Protein AF-A0A7X7RNI7-F1 (afdb_monomer_lite)

Structure (mmCIF, N/CA/C/O backbone):
data_AF-A0A7X7RNI7-F1
#
_entry.id   AF-A0A7X7RNI7-F1
#
loop_
_atom_site.group_PDB
_atom_site.id
_atom_site.type_symbol
_atom_site.label_atom_id
_atom_site.label_alt_id
_atom_site.label_comp_id
_atom_site.label_asym_id
_atom_site.label_entity_id
_atom_site.label_seq_id
_atom_site.pdbx_PDB_ins_code
_atom_site.Cartn_x
_atom_site.Cartn_y
_atom_site.Cartn_z
_atom_site.occupancy
_atom_site.B_iso_or_equiv
_atom_site.auth_seq_id
_atom_site.auth_comp_id
_atom_site.auth_asym_id
_atom_site.auth_atom_id
_atom_site.pdbx_PDB_model_num
ATOM 1 N N . MET A 1 1 ? 16.162 6.204 -26.963 1.00 42.47 1 MET A N 1
ATOM 2 C CA . MET A 1 1 ? 16.338 6.711 -25.581 1.00 42.47 1 MET A CA 1
ATOM 3 C C . MET A 1 1 ? 16.368 5.596 -24.536 1.00 42.47 1 MET A C 1
ATOM 5 O O . MET A 1 1 ? 17.351 5.543 -23.815 1.00 42.47 1 MET A O 1
ATOM 9 N N . LEU A 1 2 ? 15.393 4.673 -24.478 1.00 35.50 2 LEU A N 1
ATOM 10 C CA . LEU A 1 2 ? 15.390 3.581 -23.480 1.00 35.50 2 LEU A CA 1
ATOM 11 C C . LEU A 1 2 ? 16.625 2.658 -23.559 1.00 35.50 2 LEU A C 1
ATOM 13 O O . LEU A 1 2 ? 17.237 2.367 -22.541 1.00 35.50 2 LEU A O 1
ATOM 17 N N . ALA A 1 3 ? 17.038 2.264 -24.769 1.00 34.41 3 ALA A N 1
ATOM 18 C CA . ALA A 1 3 ? 18.227 1.427 -24.978 1.00 34.41 3 ALA A CA 1
ATOM 19 C C . ALA A 1 3 ? 19.538 2.120 -24.552 1.00 34.41 3 ALA A C 1
ATOM 21 O O . ALA A 1 3 ? 20.422 1.476 -24.001 1.00 34.41 3 ALA A O 1
ATOM 22 N N . ALA A 1 4 ? 19.638 3.443 -24.730 1.00 37.50 4 ALA A N 1
ATOM 23 C CA . ALA A 1 4 ? 20.782 4.226 -24.263 1.00 37.50 4 ALA A CA 1
ATOM 24 C C . ALA A 1 4 ? 20.789 4.362 -22.729 1.00 37.50 4 ALA A C 1
ATOM 26 O O . ALA A 1 4 ? 21.843 4.260 -22.117 1.00 37.50 4 ALA A O 1
ATOM 27 N N . ALA A 1 5 ? 19.620 4.518 -22.096 1.00 44.16 5 ALA A N 1
ATOM 28 C CA . ALA A 1 5 ? 19.495 4.516 -20.636 1.00 44.16 5 ALA A CA 1
ATOM 29 C C . ALA A 1 5 ? 19.795 3.134 -20.018 1.00 44.16 5 ALA A C 1
ATOM 31 O O . ALA A 1 5 ? 20.403 3.062 -18.956 1.00 44.16 5 ALA A O 1
ATOM 32 N N . LEU A 1 6 ? 19.426 2.039 -20.694 1.00 45.06 6 LEU A N 1
ATOM 33 C CA . LEU A 1 6 ? 19.747 0.666 -20.283 1.00 45.06 6 LEU A CA 1
ATOM 34 C C . LEU A 1 6 ? 21.242 0.343 -20.425 1.00 45.06 6 LEU A C 1
ATOM 36 O O . LEU A 1 6 ? 21.793 -0.305 -19.539 1.00 45.06 6 LEU A O 1
ATOM 40 N N . ALA A 1 7 ? 21.893 0.826 -21.488 1.00 47.47 7 ALA A N 1
ATOM 41 C CA . ALA A 1 7 ? 23.340 0.704 -21.675 1.00 47.47 7 ALA A CA 1
ATOM 42 C C . ALA A 1 7 ? 24.130 1.549 -20.656 1.00 47.47 7 ALA A C 1
ATOM 44 O O . ALA A 1 7 ? 25.138 1.093 -20.136 1.00 47.47 7 ALA A O 1
ATOM 45 N N . LEU A 1 8 ? 23.638 2.745 -20.303 1.00 46.91 8 LEU A N 1
ATOM 46 C CA . LEU A 1 8 ? 24.231 3.595 -19.259 1.00 46.91 8 LEU A CA 1
ATOM 47 C C . LEU A 1 8 ? 23.979 3.071 -17.837 1.00 46.91 8 LEU A C 1
ATOM 49 O O . LEU A 1 8 ? 24.692 3.446 -16.915 1.00 46.91 8 LEU A O 1
ATOM 53 N N . ALA A 1 9 ? 22.971 2.222 -17.628 1.00 54.91 9 ALA A N 1
ATOM 54 C CA . ALA A 1 9 ? 22.714 1.576 -16.341 1.00 54.91 9 ALA A CA 1
ATOM 55 C C . ALA A 1 9 ? 23.556 0.302 -16.122 1.00 54.91 9 ALA A C 1
ATOM 57 O O . ALA A 1 9 ? 23.405 -0.367 -15.095 1.00 54.91 9 ALA A O 1
ATOM 58 N N . GLN A 1 10 ? 24.416 -0.047 -17.083 1.00 58.97 10 GLN A N 1
ATOM 59 C CA . GLN A 1 10 ? 25.451 -1.063 -16.929 1.00 58.97 10 GLN A CA 1
ATOM 60 C C . GLN A 1 10 ? 26.746 -0.406 -16.427 1.00 58.97 10 GLN A C 1
ATOM 62 O O . GLN A 1 10 ? 26.944 0.788 -16.608 1.00 58.97 10 GLN A O 1
ATOM 67 N N . GLU A 1 11 ? 27.529 -1.201 -15.699 1.00 63.25 11 GLU A N 1
ATOM 68 C CA . GLU A 1 11 ? 28.817 -0.937 -15.036 1.00 63.25 11 GLU A CA 1
ATOM 69 C C . GLU A 1 11 ? 29.469 0.447 -15.242 1.00 63.25 11 GLU A C 1
ATOM 71 O O . GLU A 1 11 ? 29.694 0.898 -16.358 1.00 63.25 11 GLU A O 1
ATOM 76 N N . GLN A 1 12 ? 29.879 1.079 -14.132 1.00 69.06 12 GLN A N 1
ATOM 77 C CA . GLN A 1 12 ? 30.649 2.335 -14.117 1.00 69.06 12 GLN A CA 1
ATOM 78 C C . GLN A 1 12 ? 29.904 3.568 -14.660 1.00 69.06 12 GLN A C 1
ATOM 80 O O . GLN A 1 12 ? 30.521 4.492 -15.191 1.00 69.06 12 GLN A O 1
ATOM 85 N N . ASN A 1 13 ? 28.577 3.643 -14.473 1.00 84.62 13 ASN A N 1
ATOM 86 C CA . ASN A 1 13 ? 27.846 4.896 -14.696 1.00 84.62 13 ASN A CA 1
ATOM 87 C C . ASN A 1 13 ? 28.499 6.027 -13.870 1.00 84.62 13 ASN A C 1
ATOM 89 O O . ASN A 1 13 ? 28.553 5.900 -12.640 1.00 84.62 13 ASN A O 1
ATOM 93 N N . PRO A 1 14 ? 28.943 7.134 -14.500 1.00 89.06 14 PRO A N 1
ATOM 94 C CA . PRO A 1 14 ? 29.676 8.203 -13.820 1.00 89.06 14 PRO A CA 1
ATOM 95 C C . PRO A 1 14 ? 28.818 8.989 -12.818 1.00 89.06 14 PRO A C 1
ATOM 97 O O . PRO A 1 14 ? 29.340 9.795 -12.051 1.00 89.06 14 PRO A O 1
ATOM 100 N N . ALA A 1 15 ? 27.497 8.787 -12.814 1.00 93.50 15 ALA A N 1
ATOM 101 C CA . ALA A 1 15 ? 26.609 9.380 -11.823 1.00 93.50 15 ALA A CA 1
ATOM 102 C C . ALA A 1 15 ? 26.717 8.711 -10.438 1.00 93.50 15 ALA A C 1
ATOM 104 O O . ALA A 1 15 ? 26.305 9.330 -9.453 1.00 93.50 15 ALA A O 1
ATOM 105 N N . MET A 1 16 ? 27.268 7.492 -10.368 1.00 95.88 16 MET A N 1
ATOM 106 C CA . MET A 1 16 ? 27.419 6.685 -9.152 1.00 95.88 16 MET A CA 1
ATOM 107 C C . MET A 1 16 ? 28.893 6.611 -8.732 1.00 95.88 16 MET A C 1
ATOM 109 O O . MET A 1 16 ? 29.779 6.581 -9.584 1.00 95.88 16 MET A O 1
ATOM 113 N N . SER A 1 17 ? 29.167 6.550 -7.428 1.00 96.81 17 SER A N 1
ATOM 114 C CA . SER A 1 17 ? 30.537 6.484 -6.910 1.00 96.81 17 SER A CA 1
ATOM 115 C C . SER A 1 17 ? 31.155 5.085 -7.025 1.00 96.81 17 SER A C 1
ATOM 117 O O . SER A 1 17 ? 30.458 4.068 -7.090 1.00 96.81 17 SER A O 1
ATOM 119 N N . ASP A 1 18 ? 32.484 5.008 -6.924 1.00 95.88 18 ASP A N 1
ATOM 120 C CA . ASP A 1 18 ? 33.195 3.730 -6.784 1.00 95.88 18 ASP A CA 1
ATOM 121 C C . ASP A 1 18 ? 32.728 2.939 -5.556 1.00 95.88 18 ASP A C 1
ATOM 123 O O . ASP A 1 18 ? 32.705 1.710 -5.573 1.00 95.88 18 ASP A O 1
ATOM 127 N N . ALA A 1 19 ? 32.342 3.624 -4.475 1.00 97.38 19 ALA A N 1
ATOM 128 C CA . ALA A 1 19 ? 31.824 2.967 -3.281 1.00 97.38 19 ALA A CA 1
ATOM 129 C C . ALA A 1 19 ? 30.478 2.280 -3.557 1.00 97.38 19 ALA A C 1
ATOM 131 O O . ALA A 1 19 ? 30.28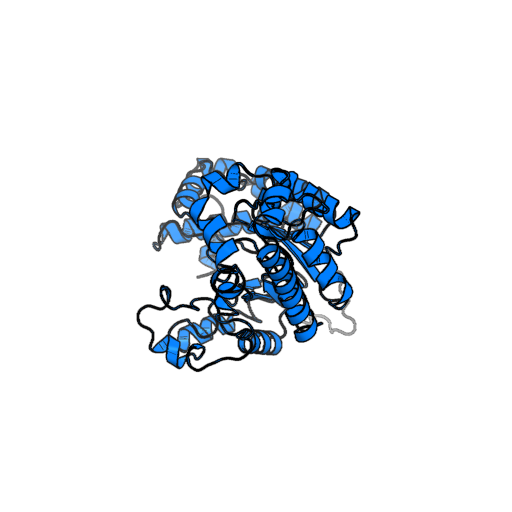2 1.150 -3.111 1.00 97.38 19 ALA A O 1
ATOM 132 N N . TYR A 1 20 ? 29.594 2.893 -4.353 1.00 97.38 20 TYR A N 1
ATOM 133 C CA . TYR A 1 20 ? 28.378 2.223 -4.819 1.00 97.38 20 TYR A CA 1
ATOM 134 C C . TYR A 1 20 ? 28.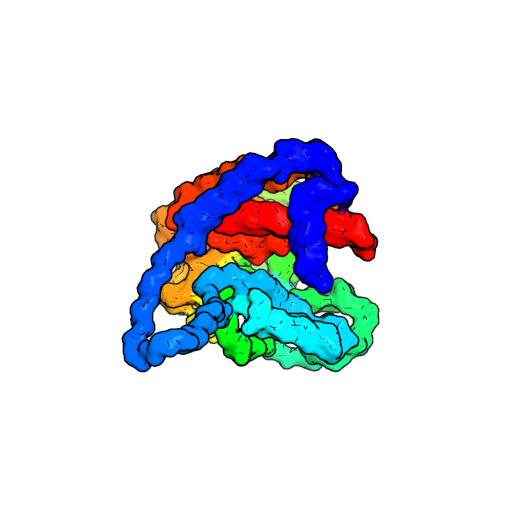714 0.985 -5.654 1.00 97.38 20 TYR A C 1
ATOM 136 O O . TYR A 1 20 ? 28.184 -0.098 -5.402 1.00 97.38 20 TYR A O 1
ATOM 144 N N . TRP A 1 21 ? 29.642 1.112 -6.604 1.00 95.12 21 TRP A N 1
ATOM 145 C CA . TRP A 1 21 ? 30.023 -0.005 -7.469 1.00 95.12 21 TRP A CA 1
ATOM 146 C C . TRP A 1 21 ? 30.763 -1.130 -6.744 1.00 95.12 21 TRP A C 1
ATOM 148 O O . TRP A 1 21 ? 30.680 -2.269 -7.188 1.00 95.12 21 TRP A O 1
ATOM 158 N N . LYS A 1 22 ? 31.400 -0.875 -5.595 1.00 95.38 22 LYS A N 1
ATOM 159 C CA . LYS A 1 22 ? 31.911 -1.943 -4.716 1.00 95.38 22 LYS A CA 1
ATOM 160 C C . LYS A 1 22 ? 30.784 -2.794 -4.122 1.00 95.38 22 LYS A C 1
ATOM 162 O O . LYS A 1 22 ? 30.943 -4.010 -4.028 1.00 95.38 22 LYS A O 1
ATOM 167 N N . LEU A 1 23 ? 29.655 -2.176 -3.762 1.00 96.38 23 LEU A N 1
ATOM 168 C CA . LEU A 1 23 ? 28.470 -2.860 -3.217 1.00 96.38 23 LEU A CA 1
ATOM 169 C C . LEU A 1 23 ? 27.638 -3.560 -4.306 1.00 96.38 23 LEU A C 1
ATOM 171 O O . LEU A 1 23 ? 27.059 -4.615 -4.057 1.00 96.38 23 LEU A O 1
ATOM 175 N N . TRP A 1 24 ? 27.586 -2.981 -5.508 1.00 94.94 24 TRP A N 1
ATOM 176 C CA . TRP A 1 24 ? 26.786 -3.442 -6.653 1.00 94.94 24 TRP A CA 1
ATOM 177 C C . TRP A 1 24 ? 27.654 -3.970 -7.805 1.00 94.94 24 TRP A C 1
ATOM 179 O O . TRP A 1 24 ? 27.340 -3.764 -8.978 1.00 94.94 24 TRP A O 1
ATOM 189 N N . ASN A 1 25 ? 28.758 -4.625 -7.448 1.00 93.62 25 ASN A N 1
ATOM 190 C CA . ASN A 1 25 ? 29.829 -5.045 -8.350 1.00 93.62 25 ASN A CA 1
ATOM 191 C C . ASN A 1 25 ? 29.395 -6.135 -9.367 1.00 93.62 25 ASN A C 1
ATOM 193 O O . ASN A 1 25 ? 28.317 -6.722 -9.233 1.00 93.62 25 ASN A O 1
ATOM 197 N N . PRO A 1 26 ? 30.229 -6.456 -10.376 1.00 92.81 26 PRO A N 1
ATOM 198 C CA . PRO A 1 26 ? 29.880 -7.440 -11.407 1.00 92.81 26 PRO A CA 1
ATOM 199 C C . PRO A 1 26 ? 29.557 -8.846 -10.877 1.00 92.81 26 PRO A C 1
ATOM 201 O O . PRO A 1 26 ? 28.765 -9.563 -11.482 1.00 92.81 26 PRO A O 1
ATOM 204 N N . GLU A 1 27 ? 30.147 -9.264 -9.755 1.00 94.81 27 GLU A N 1
ATOM 205 C CA . GLU A 1 27 ? 29.846 -10.561 -9.136 1.00 94.81 27 GLU A CA 1
ATOM 206 C C . GLU A 1 27 ? 28.428 -10.591 -8.564 1.00 94.81 27 GLU A C 1
ATOM 208 O O . GLU A 1 27 ? 27.665 -11.509 -8.861 1.00 94.81 27 GLU A O 1
ATOM 213 N N . VAL A 1 28 ? 28.034 -9.535 -7.851 1.00 95.31 28 VAL A N 1
ATOM 214 C CA . VAL A 1 28 ? 26.658 -9.334 -7.379 1.00 95.31 28 VAL A CA 1
ATOM 215 C C . VAL A 1 28 ? 25.667 -9.327 -8.545 1.00 95.31 28 VAL A C 1
ATOM 217 O O . VAL A 1 28 ? 24.606 -9.941 -8.456 1.00 95.31 28 VAL A O 1
ATOM 220 N N . GLN A 1 29 ? 25.993 -8.646 -9.648 1.00 94.56 29 GLN A N 1
ATOM 221 C CA . GLN A 1 29 ? 25.116 -8.601 -10.823 1.00 94.56 29 GLN A CA 1
ATOM 222 C C . GLN A 1 29 ? 24.916 -9.995 -11.434 1.00 94.56 29 GLN A C 1
ATOM 224 O O . GLN A 1 29 ? 23.780 -10.343 -11.756 1.00 94.56 29 GLN A O 1
ATOM 229 N N . ARG A 1 30 ? 25.985 -10.802 -11.523 1.00 95.69 30 ARG A N 1
ATOM 230 C CA . ARG A 1 30 ? 25.914 -12.202 -11.975 1.00 95.69 30 ARG A CA 1
ATOM 231 C C . ARG A 1 30 ? 25.101 -13.080 -11.031 1.00 95.69 30 ARG A C 1
ATOM 233 O O . ARG A 1 30 ? 24.366 -13.939 -11.500 1.00 95.69 30 ARG A O 1
ATOM 240 N N . GLU A 1 31 ? 25.204 -12.868 -9.722 1.00 97.19 31 GLU A N 1
ATOM 241 C CA . GLU A 1 31 ? 24.392 -13.598 -8.744 1.00 97.19 31 GLU A CA 1
ATOM 242 C C . GLU A 1 31 ? 22.900 -13.260 -8.879 1.00 97.19 31 GLU A C 1
ATOM 244 O O . GLU A 1 31 ? 22.061 -14.160 -8.860 1.00 97.19 31 GLU A O 1
ATOM 249 N N . ILE A 1 32 ? 22.565 -11.981 -9.086 1.00 97.38 32 ILE A N 1
ATOM 250 C CA . ILE A 1 32 ? 21.194 -11.543 -9.387 1.00 97.38 32 ILE A CA 1
ATOM 251 C C . ILE A 1 32 ? 20.689 -12.215 -10.672 1.00 97.38 32 ILE A C 1
ATOM 253 O O . ILE A 1 32 ? 19.586 -12.757 -10.673 1.00 97.38 32 ILE A O 1
ATOM 257 N N . ASP A 1 33 ? 21.487 -12.230 -11.746 1.00 96.31 33 ASP A N 1
ATOM 258 C CA . ASP A 1 33 ? 21.125 -12.914 -12.998 1.00 96.31 33 ASP A CA 1
ATOM 259 C C . ASP A 1 33 ? 20.905 -14.413 -12.791 1.00 96.31 33 ASP A C 1
ATOM 261 O O . ASP A 1 33 ? 19.867 -14.939 -13.188 1.00 96.31 33 ASP A O 1
ATOM 265 N N . ARG A 1 34 ? 21.825 -15.088 -12.093 1.00 97.19 34 ARG A N 1
ATOM 266 C CA . ARG A 1 34 ? 21.726 -16.518 -11.784 1.00 97.19 34 ARG A CA 1
ATOM 267 C C . ARG A 1 34 ? 20.444 -16.840 -11.019 1.00 97.19 34 ARG A C 1
ATOM 269 O O . ARG A 1 34 ? 19.779 -17.823 -11.328 1.00 97.19 34 ARG A O 1
ATOM 276 N N . ARG A 1 35 ? 20.082 -16.021 -10.029 1.00 97.44 35 ARG A N 1
ATOM 277 C CA . ARG A 1 35 ? 18.837 -16.173 -9.261 1.00 97.44 35 ARG A CA 1
ATOM 278 C C . ARG A 1 35 ? 17.595 -15.933 -10.119 1.00 97.44 35 ARG A C 1
ATOM 280 O O . ARG A 1 35 ? 16.665 -16.729 -10.052 1.00 97.44 35 ARG A O 1
ATOM 287 N N . ILE A 1 36 ? 17.592 -14.909 -10.976 1.00 95.56 36 ILE A N 1
ATOM 288 C CA . ILE A 1 36 ? 16.498 -14.681 -11.937 1.00 95.56 36 ILE A CA 1
ATOM 289 C C . ILE A 1 36 ? 16.349 -15.887 -12.871 1.00 95.56 36 ILE A C 1
ATOM 291 O O . ILE A 1 36 ? 15.234 -16.368 -13.067 1.00 95.56 36 ILE A O 1
ATOM 295 N N . ASP A 1 37 ? 17.448 -16.395 -13.423 1.00 94.69 37 ASP A N 1
ATOM 296 C CA . ASP A 1 37 ? 17.432 -17.561 -14.309 1.00 94.69 37 ASP A CA 1
ATOM 297 C C . ASP A 1 37 ? 16.869 -18.796 -13.596 1.00 94.69 37 ASP A C 1
ATOM 299 O O . ASP A 1 37 ? 16.038 -19.502 -14.157 1.00 94.69 37 ASP A O 1
ATOM 303 N N . GLN A 1 38 ? 17.253 -19.014 -12.337 1.00 95.75 38 GLN A N 1
ATOM 304 C CA . GLN A 1 38 ? 16.798 -20.156 -11.540 1.00 95.75 38 GLN A CA 1
ATOM 305 C C . GLN A 1 38 ? 15.343 -20.049 -11.069 1.00 95.75 38 GLN A C 1
ATOM 307 O O . GLN A 1 38 ? 14.640 -21.055 -11.031 1.00 95.75 38 GLN A O 1
ATOM 312 N N . ASN A 1 39 ? 14.892 -18.854 -10.681 1.00 93.31 39 ASN A N 1
ATOM 313 C CA . ASN A 1 39 ? 13.605 -18.669 -10.001 1.00 93.31 39 ASN A CA 1
ATOM 314 C C . ASN A 1 39 ? 12.493 -18.140 -10.917 1.00 93.31 39 ASN A C 1
ATOM 316 O O . ASN A 1 39 ? 11.313 -18.238 -10.568 1.00 93.31 39 ASN A O 1
ATOM 320 N N . ARG A 1 40 ? 12.843 -17.507 -12.046 1.00 91.19 40 ARG A N 1
ATOM 321 C CA . ARG A 1 40 ? 11.905 -16.745 -12.896 1.00 91.19 40 ARG A CA 1
ATOM 322 C C . ARG A 1 40 ? 11.917 -17.154 -14.363 1.00 91.19 40 ARG A C 1
ATOM 324 O O . ARG A 1 40 ? 11.091 -16.642 -15.121 1.00 91.19 40 ARG A O 1
ATOM 331 N N . LYS A 1 41 ? 12.817 -18.048 -14.772 1.00 90.38 41 LYS A N 1
ATOM 332 C CA . LYS A 1 41 ? 12.874 -18.595 -16.130 1.00 90.38 41 LYS A CA 1
ATOM 333 C C . LYS A 1 41 ? 12.731 -20.114 -16.101 1.00 90.38 41 LYS A C 1
ATOM 335 O O . LYS A 1 41 ? 12.936 -20.756 -15.077 1.00 90.38 41 LYS A O 1
ATOM 340 N N . ALA A 1 42 ? 12.339 -20.668 -17.239 1.00 90.25 42 ALA A N 1
ATOM 341 C CA . ALA A 1 42 ? 12.298 -22.099 -17.492 1.00 90.25 42 ALA A CA 1
ATOM 342 C C . ALA A 1 42 ? 12.540 -22.333 -18.985 1.00 90.25 42 ALA A C 1
ATOM 344 O O . ALA A 1 42 ? 12.154 -21.500 -19.811 1.00 90.25 42 ALA A O 1
ATOM 345 N N . ASP A 1 43 ? 13.151 -23.465 -19.322 1.00 90.19 43 ASP A N 1
ATOM 346 C CA . ASP A 1 43 ? 13.330 -23.868 -20.712 1.00 90.19 43 ASP A CA 1
ATOM 347 C C . ASP A 1 43 ? 12.010 -24.388 -21.294 1.00 90.19 43 ASP A C 1
ATOM 349 O O . ASP A 1 43 ? 11.271 -25.135 -20.648 1.00 90.19 43 ASP A O 1
ATOM 353 N N . ALA A 1 44 ? 11.721 -24.010 -22.539 1.00 88.19 44 ALA A N 1
ATOM 354 C CA . ALA A 1 44 ? 10.570 -24.494 -23.288 1.00 88.19 44 ALA A CA 1
ATOM 355 C C . ALA A 1 44 ? 11.030 -25.063 -24.634 1.00 88.19 44 ALA A C 1
ATOM 357 O O . ALA A 1 44 ? 11.703 -24.384 -25.408 1.00 88.19 44 ALA A O 1
ATOM 358 N N . ALA A 1 45 ? 10.637 -26.303 -24.929 1.00 90.81 45 ALA A N 1
ATOM 359 C CA . ALA A 1 45 ? 10.863 -26.935 -26.225 1.00 90.81 45 ALA A CA 1
ATOM 360 C C . ALA A 1 45 ? 9.562 -26.918 -27.041 1.00 90.81 45 ALA A C 1
ATOM 362 O O . ALA A 1 45 ? 8.547 -27.469 -26.616 1.00 90.81 45 ALA A O 1
ATOM 363 N N . LEU A 1 46 ? 9.592 -26.288 -28.218 1.00 87.94 46 LEU A N 1
ATOM 364 C CA . LEU A 1 46 ? 8.452 -26.184 -29.132 1.00 87.94 46 LEU A CA 1
ATOM 365 C C . LEU A 1 46 ? 8.752 -26.979 -30.405 1.00 87.94 46 LEU A C 1
ATOM 367 O O . LEU A 1 46 ? 9.733 -26.708 -31.091 1.00 87.94 46 LEU A O 1
ATOM 371 N N . THR A 1 47 ? 7.901 -27.953 -30.734 1.00 89.69 47 THR A N 1
ATOM 372 C CA . THR A 1 47 ? 7.995 -28.704 -31.996 1.00 89.69 47 THR A CA 1
ATOM 373 C C . THR A 1 47 ? 6.941 -28.190 -32.967 1.00 89.69 47 THR A C 1
ATOM 375 O O . THR A 1 47 ? 5.745 -28.331 -32.718 1.00 89.69 47 THR A O 1
ATOM 378 N N . LEU A 1 48 ? 7.381 -27.601 -34.078 1.00 88.19 48 LEU A N 1
ATOM 379 C CA . LEU A 1 48 ? 6.507 -27.108 -35.142 1.00 88.19 48 LEU A CA 1
ATOM 380 C C . LEU A 1 48 ? 6.477 -28.142 -36.274 1.00 88.19 48 LEU A C 1
ATOM 382 O O . LEU A 1 48 ? 7.501 -28.412 -36.898 1.00 88.19 48 LEU A O 1
ATOM 386 N N . THR A 1 49 ? 5.320 -28.756 -36.521 1.00 92.00 49 THR A N 1
ATOM 387 C CA . THR A 1 49 ? 5.155 -29.790 -37.556 1.00 92.00 49 THR A CA 1
ATOM 388 C C . THR A 1 49 ? 4.579 -29.198 -38.842 1.00 92.00 49 THR A C 1
ATOM 390 O O . THR A 1 49 ? 3.844 -28.215 -38.808 1.00 92.00 49 THR A O 1
ATOM 393 N N . GLY A 1 50 ? 4.931 -29.782 -39.992 1.00 91.19 50 GLY A N 1
ATOM 394 C CA . GLY A 1 50 ? 4.384 -29.373 -41.293 1.00 91.19 50 GLY A CA 1
ATOM 395 C C . GLY A 1 50 ? 4.950 -28.071 -41.874 1.00 91.19 50 GLY A C 1
ATOM 396 O O . GLY A 1 50 ? 4.419 -27.584 -42.869 1.00 91.19 50 GLY A O 1
ATOM 397 N N . LEU A 1 51 ? 6.016 -27.509 -41.295 1.00 90.75 51 LEU A N 1
ATOM 398 C CA . LEU A 1 51 ? 6.713 -26.360 -41.879 1.00 90.75 51 LEU A CA 1
ATOM 399 C C . LEU A 1 51 ? 7.671 -26.809 -42.998 1.00 90.75 51 LEU A C 1
ATOM 401 O O . LEU A 1 51 ? 8.386 -27.800 -42.820 1.00 90.75 51 LEU A O 1
ATOM 405 N N . PRO A 1 52 ? 7.723 -26.097 -44.140 1.00 92.69 52 PRO A N 1
ATOM 406 C CA . PRO A 1 52 ? 8.692 -26.387 -45.188 1.00 92.69 52 PRO A CA 1
ATOM 407 C C . PRO A 1 52 ? 10.120 -26.086 -44.714 1.00 92.69 52 PRO A C 1
ATOM 409 O O . PRO A 1 52 ? 10.350 -25.216 -43.871 1.00 92.69 52 PRO A O 1
ATOM 412 N N . ALA A 1 53 ? 11.099 -26.788 -45.287 1.00 90.69 53 ALA A N 1
ATOM 413 C CA . ALA A 1 53 ? 12.507 -26.498 -45.036 1.00 90.69 53 ALA A CA 1
ATOM 414 C C . ALA A 1 53 ? 12.825 -25.036 -45.402 1.00 90.69 53 ALA A C 1
ATOM 416 O O . ALA A 1 53 ? 12.452 -24.568 -46.477 1.00 90.69 53 ALA A O 1
ATOM 417 N N . GLY A 1 54 ? 13.509 -24.322 -44.504 1.00 91.88 54 GLY A N 1
ATOM 418 C CA . GLY A 1 54 ? 13.848 -22.905 -44.683 1.00 91.88 54 GLY A CA 1
ATOM 419 C C . GLY A 1 54 ? 12.755 -21.911 -44.271 1.00 91.88 54 GLY A C 1
ATOM 420 O O . GLY A 1 54 ? 12.936 -20.717 -44.489 1.00 91.88 54 GLY A O 1
ATOM 421 N N . ALA A 1 55 ? 11.645 -22.365 -43.675 1.00 93.44 55 ALA A N 1
ATOM 422 C CA . ALA A 1 55 ? 10.636 -21.463 -43.122 1.00 93.44 55 ALA A CA 1
ATOM 423 C C . ALA A 1 55 ? 11.223 -20.544 -42.035 1.00 93.44 55 ALA A C 1
ATOM 425 O O . ALA A 1 55 ? 11.911 -21.001 -41.121 1.00 93.44 55 ALA A O 1
ATOM 426 N N . GLU A 1 56 ? 10.904 -19.252 -42.109 1.00 93.62 56 GLU A N 1
ATOM 427 C CA . GLU A 1 56 ? 11.236 -18.283 -41.067 1.00 93.62 56 GLU A CA 1
ATOM 428 C C . GLU A 1 56 ? 10.237 -18.398 -39.907 1.00 93.62 56 GLU A C 1
ATOM 430 O O . GLU A 1 56 ? 9.021 -18.391 -40.108 1.00 93.62 56 GLU A O 1
ATOM 435 N N . VAL A 1 57 ? 10.751 -18.506 -38.681 1.00 89.81 57 VAL A N 1
ATOM 436 C CA . VAL A 1 57 ? 9.945 -18.604 -37.460 1.00 89.81 57 VAL A CA 1
ATOM 437 C C . VAL A 1 57 ? 10.247 -17.405 -36.571 1.00 89.81 57 VAL A C 1
ATOM 439 O O . VAL A 1 57 ? 11.391 -17.195 -36.173 1.00 89.81 57 VAL A O 1
ATOM 442 N N . LYS A 1 58 ? 9.205 -16.651 -36.205 1.00 92.00 58 LYS A N 1
ATOM 443 C CA . LYS A 1 58 ? 9.277 -15.578 -35.207 1.00 92.00 58 LYS A CA 1
ATOM 444 C C . LYS A 1 58 ? 8.566 -16.016 -33.927 1.00 92.00 58 LYS A C 1
ATOM 446 O O . LYS A 1 58 ? 7.401 -16.402 -33.968 1.00 92.00 58 LYS A O 1
ATOM 451 N N . VAL A 1 59 ? 9.254 -15.910 -32.792 1.00 88.00 59 VAL A N 1
ATOM 452 C CA . VAL A 1 59 ? 8.686 -16.126 -31.454 1.00 88.00 59 VAL A CA 1
ATOM 453 C C . VAL A 1 59 ? 8.639 -14.787 -30.726 1.00 88.00 59 VAL A C 1
ATOM 455 O O . VAL A 1 59 ? 9.641 -14.078 -30.669 1.00 88.00 59 VAL A O 1
ATOM 458 N N . GLU A 1 60 ? 7.478 -14.430 -30.181 1.00 89.94 60 GLU A N 1
ATOM 459 C CA . GLU A 1 60 ? 7.268 -13.170 -29.466 1.00 89.94 60 GLU A CA 1
ATOM 460 C C . GLU A 1 60 ? 6.486 -13.412 -28.171 1.00 89.94 60 GLU A C 1
ATOM 462 O O . GLU A 1 60 ? 5.466 -14.103 -28.164 1.00 89.94 60 GLU A O 1
ATOM 467 N N . GLN A 1 61 ? 6.964 -12.840 -27.063 1.00 85.06 61 GLN A N 1
ATOM 468 C CA . GLN A 1 61 ? 6.240 -12.859 -25.798 1.00 85.06 61 GLN A CA 1
ATOM 469 C C . GLN A 1 61 ? 5.138 -11.795 -25.825 1.00 85.06 61 GLN A C 1
ATOM 471 O O . GLN A 1 61 ? 5.418 -10.604 -25.744 1.00 85.06 61 GLN A O 1
ATOM 476 N N . ILE A 1 62 ? 3.882 -12.233 -25.889 1.00 86.25 62 ILE A N 1
ATOM 477 C CA . ILE A 1 62 ? 2.716 -11.335 -25.956 1.00 86.25 62 ILE A CA 1
ATOM 478 C C . ILE A 1 62 ? 2.132 -10.972 -24.580 1.00 86.25 62 ILE A C 1
ATOM 480 O O . ILE A 1 62 ? 1.335 -10.046 -24.475 1.00 86.25 62 ILE A O 1
ATOM 484 N N . SER A 1 63 ? 2.477 -11.719 -23.524 1.00 85.56 63 SER A N 1
ATOM 485 C CA . SER A 1 63 ? 1.983 -11.488 -22.160 1.00 85.56 63 SER A CA 1
ATOM 486 C C . SER A 1 63 ? 2.858 -12.178 -21.101 1.00 85.56 63 SER A C 1
ATOM 488 O O . SER A 1 63 ? 3.776 -12.939 -21.419 1.00 85.56 63 SER A O 1
ATOM 490 N N . HIS A 1 64 ? 2.571 -11.920 -19.825 1.00 87.06 64 HIS A N 1
ATOM 491 C CA . HIS A 1 64 ? 3.169 -12.600 -18.679 1.00 87.06 64 HIS A CA 1
ATOM 492 C C . HIS A 1 64 ? 2.206 -12.639 -17.488 1.00 87.06 64 HIS A C 1
ATOM 494 O O . HIS A 1 64 ? 1.431 -11.713 -17.261 1.00 87.06 64 HIS A O 1
ATOM 500 N N . ALA A 1 65 ? 2.311 -13.691 -16.671 1.00 87.75 65 ALA A N 1
ATOM 501 C CA . ALA A 1 65 ? 1.528 -13.824 -15.441 1.00 87.75 65 ALA A CA 1
ATOM 502 C C . ALA A 1 65 ? 2.041 -12.935 -14.291 1.00 87.75 65 ALA A C 1
ATOM 504 O O . ALA A 1 65 ? 1.327 -12.724 -13.312 1.00 87.75 65 ALA A O 1
ATOM 505 N N . PHE A 1 66 ? 3.273 -12.416 -14.386 1.00 90.50 66 PHE A N 1
ATOM 506 C CA . PHE A 1 66 ? 3.828 -11.529 -13.364 1.00 90.50 66 PHE A CA 1
ATOM 507 C C . PHE A 1 66 ? 3.013 -10.235 -13.287 1.00 90.50 66 PHE A C 1
ATOM 509 O O . PHE A 1 66 ? 2.774 -9.590 -14.304 1.00 90.50 66 PHE A O 1
ATOM 516 N N . ILE A 1 67 ? 2.571 -9.856 -12.094 1.00 95.00 67 ILE A N 1
ATOM 517 C CA . ILE A 1 67 ? 1.766 -8.652 -11.911 1.00 95.00 67 ILE A CA 1
ATOM 518 C C . ILE A 1 67 ? 2.717 -7.463 -11.787 1.00 95.00 67 ILE A C 1
ATOM 520 O O . ILE A 1 67 ? 3.450 -7.350 -10.808 1.00 95.00 67 ILE A O 1
ATOM 524 N N . PHE A 1 68 ? 2.684 -6.572 -12.773 1.00 95.56 68 PHE A N 1
ATOM 525 C CA . PHE A 1 68 ? 3.456 -5.338 -12.797 1.00 95.56 68 PHE A CA 1
ATOM 526 C C . PHE A 1 68 ? 2.502 -4.162 -12.995 1.00 95.56 68 PHE A C 1
ATOM 528 O O . PHE A 1 68 ? 1.805 -4.065 -14.006 1.00 95.56 68 PHE A O 1
ATOM 535 N N . GLY A 1 69 ? 2.420 -3.292 -11.993 1.00 96.31 69 GLY A N 1
ATOM 536 C CA . GLY A 1 69 ? 1.380 -2.277 -11.922 1.00 96.31 69 GLY A CA 1
ATOM 537 C C . GLY A 1 69 ? 1.828 -0.975 -11.283 1.00 96.31 69 GLY A C 1
ATOM 538 O O . GLY A 1 69 ? 2.928 -0.861 -10.748 1.00 96.31 69 GLY A O 1
ATOM 539 N N . ALA A 1 70 ? 0.927 -0.001 -11.330 1.00 97.81 70 ALA A N 1
ATOM 540 C CA . ALA A 1 70 ? 1.069 1.289 -10.673 1.00 97.81 70 ALA A CA 1
ATOM 541 C C . ALA A 1 70 ? -0.266 1.719 -10.055 1.00 97.81 70 ALA A C 1
ATOM 543 O O . ALA A 1 70 ? -1.323 1.152 -10.335 1.00 97.81 70 ALA A O 1
ATOM 544 N N . HIS A 1 71 ? -0.243 2.745 -9.208 1.00 97.56 71 HIS A N 1
ATOM 545 C CA . HIS A 1 71 ? -1.478 3.349 -8.725 1.00 97.56 71 HIS A CA 1
ATOM 546 C C . HIS A 1 71 ? -2.164 4.164 -9.831 1.00 97.56 71 HIS A C 1
ATOM 548 O O . HIS A 1 71 ? -1.505 4.953 -10.515 1.00 97.56 71 HIS A O 1
ATOM 554 N N . ILE A 1 72 ? -3.496 4.110 -9.921 1.00 98.31 72 ILE A N 1
ATOM 555 C CA . ILE A 1 72 ? -4.278 4.940 -10.858 1.00 98.31 72 ILE A CA 1
ATOM 556 C C . ILE A 1 72 ? -4.796 6.245 -10.220 1.00 98.31 72 ILE A C 1
ATOM 558 O O . ILE A 1 72 ? -5.805 6.830 -10.601 1.00 98.31 72 ILE A O 1
ATOM 562 N N . PHE A 1 73 ? -4.099 6.728 -9.192 1.00 97.69 73 PHE A N 1
ATOM 563 C CA . PHE A 1 73 ? -4.570 7.829 -8.353 1.00 97.69 73 PHE A CA 1
ATOM 564 C C . PHE A 1 73 ? -4.725 9.166 -9.085 1.00 97.69 73 PHE A C 1
ATOM 566 O O . PHE A 1 73 ? -5.459 10.012 -8.605 1.00 97.69 73 PHE A O 1
ATOM 573 N N . ASN A 1 74 ? -4.078 9.380 -10.230 1.00 96.69 74 ASN A N 1
ATOM 574 C CA . ASN A 1 74 ? -4.196 10.624 -10.996 1.00 96.69 74 ASN A CA 1
ATOM 575 C C . ASN A 1 74 ? -5.160 10.516 -12.188 1.00 96.69 74 ASN A C 1
ATOM 577 O O . ASN A 1 74 ? -5.102 11.354 -13.085 1.00 96.69 74 ASN A O 1
ATOM 581 N N . PHE A 1 75 ? -6.035 9.502 -12.213 1.00 97.56 75 PHE A N 1
ATOM 582 C CA . PHE A 1 75 ? -7.004 9.300 -13.292 1.00 97.56 75 PHE A CA 1
ATOM 583 C C . PHE A 1 75 ? -7.812 10.574 -13.579 1.00 97.56 75 PHE A C 1
ATOM 585 O O . PHE A 1 75 ? -8.529 11.056 -12.704 1.00 97.56 75 PHE A O 1
ATOM 592 N N . LYS A 1 76 ? -7.679 11.112 -14.799 1.00 96.12 76 LYS A N 1
ATOM 593 C CA . LYS A 1 76 ? -8.284 12.375 -15.265 1.00 96.12 76 LYS A CA 1
ATOM 594 C C . LYS A 1 76 ? -7.853 13.651 -14.529 1.00 96.12 76 LYS A C 1
ATOM 596 O O . LYS A 1 76 ? -8.443 14.700 -14.761 1.00 96.12 76 LYS A O 1
ATOM 601 N N . GLN A 1 77 ? -6.814 13.603 -13.693 1.00 96.94 77 GLN A N 1
ATOM 602 C CA . GLN A 1 77 ? -6.399 14.738 -12.856 1.00 96.94 77 GLN A CA 1
ATOM 603 C C . GLN A 1 77 ? -5.119 15.448 -13.341 1.00 96.94 77 GLN A C 1
ATOM 605 O O . GLN A 1 77 ? -4.555 16.259 -12.617 1.00 96.94 77 GLN A O 1
ATOM 610 N N . LEU A 1 78 ? -4.585 15.156 -14.534 1.00 95.69 78 LEU A N 1
ATOM 611 C CA . LEU A 1 78 ? -3.260 15.672 -14.943 1.00 95.69 78 LEU A CA 1
ATOM 612 C C . LEU A 1 78 ? -3.267 17.058 -15.616 1.00 95.69 78 LEU A C 1
ATOM 614 O O . LEU A 1 78 ? -2.213 17.541 -16.052 1.00 95.69 78 LEU A O 1
ATOM 618 N N . GLY A 1 79 ? -4.433 17.699 -15.678 1.00 94.31 79 GLY A N 1
ATOM 619 C CA . GLY A 1 79 ? -4.615 19.087 -16.103 1.00 94.31 79 GLY A CA 1
ATOM 620 C C . GLY A 1 79 ? -4.536 19.337 -17.612 1.00 94.31 79 GLY A C 1
ATOM 621 O O . GLY A 1 79 ? -4.673 20.477 -18.041 1.00 94.31 79 GLY A O 1
ATOM 622 N N . THR A 1 80 ? -4.275 18.306 -18.426 1.00 95.31 80 THR A N 1
ATOM 623 C CA . THR A 1 80 ? -4.475 18.370 -19.879 1.00 95.31 80 THR A CA 1
ATOM 624 C C . THR A 1 80 ? -4.922 17.021 -20.439 1.00 95.31 80 THR A C 1
ATOM 626 O O . THR A 1 80 ? -4.495 15.955 -19.975 1.00 95.31 80 THR A O 1
ATOM 629 N N . ALA A 1 81 ? -5.698 17.057 -21.526 1.00 95.94 81 ALA A N 1
ATOM 630 C CA . ALA A 1 81 ? -6.086 15.862 -22.279 1.00 95.94 81 ALA A CA 1
ATOM 631 C C . ALA A 1 81 ? -4.880 15.039 -22.778 1.00 95.94 81 ALA A C 1
ATOM 633 O O . ALA A 1 81 ? -4.938 13.812 -22.806 1.00 95.94 81 ALA A O 1
ATOM 634 N N . GLU A 1 82 ? -3.772 15.685 -23.157 1.00 97.38 82 GLU A N 1
ATOM 635 C CA . GLU A 1 82 ? -2.553 14.989 -23.592 1.00 97.38 82 GLU A CA 1
ATOM 636 C C . GLU A 1 82 ? -1.910 14.189 -22.450 1.00 97.38 82 GLU A C 1
ATOM 638 O O . GLU A 1 82 ? -1.558 13.024 -22.634 1.00 97.38 82 GLU A O 1
ATOM 643 N N . ARG A 1 83 ? -1.777 14.788 -21.259 1.00 96.94 83 ARG A N 1
ATOM 644 C CA . ARG A 1 83 ? -1.173 14.115 -20.100 1.00 96.94 83 ARG A CA 1
ATOM 645 C C . ARG A 1 83 ? -2.041 12.966 -19.605 1.00 96.94 83 ARG A C 1
ATOM 647 O O . ARG A 1 83 ? -1.506 11.895 -19.334 1.00 96.94 83 ARG A O 1
ATOM 654 N N . ASN A 1 84 ? -3.357 13.176 -19.527 1.00 97.38 84 ASN A N 1
ATOM 655 C CA . ASN A 1 84 ? -4.305 12.126 -19.156 1.00 97.38 84 ASN A CA 1
ATOM 656 C C . ASN A 1 84 ? -4.221 10.944 -20.131 1.00 97.38 84 ASN A C 1
ATOM 658 O O . ASN A 1 84 ? -4.066 9.811 -19.690 1.00 97.38 84 ASN A O 1
ATOM 662 N N . ARG A 1 85 ? -4.185 11.205 -21.444 1.00 97.44 85 ARG A N 1
ATOM 663 C CA . ARG A 1 85 ? -4.031 10.156 -22.462 1.00 97.44 85 ARG A CA 1
ATOM 664 C C . ARG A 1 85 ? -2.726 9.375 -22.310 1.00 97.44 85 ARG A C 1
ATOM 666 O O . ARG A 1 85 ? -2.769 8.155 -22.224 1.00 97.44 85 ARG A O 1
ATOM 673 N N . LYS A 1 86 ? -1.584 10.066 -22.196 1.00 97.38 86 LYS A N 1
ATOM 674 C CA . LYS A 1 86 ? -0.273 9.422 -21.984 1.00 97.38 86 LYS A CA 1
ATOM 675 C C . LYS A 1 86 ? -0.254 8.559 -20.723 1.00 97.38 86 LYS A C 1
ATOM 677 O O . LYS A 1 86 ? 0.356 7.499 -20.716 1.00 97.38 86 LYS A O 1
ATOM 682 N N . TYR A 1 87 ? -0.904 9.014 -19.655 1.00 97.50 87 TYR A N 1
ATOM 683 C CA . TYR A 1 87 ? -1.014 8.266 -18.406 1.00 97.50 87 TYR A CA 1
ATOM 684 C C . TYR A 1 87 ? -1.910 7.030 -18.541 1.00 97.50 87 TYR A C 1
ATOM 686 O O . TYR A 1 87 ? -1.539 5.951 -18.086 1.00 97.50 87 TYR A O 1
ATOM 694 N N . GLU A 1 88 ? -3.063 7.168 -19.193 1.00 97.88 88 GLU A N 1
ATOM 695 C CA . GLU A 1 88 ? -4.007 6.076 -19.447 1.00 97.88 88 GLU A CA 1
ATOM 696 C C . GLU A 1 88 ? -3.434 5.015 -20.403 1.00 97.88 88 GLU A C 1
ATOM 698 O O . GLU A 1 88 ? -3.675 3.823 -20.215 1.00 97.88 88 GLU A O 1
ATOM 703 N N . GLU A 1 89 ? -2.640 5.416 -21.399 1.00 97.25 89 GLU A N 1
ATOM 704 C CA . GLU A 1 89 ? -1.989 4.513 -22.360 1.00 97.25 89 GLU A CA 1
ATOM 705 C C . GLU A 1 89 ? -0.992 3.545 -21.706 1.00 97.25 89 GLU A C 1
ATOM 707 O O . GLU A 1 89 ? -0.764 2.467 -22.253 1.00 97.25 89 GLU A O 1
ATOM 712 N N . LEU A 1 90 ? -0.445 3.869 -20.526 1.00 97.00 90 LEU A N 1
ATOM 713 C CA . LEU A 1 90 ? 0.447 2.971 -19.777 1.00 97.00 90 LEU A CA 1
ATOM 714 C C . LEU A 1 90 ? -0.276 1.717 -19.262 1.00 97.00 90 LEU A C 1
ATOM 716 O O . LEU A 1 90 ? 0.355 0.678 -19.070 1.00 97.00 90 LEU A O 1
ATOM 720 N N . TYR A 1 91 ? -1.588 1.795 -19.033 1.00 97.75 91 TYR A N 1
ATOM 721 C CA . TYR A 1 91 ? -2.393 0.686 -18.524 1.00 97.75 91 TYR A CA 1
ATOM 722 C C . TYR A 1 91 ? -2.878 -0.204 -19.670 1.00 97.75 91 TYR A C 1
ATOM 724 O O . TYR A 1 91 ? -3.556 0.255 -20.590 1.00 97.75 91 TYR A O 1
ATOM 732 N N . GLY A 1 92 ? -2.525 -1.488 -19.600 1.00 93.69 92 GLY A N 1
ATOM 733 C CA . GLY A 1 92 ? -2.716 -2.474 -20.666 1.00 93.69 92 GLY A CA 1
ATOM 734 C C . GLY A 1 92 ? -1.532 -2.582 -21.635 1.00 93.69 92 GLY A C 1
ATOM 735 O O . GLY A 1 92 ? -1.515 -3.496 -22.451 1.00 93.69 92 GLY A O 1
ATOM 736 N N . THR A 1 93 ? -0.536 -1.691 -21.537 1.00 92.19 93 THR A N 1
ATOM 737 C CA . THR A 1 93 ? 0.715 -1.774 -22.313 1.00 92.19 93 THR A CA 1
ATOM 738 C C . THR A 1 93 ? 1.899 -2.090 -21.404 1.00 92.19 93 THR A C 1
ATOM 740 O O . THR A 1 93 ? 2.478 -3.166 -21.494 1.00 92.19 93 THR A O 1
ATOM 743 N N . LEU A 1 94 ? 2.227 -1.177 -20.488 1.00 93.44 94 LEU A N 1
ATOM 744 C CA . LEU A 1 94 ? 3.289 -1.342 -19.502 1.00 93.44 94 LEU A CA 1
ATOM 745 C C . LEU A 1 94 ? 2.760 -2.006 -18.230 1.00 93.44 94 LEU A C 1
ATOM 747 O O . LEU A 1 94 ? 3.385 -2.919 -17.703 1.00 93.44 94 LEU A O 1
ATOM 751 N N . PHE A 1 95 ? 1.614 -1.541 -17.730 1.00 96.88 95 PHE A N 1
ATOM 752 C CA . PHE A 1 95 ? 1.019 -2.026 -16.490 1.00 96.88 95 PHE A CA 1
ATOM 753 C C . PHE A 1 95 ? -0.134 -2.982 -16.771 1.00 96.88 95 PHE A C 1
ATOM 755 O O . PHE A 1 95 ? -1.126 -2.599 -17.391 1.00 96.88 95 PHE A O 1
ATOM 762 N N . ASN A 1 96 ? -0.046 -4.200 -16.236 1.00 97.25 96 ASN A N 1
ATOM 763 C CA . ASN A 1 96 ? -1.134 -5.182 -16.248 1.00 97.25 96 ASN A CA 1
ATOM 764 C C . ASN A 1 96 ? -1.929 -5.200 -14.928 1.00 97.25 96 ASN A C 1
ATOM 766 O O . ASN A 1 96 ? -2.751 -6.089 -14.702 1.00 97.25 96 ASN A O 1
ATOM 770 N N . SER A 1 97 ? -1.709 -4.210 -14.056 1.00 98.19 97 SER A N 1
ATOM 771 C CA . SER A 1 97 ? -2.458 -4.021 -12.817 1.00 98.19 97 SER A CA 1
ATOM 772 C C . SER A 1 97 ? -2.531 -2.553 -12.407 1.00 98.19 97 SER A C 1
ATOM 774 O O . SER A 1 97 ? -1.592 -1.790 -12.634 1.00 98.19 97 SER A O 1
ATOM 776 N N . ALA A 1 98 ? -3.620 -2.179 -11.736 1.00 98.62 98 ALA A N 1
ATOM 777 C CA . ALA A 1 98 ? -3.823 -0.844 -11.185 1.00 98.62 98 ALA A CA 1
ATOM 778 C C . ALA A 1 98 ? -4.250 -0.888 -9.712 1.00 98.62 98 ALA A C 1
ATOM 780 O O . ALA A 1 98 ? -5.166 -1.631 -9.349 1.00 98.62 98 ALA A O 1
ATOM 781 N N . THR A 1 99 ? -3.620 -0.054 -8.880 1.00 98.81 99 THR A N 1
ATOM 782 C CA . THR A 1 99 ? -4.058 0.191 -7.496 1.00 98.81 99 THR A CA 1
ATOM 783 C C . THR A 1 99 ? -5.054 1.351 -7.458 1.00 98.81 99 THR A C 1
ATOM 785 O O . THR A 1 99 ? -4.734 2.468 -7.873 1.00 98.81 99 THR A O 1
ATOM 788 N N . ILE A 1 100 ? -6.261 1.090 -6.958 1.00 98.75 100 ILE A N 1
ATOM 789 C CA . ILE A 1 100 ? -7.405 2.008 -6.903 1.00 98.75 100 ILE A CA 1
ATOM 790 C C . ILE A 1 100 ? -7.543 2.564 -5.482 1.00 98.75 100 ILE A C 1
ATOM 792 O O . ILE A 1 100 ? -7.478 1.824 -4.499 1.00 98.75 100 ILE A O 1
ATOM 796 N N . ALA A 1 101 ? -7.720 3.883 -5.379 1.00 98.00 101 ALA A N 1
ATOM 797 C CA . ALA A 1 101 ? -7.735 4.607 -4.113 1.00 98.00 101 ALA A CA 1
ATOM 798 C C . ALA A 1 101 ? -9.072 4.461 -3.368 1.00 98.00 101 ALA A C 1
ATOM 800 O O . ALA A 1 101 ? -10.086 5.016 -3.778 1.00 98.00 101 ALA A O 1
ATOM 801 N N . PHE A 1 102 ? -9.027 3.830 -2.198 1.00 98.56 102 PHE A N 1
ATOM 802 C CA . PHE A 1 102 ? -10.121 3.719 -1.229 1.00 98.56 102 PHE A CA 1
ATOM 803 C C . PHE A 1 102 ? -9.758 4.357 0.122 1.00 98.56 102 PHE A C 1
ATOM 805 O O . PHE A 1 102 ? -10.250 3.953 1.170 1.00 98.56 102 PHE A O 1
ATOM 812 N N . TYR A 1 103 ? -8.909 5.386 0.131 1.00 98.19 103 TYR A N 1
ATOM 813 C CA . TYR A 1 103 ? -8.576 6.124 1.354 1.00 98.19 103 TYR A CA 1
ATOM 814 C C . TYR A 1 103 ? -9.814 6.820 1.935 1.00 98.19 103 TYR A C 1
ATOM 816 O O . TYR A 1 103 ? -10.333 7.771 1.342 1.00 98.19 103 TYR A O 1
ATOM 824 N N . TRP A 1 104 ? -10.289 6.348 3.091 1.00 98.38 104 TRP A N 1
ATOM 825 C CA . TRP A 1 104 ? -11.663 6.583 3.550 1.00 98.38 104 TRP A CA 1
ATOM 826 C C . TRP A 1 104 ? -12.015 8.072 3.682 1.00 98.38 104 TRP A C 1
ATOM 828 O O . TRP A 1 104 ? -13.022 8.508 3.138 1.00 98.38 104 TRP A O 1
ATOM 838 N N . LYS A 1 105 ? -11.122 8.881 4.246 1.00 97.25 105 LYS A N 1
ATOM 839 C CA . LYS A 1 105 ? -11.275 10.326 4.458 1.00 97.25 105 LYS A CA 1
ATOM 840 C C . LYS A 1 105 ? -11.621 11.111 3.200 1.00 97.25 105 LYS A C 1
ATOM 842 O O . LYS A 1 105 ? -12.341 12.094 3.282 1.00 97.25 105 LYS A O 1
ATOM 847 N N . LYS A 1 106 ? -11.066 10.731 2.046 1.00 96.44 106 LYS A N 1
ATOM 848 C CA . LYS A 1 106 ? -11.310 11.415 0.759 1.00 96.44 106 LYS A CA 1
ATOM 849 C C . LYS A 1 106 ? -12.280 10.663 -0.140 1.00 96.44 106 LYS A C 1
ATOM 851 O O . LYS A 1 106 ? -12.772 11.215 -1.122 1.00 96.44 106 LYS A O 1
ATOM 856 N N . PHE A 1 107 ? -12.528 9.408 0.199 1.00 97.81 107 PHE A N 1
ATOM 857 C CA . PHE A 1 107 ? -13.511 8.562 -0.439 1.00 97.81 107 PHE A CA 1
ATOM 858 C C . PHE A 1 107 ? -14.926 8.855 0.079 1.00 97.81 107 PHE A C 1
ATOM 860 O O . PHE A 1 107 ? -15.852 8.876 -0.709 1.00 97.81 107 PHE A O 1
ATOM 867 N N . GLU A 1 108 ? -15.107 9.136 1.366 1.00 97.75 108 GLU A N 1
ATOM 868 C CA . GLU A 1 108 ? -16.399 9.450 1.987 1.00 97.75 108 GLU A CA 1
ATOM 869 C C . GLU A 1 108 ? -16.250 10.751 2.781 1.00 97.75 108 GLU A C 1
ATOM 871 O O . GLU A 1 108 ? -15.844 10.752 3.943 1.00 97.75 108 GLU A O 1
ATOM 876 N N . LEU A 1 109 ? -16.507 11.876 2.111 1.00 95.94 109 LEU A N 1
ATOM 877 C CA . LEU A 1 109 ? -16.341 13.215 2.693 1.00 95.94 109 LEU A CA 1
ATOM 878 C C . LEU A 1 109 ? -17.430 13.544 3.718 1.00 95.94 109 LEU A C 1
ATOM 880 O O . LEU A 1 109 ? -17.195 14.329 4.631 1.00 95.94 109 LEU A O 1
ATOM 884 N N . GLU A 1 110 ? -18.599 12.926 3.568 1.00 96.06 110 GLU A N 1
ATOM 885 C CA . GLU A 1 110 ? -19.750 13.056 4.456 1.00 96.06 110 GLU A CA 1
ATOM 886 C C . GLU A 1 110 ? -20.260 11.660 4.838 1.00 96.06 110 GLU A C 1
ATOM 888 O O . GLU A 1 110 ? -20.214 10.758 3.992 1.00 96.06 110 GLU A O 1
ATOM 893 N N . PRO A 1 111 ? -20.787 11.467 6.062 1.00 97.50 111 PRO A N 1
ATOM 894 C CA . PRO A 1 111 ? -21.297 10.172 6.498 1.00 97.50 111 PRO A CA 1
ATOM 895 C C . PRO A 1 111 ? -22.353 9.612 5.536 1.00 97.50 111 PRO A C 1
ATOM 897 O O . PRO A 1 111 ? -23.350 10.267 5.234 1.00 97.50 111 PRO A O 1
ATOM 900 N N . GLY A 1 112 ? -22.158 8.378 5.079 1.00 96.62 112 GLY A N 1
ATOM 901 C CA . GLY A 1 112 ? -23.076 7.679 4.182 1.00 96.62 112 GLY A CA 1
ATOM 902 C C . GLY A 1 112 ? -23.005 8.113 2.717 1.00 96.62 112 GLY A C 1
ATOM 903 O O . GLY A 1 112 ? -23.820 7.637 1.930 1.00 96.62 112 GLY A O 1
ATOM 904 N N . LYS A 1 113 ? -22.051 8.973 2.328 1.00 96.75 113 LYS A N 1
ATOM 905 C CA . LYS A 1 113 ? -21.887 9.457 0.943 1.00 96.75 113 LYS A CA 1
ATOM 906 C C . LYS A 1 113 ? -20.514 9.095 0.356 1.00 96.75 113 LYS A C 1
ATOM 908 O O . LYS A 1 113 ? -19.679 9.973 0.117 1.00 96.75 113 LYS A O 1
ATOM 913 N N . PRO A 1 114 ? -20.236 7.798 0.142 1.00 97.44 114 PRO A N 1
ATOM 914 C CA . PRO A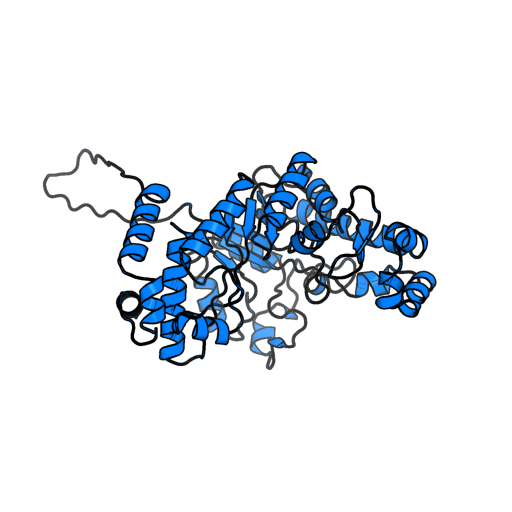 1 114 ? -19.025 7.366 -0.540 1.00 97.44 114 PRO A CA 1
ATOM 915 C C . PRO A 1 114 ? -19.018 7.811 -2.010 1.00 97.44 114 PRO A C 1
ATOM 917 O O . PRO A 1 114 ? -20.003 7.664 -2.732 1.00 97.44 114 PRO A O 1
ATOM 920 N N . ARG A 1 115 ? -17.868 8.298 -2.475 1.00 97.25 115 ARG A N 1
ATOM 921 C CA . ARG A 1 115 ? -17.599 8.772 -3.840 1.00 97.25 115 ARG A CA 1
ATOM 922 C C . ARG A 1 115 ? -17.323 7.596 -4.778 1.00 97.25 115 ARG A C 1
ATOM 924 O O . ARG A 1 115 ? -16.216 7.421 -5.292 1.00 97.25 115 ARG A O 1
ATOM 931 N N . PHE A 1 116 ? -18.330 6.741 -4.937 1.00 98.00 116 PHE A N 1
ATOM 932 C CA . PHE A 1 116 ? -18.309 5.675 -5.935 1.00 98.00 116 PHE A CA 1
ATOM 933 C C . PHE A 1 116 ? -18.398 6.263 -7.342 1.00 98.00 116 PHE A C 1
ATOM 935 O O . PHE A 1 116 ? -17.506 6.034 -8.154 1.00 98.00 116 PHE A O 1
ATOM 942 N N . GLU A 1 117 ? -19.434 7.059 -7.591 1.00 97.75 117 GLU A N 1
ATOM 943 C CA . GLU A 1 117 ? -19.669 7.713 -8.875 1.00 97.75 117 GLU A CA 1
ATOM 944 C C . GLU A 1 117 ? -18.912 9.041 -8.973 1.00 97.75 117 GLU A C 1
ATOM 946 O O . GLU A 1 117 ? -18.614 9.683 -7.962 1.00 97.75 117 GLU A O 1
ATOM 951 N N . ALA A 1 118 ? -18.597 9.453 -10.202 1.00 96.19 118 ALA A N 1
ATOM 952 C CA . ALA A 1 118 ? -18.008 10.763 -10.457 1.00 96.19 118 ALA A CA 1
ATOM 953 C C . ALA A 1 118 ? -19.035 11.888 -10.291 1.00 96.19 118 ALA A C 1
ATOM 955 O O . ALA A 1 118 ? -20.172 11.788 -10.748 1.00 96.19 118 ALA A O 1
ATOM 956 N N . GLU A 1 119 ? -18.574 13.002 -9.732 1.00 95.69 119 GLU A N 1
ATOM 957 C CA . GLU A 1 119 ? -19.260 14.295 -9.760 1.00 95.69 119 GLU A CA 1
ATOM 958 C C . GLU A 1 119 ? -18.537 15.256 -10.725 1.00 95.69 119 GLU A C 1
ATOM 960 O O . GLU A 1 119 ? -17.487 14.927 -11.279 1.00 95.69 119 GLU A O 1
ATOM 965 N N . GLU A 1 120 ? -19.048 16.478 -10.910 1.00 95.94 120 GLU A N 1
ATOM 966 C CA . GLU A 1 120 ? -18.409 17.498 -11.763 1.00 95.94 120 GLU A CA 1
ATOM 967 C C . GLU A 1 120 ? -16.931 17.732 -11.392 1.00 95.94 120 GLU A C 1
ATOM 969 O O . GLU A 1 120 ? -16.062 17.787 -12.266 1.00 95.94 120 GLU A O 1
ATOM 974 N N . ARG A 1 121 ? -16.622 17.747 -10.090 1.00 94.62 121 ARG A N 1
ATOM 975 C CA . ARG A 1 121 ? -15.255 17.879 -9.553 1.00 94.62 121 ARG A CA 1
ATOM 976 C C . ARG A 1 121 ? -14.322 16.699 -9.861 1.00 94.62 121 ARG A C 1
ATOM 978 O O . ARG A 1 121 ? -13.118 16.789 -9.638 1.00 94.62 121 ARG A O 1
ATOM 985 N N . ASP A 1 122 ? -14.850 15.570 -10.324 1.00 95.62 122 ASP A N 1
ATOM 986 C CA . ASP A 1 122 ? -14.062 14.409 -10.755 1.00 95.62 122 ASP A CA 1
ATOM 987 C C . ASP A 1 122 ? -13.763 14.423 -12.260 1.00 95.62 122 ASP A C 1
ATOM 989 O O . ASP A 1 122 ? -13.009 13.583 -12.756 1.00 95.62 122 ASP A O 1
ATOM 993 N N . THR A 1 123 ? -14.338 15.368 -13.008 1.00 95.25 123 THR A N 1
ATOM 994 C CA . THR A 1 123 ? -14.154 15.449 -14.458 1.00 95.25 123 THR A CA 1
ATOM 995 C C . THR A 1 123 ? -12.774 15.984 -14.833 1.00 95.25 123 THR A C 1
ATOM 997 O O . THR A 1 123 ? -12.171 16.781 -14.116 1.00 95.25 123 THR A O 1
ATOM 1000 N N . ALA A 1 124 ? -12.290 15.595 -16.017 1.00 95.12 124 ALA A N 1
ATOM 1001 C CA . ALA A 1 124 ? -11.067 16.167 -16.575 1.00 95.12 124 ALA A CA 1
ATOM 1002 C C . ALA A 1 124 ? -11.184 17.690 -16.754 1.00 95.12 124 ALA A C 1
ATOM 1004 O O . ALA A 1 124 ? -10.231 18.398 -16.473 1.00 95.12 124 ALA A O 1
ATOM 1005 N N . ALA A 1 125 ? -12.363 18.204 -17.128 1.00 96.00 125 ALA A N 1
ATOM 1006 C CA . ALA A 1 125 ? -12.589 19.639 -17.305 1.00 96.00 125 ALA A CA 1
ATOM 1007 C C . ALA A 1 125 ? -12.335 20.442 -16.017 1.00 96.00 125 ALA A C 1
ATOM 1009 O O . ALA A 1 125 ? -11.696 21.491 -16.064 1.00 96.00 125 ALA A O 1
ATOM 1010 N N . TYR A 1 126 ? -12.777 19.926 -14.864 1.00 96.88 126 TYR A N 1
ATOM 1011 C CA . TYR A 1 126 ? -12.484 20.538 -13.569 1.00 96.88 126 TYR A CA 1
ATOM 1012 C C . TYR A 1 126 ? -10.973 20.586 -13.294 1.00 96.88 126 TYR A C 1
ATOM 1014 O O . TYR A 1 126 ? -10.437 21.632 -12.929 1.00 96.88 126 TYR A O 1
ATOM 1022 N N . TRP A 1 127 ? -10.268 19.473 -13.514 1.00 96.94 127 TRP A N 1
ATOM 1023 C CA . TRP A 1 127 ? -8.825 19.394 -13.268 1.00 96.94 127 TRP A CA 1
ATOM 1024 C C . TRP A 1 127 ? -7.988 20.196 -14.266 1.00 96.94 127 TRP A C 1
ATOM 1026 O O . TRP A 1 127 ? -6.965 20.753 -13.877 1.00 96.94 127 TRP A O 1
ATOM 1036 N N . ASP A 1 128 ? -8.426 20.300 -15.518 1.00 95.25 128 ASP A N 1
ATOM 1037 C CA . ASP A 1 128 ? -7.796 21.120 -16.556 1.00 95.25 128 ASP A CA 1
ATOM 1038 C C . ASP A 1 128 ? -7.903 22.620 -16.226 1.00 95.25 128 ASP A C 1
ATOM 1040 O O . ASP A 1 128 ? -6.998 23.396 -16.535 1.00 95.25 128 ASP A O 1
ATOM 1044 N N . ALA A 1 129 ? -8.970 23.031 -15.532 1.00 95.88 129 ALA A N 1
ATOM 1045 C CA . ALA A 1 129 ? -9.145 24.395 -15.033 1.00 95.88 129 ALA A CA 1
ATOM 1046 C C . ALA A 1 129 ? -8.470 24.652 -13.667 1.00 95.88 129 ALA A C 1
ATOM 1048 O O . ALA A 1 129 ? -8.321 25.809 -13.256 1.00 95.88 129 ALA A O 1
ATOM 1049 N N . CYS A 1 130 ? -8.061 23.602 -12.946 1.00 95.75 130 CYS A N 1
ATOM 1050 C CA . CYS A 1 130 ? -7.511 23.715 -11.599 1.00 95.75 130 CYS A CA 1
ATOM 1051 C C . CYS A 1 130 ? -6.067 24.244 -11.616 1.00 95.75 130 CYS A C 1
ATOM 1053 O O . CYS A 1 130 ? -5.144 23.609 -12.128 1.00 95.75 130 CYS A O 1
ATOM 1055 N N . LYS A 1 131 ? -5.849 25.412 -11.000 1.00 94.50 131 LYS A N 1
ATOM 1056 C CA . LYS A 1 131 ? -4.527 26.063 -10.942 1.00 94.50 131 LYS A CA 1
ATOM 1057 C C . LYS A 1 131 ? -3.599 25.477 -9.880 1.00 94.50 131 LYS A C 1
ATOM 1059 O O . LYS A 1 131 ? -2.383 25.559 -10.034 1.00 94.50 131 LYS A O 1
ATOM 1064 N N . ASP A 1 132 ? -4.153 24.920 -8.806 1.00 95.12 132 ASP A N 1
ATOM 1065 C CA . ASP A 1 132 ? -3.384 24.405 -7.670 1.00 95.12 132 ASP A CA 1
ATOM 1066 C C . ASP A 1 132 ? -3.883 23.020 -7.226 1.00 95.12 132 ASP A C 1
ATOM 1068 O O . ASP A 1 132 ? -4.396 22.850 -6.116 1.00 95.12 132 ASP A O 1
ATOM 1072 N N . PRO A 1 133 ? -3.727 21.999 -8.090 1.00 94.19 133 PRO A N 1
ATOM 1073 C CA . PRO A 1 133 ? -4.349 20.697 -7.887 1.00 94.19 133 PRO A CA 1
ATOM 1074 C C . PRO A 1 133 ? -3.952 20.036 -6.570 1.00 94.19 133 PRO A C 1
ATOM 1076 O O . PRO A 1 133 ? -4.768 19.366 -5.958 1.00 94.19 133 PRO A O 1
ATOM 1079 N N . LYS A 1 134 ? -2.726 20.249 -6.078 1.00 93.00 134 LYS A N 1
ATOM 1080 C CA . LYS A 1 134 ? -2.229 19.627 -4.837 1.00 93.00 134 LYS A CA 1
ATOM 1081 C C . LYS A 1 134 ? -3.008 20.020 -3.577 1.00 93.00 134 LYS A C 1
ATOM 1083 O O . LYS A 1 134 ? -2.923 19.292 -2.589 1.00 93.00 134 LYS A O 1
ATOM 1088 N N . ASN A 1 135 ? -3.697 21.159 -3.604 1.00 94.25 135 ASN A N 1
ATOM 1089 C CA . ASN A 1 135 ? -4.457 21.684 -2.475 1.00 94.25 135 ASN A CA 1
ATOM 1090 C C . ASN A 1 135 ? -5.959 21.387 -2.591 1.00 94.25 135 ASN A C 1
ATOM 1092 O O . ASN A 1 135 ? -6.705 21.662 -1.652 1.00 94.25 135 ASN A O 1
ATOM 1096 N N . GLU A 1 136 ? -6.393 20.759 -3.686 1.00 95.25 136 GLU A N 1
ATOM 1097 C CA . GLU A 1 136 ? -7.762 20.277 -3.821 1.00 95.25 136 GLU A CA 1
ATOM 1098 C C . GLU A 1 136 ? -8.039 19.081 -2.908 1.00 95.25 136 GLU A C 1
ATOM 1100 O O . GLU A 1 136 ? -7.195 18.205 -2.683 1.00 95.25 136 GLU A O 1
ATOM 1105 N N . ILE A 1 137 ? -9.269 19.021 -2.390 1.00 93.19 137 ILE A N 1
ATOM 1106 C CA . ILE A 1 137 ? -9.651 18.090 -1.322 1.00 93.19 137 ILE A CA 1
ATOM 1107 C C . ILE A 1 137 ? -9.425 16.619 -1.695 1.00 93.19 137 ILE A C 1
ATOM 1109 O O . ILE A 1 137 ? -9.038 15.829 -0.829 1.00 93.19 137 ILE A O 1
ATOM 1113 N N . HIS A 1 138 ? -9.652 16.262 -2.960 1.00 94.44 138 HIS A N 1
ATOM 1114 C CA . HIS A 1 138 ? -9.591 14.909 -3.518 1.00 94.44 138 HIS A CA 1
ATOM 1115 C C . HIS A 1 138 ? -8.480 14.748 -4.563 1.00 94.44 138 HIS A C 1
ATOM 1117 O O . HIS A 1 138 ? -8.539 13.847 -5.407 1.00 94.44 138 HIS A O 1
ATOM 1123 N N . TRP A 1 139 ? -7.438 15.583 -4.490 1.00 96.44 139 TRP A N 1
ATOM 1124 C CA . TRP A 1 139 ? -6.231 15.368 -5.280 1.00 96.44 139 TRP A CA 1
ATOM 1125 C C . TRP A 1 139 ? -5.676 13.969 -5.054 1.00 96.44 139 TRP A C 1
ATOM 1127 O O . TRP A 1 139 ? -5.493 13.517 -3.919 1.00 96.44 139 TRP A O 1
ATOM 1137 N N . ARG A 1 140 ? -5.393 13.277 -6.155 1.00 96.25 140 ARG A N 1
ATOM 1138 C CA . ARG A 1 140 ? -4.968 11.879 -6.190 1.00 96.25 140 ARG A CA 1
ATOM 1139 C C . ARG A 1 140 ? -6.002 10.895 -5.623 1.00 96.25 140 ARG A C 1
ATOM 1141 O O . ARG A 1 140 ? -5.628 9.823 -5.143 1.00 96.25 140 ARG A O 1
ATOM 1148 N N . ARG A 1 141 ? -7.287 11.261 -5.578 1.00 97.00 141 ARG A N 1
ATOM 1149 C CA . ARG A 1 141 ? -8.393 10.464 -5.007 1.00 97.00 141 ARG A CA 1
ATOM 1150 C C . ARG A 1 141 ? -9.625 10.512 -5.930 1.00 97.00 141 ARG A C 1
ATOM 1152 O O . ARG A 1 141 ? -10.650 11.081 -5.537 1.00 97.00 141 ARG A O 1
ATOM 1159 N N . PRO A 1 142 ? -9.519 9.977 -7.162 1.00 97.00 142 PRO A N 1
ATOM 1160 C CA . PRO A 1 142 ? -10.632 9.947 -8.105 1.00 97.00 142 PRO A CA 1
ATOM 1161 C C . PRO A 1 142 ? -11.790 9.128 -7.531 1.00 97.00 142 PRO A C 1
ATOM 1163 O O . PRO A 1 142 ? -11.567 8.226 -6.719 1.00 97.00 142 PRO A O 1
ATOM 1166 N N . ALA A 1 143 ? -13.012 9.431 -7.967 1.00 97.81 143 ALA A N 1
ATOM 1167 C CA . ALA A 1 143 ? -14.152 8.549 -7.738 1.00 97.81 143 ALA A CA 1
ATOM 1168 C C . ALA A 1 143 ? -13.854 7.117 -8.225 1.00 97.81 143 ALA A C 1
ATOM 1170 O O . ALA A 1 143 ? -13.152 6.913 -9.223 1.00 97.81 143 ALA A O 1
ATOM 1171 N N . ALA A 1 144 ? -14.362 6.123 -7.497 1.00 98.12 144 ALA A N 1
ATOM 1172 C CA . ALA A 1 144 ? -13.906 4.744 -7.654 1.00 98.12 144 ALA A CA 1
ATOM 1173 C C . ALA A 1 144 ? -14.411 4.065 -8.941 1.00 98.12 144 ALA A C 1
ATOM 1175 O O . ALA A 1 144 ? -13.607 3.464 -9.651 1.00 98.12 144 ALA A O 1
ATOM 1176 N N . GLU A 1 145 ? -15.700 4.172 -9.280 1.00 98.38 145 GLU A N 1
ATOM 1177 C CA . GLU A 1 145 ? -16.288 3.473 -10.436 1.00 98.38 145 GLU A CA 1
ATOM 1178 C C . GLU A 1 145 ? -15.689 3.895 -11.782 1.00 98.38 145 GLU A C 1
ATOM 1180 O O . GLU A 1 145 ? -15.377 3.007 -12.572 1.00 98.38 145 GLU A O 1
ATOM 1185 N N . PRO A 1 146 ? -15.426 5.187 -12.069 1.00 98.44 146 PRO A N 1
ATOM 1186 C CA . PRO A 1 146 ? -14.744 5.564 -13.307 1.00 98.44 146 PRO A CA 1
ATOM 1187 C C . PRO A 1 146 ? -13.363 4.916 -13.459 1.00 98.44 146 PRO A C 1
ATOM 1189 O O . PRO A 1 146 ? -12.994 4.506 -14.559 1.00 98.44 146 PRO A O 1
ATOM 1192 N N . ALA A 1 147 ? -12.602 4.810 -12.364 1.00 98.44 147 ALA A N 1
ATOM 1193 C CA . ALA A 1 147 ? -11.297 4.158 -12.375 1.00 98.44 147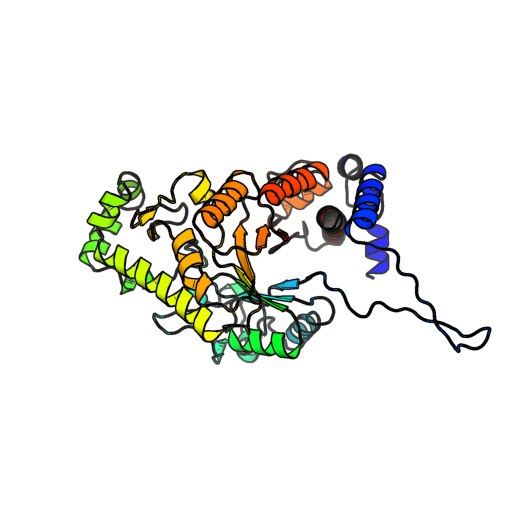 ALA A CA 1
ATOM 1194 C C . ALA A 1 147 ? -11.431 2.634 -12.538 1.00 98.44 147 ALA A C 1
ATOM 1196 O O . ALA A 1 147 ? -10.672 2.038 -13.302 1.00 98.44 147 ALA A O 1
ATOM 1197 N N . VAL A 1 148 ? -12.409 2.014 -11.867 1.00 98.81 148 VAL A N 1
ATOM 1198 C CA . VAL A 1 148 ? -12.739 0.584 -12.006 1.00 98.81 148 VAL A CA 1
ATOM 1199 C C . VAL A 1 148 ? -13.125 0.263 -13.449 1.00 98.81 148 VAL A C 1
ATOM 1201 O O . VAL A 1 148 ? -12.477 -0.579 -14.061 1.00 98.81 148 VAL A O 1
ATOM 1204 N N . ALA A 1 149 ? -14.090 0.985 -14.022 1.00 98.75 149 ALA A N 1
ATOM 1205 C CA . ALA A 1 149 ? -14.566 0.780 -15.389 1.00 98.75 149 ALA A CA 1
ATOM 1206 C C . ALA A 1 149 ? -13.451 0.973 -16.427 1.00 98.75 149 ALA A C 1
ATOM 1208 O O . ALA A 1 149 ? -13.339 0.205 -17.382 1.00 98.75 149 ALA A O 1
ATOM 1209 N N . PHE A 1 150 ? -12.576 1.964 -16.225 1.00 98.69 150 PHE A N 1
ATOM 1210 C CA . PHE A 1 150 ? -11.391 2.127 -17.062 1.00 98.69 150 PHE A CA 1
ATOM 1211 C C . PHE A 1 150 ? -10.469 0.904 -16.977 1.00 98.69 150 PHE A C 1
ATOM 1213 O O . PHE A 1 150 ? -10.083 0.361 -18.011 1.00 98.69 150 PHE A O 1
ATOM 1220 N N . CYS A 1 151 ? -10.146 0.430 -15.772 1.00 98.69 151 CYS A N 1
ATOM 1221 C CA . CYS A 1 151 ? -9.288 -0.744 -15.600 1.00 98.69 151 CYS A CA 1
ATOM 1222 C C . CYS A 1 151 ? -9.925 -2.017 -16.189 1.00 98.69 151 CYS A C 1
ATOM 1224 O O . CYS A 1 151 ? -9.228 -2.798 -16.837 1.00 98.69 151 CYS A O 1
ATOM 1226 N N . GLU A 1 152 ? -11.240 -2.196 -16.028 1.00 98.69 152 GLU A N 1
ATOM 1227 C CA . GLU A 1 152 ? -12.017 -3.274 -16.657 1.00 98.69 152 GLU A CA 1
ATOM 1228 C C . GLU A 1 152 ? -11.919 -3.187 -18.192 1.00 98.69 152 GLU A C 1
ATOM 1230 O O . GLU A 1 152 ? -11.610 -4.185 -18.842 1.00 98.69 152 GLU A O 1
ATOM 1235 N N . SER A 1 153 ? -12.057 -1.989 -18.778 1.00 98.44 153 SER A N 1
ATOM 1236 C CA . SER A 1 153 ? -11.923 -1.779 -20.233 1.00 98.44 153 SER A CA 1
ATOM 1237 C C . SER A 1 153 ? -10.528 -2.098 -20.781 1.00 98.44 153 SER A C 1
ATOM 1239 O O . SER A 1 153 ? -10.378 -2.419 -21.959 1.00 98.44 153 SER A O 1
ATOM 1241 N N . LYS A 1 154 ? -9.499 -2.021 -19.929 1.00 97.69 154 LYS A N 1
ATOM 1242 C CA . LYS A 1 154 ? -8.118 -2.387 -20.264 1.00 97.69 154 LYS A CA 1
ATOM 1243 C C . LYS A 1 154 ? -7.821 -3.871 -20.043 1.00 97.69 154 LYS A C 1
ATOM 1245 O O . LYS A 1 154 ? -6.743 -4.317 -20.423 1.00 97.69 154 LYS A O 1
ATOM 1250 N N . GLY A 1 155 ? -8.729 -4.627 -19.421 1.00 96.75 155 GLY A N 1
ATOM 1251 C CA . GLY A 1 155 ? -8.525 -6.044 -19.109 1.00 96.75 155 GLY A CA 1
ATOM 1252 C C . GLY A 1 155 ? -7.370 -6.301 -18.134 1.00 96.75 155 GLY A C 1
ATOM 1253 O O . GLY A 1 155 ? -6.741 -7.355 -18.193 1.00 96.75 155 GLY A O 1
ATOM 1254 N N . ILE A 1 156 ? -7.057 -5.339 -17.260 1.00 97.50 156 ILE A N 1
ATOM 1255 C CA . ILE A 1 156 ? -5.954 -5.447 -16.293 1.00 97.50 156 ILE A CA 1
ATOM 1256 C C . ILE A 1 156 ? -6.446 -5.909 -14.919 1.00 97.50 156 ILE A C 1
ATOM 1258 O O . ILE A 1 156 ? -7.640 -5.910 -14.624 1.00 97.50 156 ILE A O 1
ATOM 1262 N N . ARG A 1 157 ? -5.526 -6.286 -14.028 1.00 98.12 157 ARG A N 1
ATOM 1263 C CA . ARG A 1 157 ? -5.869 -6.621 -12.643 1.00 98.12 157 ARG A CA 1
ATOM 1264 C C . ARG A 1 157 ? -6.216 -5.364 -11.832 1.00 98.12 157 ARG A C 1
ATOM 1266 O O . ARG A 1 157 ? -5.435 -4.419 -11.773 1.00 98.12 157 ARG A O 1
ATOM 1273 N N . LEU A 1 158 ? -7.341 -5.390 -11.118 1.00 98.81 158 LEU A N 1
ATOM 1274 C CA . LEU A 1 158 ? -7.739 -4.331 -10.187 1.00 98.81 158 LEU A CA 1
ATOM 1275 C C . LEU A 1 158 ? -7.327 -4.683 -8.755 1.00 98.81 158 LEU A C 1
ATOM 1277 O O . LEU A 1 158 ? -7.625 -5.777 -8.267 1.00 98.81 158 LEU A O 1
ATOM 1281 N N . HIS A 1 159 ? -6.692 -3.736 -8.068 1.00 98.88 159 HIS A N 1
ATOM 1282 C CA . HIS A 1 159 ? -6.321 -3.856 -6.663 1.00 98.88 159 HIS A CA 1
ATOM 1283 C C . HIS A 1 159 ? -6.867 -2.680 -5.846 1.00 98.88 159 HIS A C 1
ATOM 1285 O O . HIS A 1 159 ? -6.530 -1.533 -6.115 1.00 98.88 159 HIS A O 1
ATOM 1291 N N . GLY A 1 160 ? -7.718 -2.939 -4.854 1.00 98.81 160 GLY A N 1
ATOM 1292 C CA . GLY A 1 160 ? -8.266 -1.901 -3.979 1.00 98.81 160 GLY A CA 1
ATOM 1293 C C . GLY A 1 160 ? -7.366 -1.619 -2.775 1.00 98.81 160 GLY A C 1
ATOM 1294 O O . GLY A 1 160 ? -6.935 -2.552 -2.097 1.00 98.81 160 GLY A O 1
ATOM 1295 N N . HIS A 1 161 ? -7.109 -0.340 -2.488 1.00 98.69 161 HIS A N 1
ATOM 1296 C CA . HIS A 1 161 ? -6.226 0.075 -1.398 1.00 98.69 161 HIS A CA 1
ATOM 1297 C C . HIS A 1 161 ? -6.719 1.341 -0.659 1.00 98.69 161 HIS A C 1
ATOM 1299 O O . HIS A 1 161 ? -6.846 2.396 -1.290 1.00 98.69 161 HIS A O 1
ATOM 1305 N N . PRO A 1 162 ? -6.886 1.316 0.678 1.00 98.75 162 PRO A N 1
ATOM 1306 C CA . PRO A 1 162 ? -7.122 0.153 1.536 1.00 98.75 162 PRO A CA 1
ATOM 1307 C C . PRO A 1 162 ? -8.555 0.134 2.100 1.00 98.75 162 PRO A C 1
ATOM 1309 O O . PRO A 1 162 ? -9.288 1.126 2.030 1.00 98.75 162 PRO A O 1
ATOM 1312 N N . ILE A 1 163 ? -8.965 -0.985 2.706 1.00 98.75 163 ILE A N 1
ATOM 1313 C CA . ILE A 1 163 ? -10.247 -1.065 3.430 1.00 98.75 163 ILE A CA 1
ATOM 1314 C C . ILE A 1 163 ? -10.106 -0.357 4.786 1.00 98.75 163 ILE A C 1
ATOM 1316 O O . ILE A 1 163 ? -10.779 0.654 5.026 1.00 98.75 163 ILE A O 1
ATOM 1320 N N . ILE A 1 164 ? -9.190 -0.833 5.639 1.00 98.44 164 ILE A N 1
ATOM 1321 C CA . ILE A 1 164 ? -8.929 -0.311 6.987 1.00 98.44 164 ILE A CA 1
ATOM 1322 C C . ILE A 1 164 ? -7.484 0.192 7.117 1.00 98.44 164 ILE A C 1
ATOM 1324 O O . ILE A 1 164 ? -6.531 -0.498 6.766 1.00 98.44 164 ILE A O 1
ATOM 1328 N N . TRP A 1 165 ? -7.316 1.396 7.669 1.00 98.50 165 TRP A N 1
ATOM 1329 C CA . TRP A 1 165 ? -6.015 1.987 7.991 1.00 98.50 165 TRP A CA 1
ATOM 1330 C C . TRP A 1 165 ? -6.170 3.014 9.121 1.00 98.50 165 TRP A C 1
ATOM 1332 O O . TRP A 1 165 ? -7.115 3.802 9.122 1.00 98.50 165 TRP A O 1
ATOM 1342 N N . GLY A 1 166 ? -5.253 3.030 10.092 1.00 96.56 166 GLY A N 1
ATOM 1343 C CA . GLY A 1 166 ? -5.349 3.944 11.237 1.00 96.56 166 GLY A CA 1
ATOM 1344 C C . GLY A 1 166 ? -5.024 5.410 10.934 1.00 96.56 166 GLY A C 1
ATOM 1345 O O . GLY A 1 166 ? -5.375 6.294 11.715 1.00 96.56 166 GLY A O 1
ATOM 1346 N N . ASN A 1 167 ? -4.364 5.700 9.811 1.00 97.25 167 ASN A N 1
ATOM 1347 C CA . ASN A 1 167 ? -3.768 7.008 9.539 1.00 97.25 167 ASN A CA 1
ATOM 1348 C C . ASN A 1 167 ? -4.793 8.160 9.487 1.00 97.25 167 ASN A C 1
ATOM 1350 O O . ASN A 1 167 ? -5.659 8.221 8.612 1.00 97.25 167 ASN A O 1
ATOM 1354 N N . ARG A 1 168 ? -4.638 9.139 10.388 1.00 95.31 168 ARG A N 1
ATOM 1355 C CA . ARG A 1 168 ? -5.528 10.315 10.519 1.00 95.31 168 ARG A CA 1
ATOM 1356 C C . ARG A 1 168 ? -5.418 11.321 9.385 1.00 95.31 168 ARG A C 1
ATOM 1358 O O . ARG A 1 168 ? -6.362 12.058 9.103 1.00 95.31 168 ARG A O 1
ATOM 1365 N N . LYS A 1 169 ? -4.251 11.390 8.744 1.00 93.62 169 LYS A N 1
ATOM 1366 C CA . LYS A 1 169 ? -4.009 12.356 7.674 1.00 93.62 169 LYS A CA 1
ATOM 1367 C C . LYS A 1 169 ? -4.741 11.946 6.404 1.00 93.62 169 LYS A C 1
ATOM 1369 O O . LYS A 1 169 ? -5.328 12.806 5.751 1.00 93.62 169 LYS A O 1
ATOM 1374 N N . TRP A 1 170 ? -4.711 10.655 6.079 1.00 93.31 170 TRP A N 1
ATOM 1375 C CA . TRP A 1 170 ? -5.130 10.160 4.769 1.00 93.31 170 TRP A CA 1
ATOM 1376 C C . TRP A 1 170 ? -6.338 9.232 4.794 1.00 93.31 170 TRP A C 1
ATOM 1378 O O . TRP A 1 170 ? -7.095 9.253 3.828 1.00 93.31 170 TRP A O 1
ATOM 1388 N N . HIS A 1 171 ? -6.532 8.439 5.853 1.00 97.00 171 HIS A N 1
ATOM 1389 C CA . HIS A 1 171 ? -7.606 7.446 5.896 1.00 97.00 171 HIS A CA 1
ATOM 1390 C C . HIS A 1 171 ? -8.762 7.850 6.776 1.00 97.00 171 HIS A C 1
ATOM 1392 O O . HIS A 1 171 ? -9.878 7.710 6.334 1.00 97.00 171 HIS A O 1
ATOM 1398 N N . HIS A 1 172 ? -8.547 8.339 7.991 1.00 95.00 172 HIS A N 1
ATOM 1399 C CA . HIS A 1 172 ? -9.641 8.499 8.951 1.00 95.00 172 HIS A CA 1
ATOM 1400 C C . HIS A 1 172 ? -10.442 9.795 8.709 1.00 95.00 172 HIS A C 1
ATOM 1402 O O . HIS A 1 172 ? -9.862 10.868 8.897 1.00 95.00 172 HIS A O 1
ATOM 1408 N N . PRO A 1 173 ? -11.738 9.746 8.331 1.00 96.56 173 PRO A N 1
ATOM 1409 C CA . PRO A 1 173 ? -12.553 10.956 8.234 1.00 96.56 173 PRO A CA 1
ATOM 1410 C C . PRO A 1 173 ? -12.696 11.694 9.571 1.00 96.56 173 PRO A C 1
ATOM 1412 O O . PRO A 1 173 ? -12.792 11.061 10.628 1.00 96.56 173 PRO A O 1
ATOM 1415 N N . GLU A 1 174 ? -12.749 13.025 9.514 1.00 95.31 174 GLU A N 1
ATOM 1416 C CA . GLU A 1 174 ? -13.029 13.905 10.656 1.00 95.31 174 GLU A CA 1
ATOM 1417 C C . GLU A 1 174 ? -14.441 13.688 11.207 1.00 95.31 174 GLU A C 1
ATOM 1419 O O . GLU A 1 174 ? -14.627 13.564 12.422 1.00 95.31 174 GLU A O 1
ATOM 1424 N N . TRP A 1 175 ? -15.420 13.529 10.308 1.00 97.44 175 TRP A N 1
ATOM 1425 C CA . TRP A 1 175 ? -16.830 13.388 10.668 1.00 97.44 175 TRP A CA 1
ATOM 1426 C C . TRP A 1 175 ? -17.109 12.183 11.571 1.00 97.44 175 TRP A C 1
ATOM 1428 O O . TRP A 1 175 ? -18.103 12.204 12.294 1.00 97.44 175 TRP A O 1
ATOM 1438 N N . LEU A 1 176 ? -16.245 11.156 11.586 1.00 96.81 176 LEU A N 1
ATOM 1439 C CA . LEU A 1 176 ? -16.378 10.014 12.498 1.00 96.81 176 LEU A CA 1
ATOM 1440 C C . LEU A 1 176 ? -16.423 10.492 13.948 1.00 96.81 176 LEU A C 1
ATOM 1442 O O . LEU A 1 176 ? -17.358 10.178 14.676 1.00 96.81 176 LEU A O 1
ATOM 1446 N N . PHE A 1 177 ? -15.447 11.305 14.348 1.00 96.81 177 PHE A N 1
ATOM 1447 C CA . PHE A 1 177 ? -15.402 11.858 15.695 1.00 96.81 177 PHE A CA 1
ATOM 1448 C C . PHE A 1 177 ? -16.400 13.003 15.868 1.00 96.81 177 PHE A C 1
ATOM 1450 O O . PHE A 1 177 ? -17.074 13.102 16.890 1.00 96.81 177 PHE A O 1
ATOM 1457 N N . GLU A 1 178 ? -16.511 13.882 14.873 1.00 97.25 178 GLU A N 1
ATOM 1458 C CA . GLU A 1 178 ? -17.331 15.087 15.000 1.00 97.25 178 GLU A CA 1
ATOM 1459 C C . GLU A 1 178 ? -18.825 14.771 15.091 1.00 97.25 178 GLU A C 1
ATOM 1461 O O . GLU A 1 178 ? -19.521 15.398 15.889 1.00 97.25 178 GLU A O 1
ATOM 1466 N N . THR A 1 179 ? -19.296 13.778 14.336 1.00 97.75 179 THR A N 1
ATOM 1467 C CA . THR A 1 179 ? -20.720 13.427 14.240 1.00 97.75 179 THR A CA 1
ATOM 1468 C C . THR A 1 179 ? -21.113 12.323 15.216 1.00 97.75 179 THR A C 1
ATOM 1470 O O . THR A 1 179 ? -22.184 12.398 15.810 1.00 97.75 179 THR A O 1
ATOM 1473 N N . PHE A 1 180 ? -20.268 11.300 15.401 1.00 98.06 180 PHE A N 1
ATOM 1474 C CA . PHE A 1 180 ? -20.655 10.086 16.135 1.00 98.06 180 PHE A CA 1
ATOM 1475 C C . PHE A 1 180 ? -20.103 9.998 17.563 1.00 98.06 180 PHE A C 1
ATOM 1477 O O . PHE A 1 180 ? -20.455 9.069 18.287 1.00 98.06 180 PHE A O 1
ATOM 1484 N N . CYS A 1 181 ? -19.268 10.946 17.999 1.00 98.25 181 CYS A N 1
ATOM 1485 C CA . CYS A 1 181 ? -18.903 11.082 19.409 1.00 98.25 181 CYS A CA 1
ATOM 1486 C C . CYS A 1 181 ? -19.875 12.052 20.107 1.00 98.25 181 CYS A C 1
ATOM 1488 O O . CYS A 1 181 ? -19.892 13.237 19.737 1.00 98.25 181 CYS A O 1
ATOM 1490 N N . PRO A 1 182 ? -20.669 11.597 21.100 1.00 98.25 182 PRO A N 1
ATOM 1491 C CA . PRO A 1 182 ? -21.557 12.467 21.869 1.00 98.25 182 PRO A CA 1
ATOM 1492 C C . PRO A 1 182 ? -20.819 13.641 22.513 1.00 98.25 182 PRO A C 1
ATOM 1494 O O . PRO A 1 182 ? -19.624 13.560 22.799 1.00 98.25 182 PRO A O 1
ATOM 1497 N N . ALA A 1 183 ? -21.531 14.742 22.758 1.00 98.25 183 ALA A N 1
ATOM 1498 C CA . ALA A 1 183 ? -20.927 15.973 23.264 1.00 98.25 183 ALA A CA 1
ATOM 1499 C C . ALA A 1 183 ? -20.184 15.776 24.600 1.00 98.25 183 ALA A C 1
ATOM 1501 O O . ALA A 1 183 ? -19.084 16.302 24.758 1.00 98.25 183 ALA A O 1
ATOM 1502 N N . ASP A 1 184 ? -20.734 14.978 25.520 1.00 98.25 184 ASP A N 1
ATOM 1503 C CA . ASP A 1 184 ? -20.118 14.706 26.822 1.00 98.25 184 ASP A CA 1
ATOM 1504 C C . ASP A 1 184 ? -18.855 13.832 26.698 1.00 98.25 184 ASP A C 1
ATOM 1506 O O . ASP A 1 184 ? -17.837 14.104 27.335 1.00 98.25 184 ASP A O 1
ATOM 1510 N N . GLU A 1 185 ? -18.878 12.802 25.846 1.00 98.44 185 GLU A N 1
ATOM 1511 C CA . GLU A 1 185 ? -17.712 11.956 25.556 1.00 98.44 185 GLU A CA 1
ATOM 1512 C C . GLU A 1 185 ? -16.606 12.744 24.844 1.00 98.44 185 GLU A C 1
ATOM 1514 O O . GLU A 1 185 ? -15.420 12.619 25.167 1.00 98.44 185 GLU A O 1
ATOM 1519 N N . LYS A 1 186 ? -17.001 13.622 23.919 1.00 97.62 186 LYS A N 1
ATOM 1520 C CA . LYS A 1 186 ? -16.106 14.537 23.211 1.00 97.62 186 LYS A CA 1
ATOM 1521 C C . LYS A 1 186 ? -15.421 15.491 24.182 1.00 97.62 186 LYS A C 1
ATOM 1523 O O . LYS A 1 186 ? -14.201 15.632 24.115 1.00 97.62 186 LYS A O 1
ATOM 1528 N N . GLU A 1 187 ? -16.162 16.093 25.110 1.00 97.94 187 GLU A N 1
ATOM 1529 C CA . GLU A 1 187 ? -15.594 16.964 26.141 1.00 97.94 187 GLU A CA 1
ATOM 1530 C C . GLU A 1 187 ? -14.562 16.220 27.003 1.00 97.94 187 GLU A C 1
ATOM 1532 O O . GLU A 1 187 ? -13.451 16.719 27.195 1.00 97.94 187 GLU A O 1
ATOM 1537 N N . LYS A 1 188 ? -14.874 14.994 27.450 1.00 97.94 188 LYS A N 1
ATOM 1538 C CA . LYS A 1 188 ? -13.948 14.151 28.234 1.00 97.94 188 LYS A CA 1
ATOM 1539 C C . LYS A 1 188 ? -12.639 13.889 27.480 1.00 97.94 188 LYS A C 1
ATOM 1541 O O . LYS A 1 188 ? -11.558 14.075 28.043 1.00 97.94 188 LYS A O 1
ATOM 1546 N N . ILE A 1 189 ? -12.723 13.494 26.207 1.00 96.56 189 ILE A N 1
ATOM 1547 C CA . ILE A 1 189 ? -11.555 13.248 25.344 1.00 96.56 189 ILE A CA 1
ATOM 1548 C C . ILE A 1 189 ? -10.729 14.524 25.164 1.00 96.56 189 ILE A C 1
ATOM 1550 O O . ILE A 1 189 ? -9.509 14.497 25.340 1.00 96.56 189 ILE A O 1
ATOM 1554 N N . LEU A 1 190 ? -11.379 15.639 24.815 1.00 96.25 190 LEU A N 1
ATOM 1555 C CA . LEU A 1 190 ? -10.702 16.909 24.542 1.00 96.25 190 LEU A CA 1
ATOM 1556 C C . LEU A 1 190 ? -10.016 17.463 25.792 1.00 96.25 190 LEU A C 1
ATOM 1558 O O . LEU A 1 190 ? -8.885 17.936 25.702 1.00 96.25 190 LEU A O 1
ATOM 1562 N N . LYS A 1 191 ? -10.656 17.340 26.961 1.00 97.38 191 LYS A N 1
ATOM 1563 C CA . LYS A 1 191 ? -10.091 17.757 28.249 1.00 97.38 191 LYS A CA 1
ATOM 1564 C C . LYS A 1 191 ? -8.865 16.936 28.645 1.00 97.38 191 LYS A C 1
ATOM 1566 O O . LYS A 1 191 ? -7.909 17.494 29.175 1.00 97.38 191 LYS A O 1
ATOM 1571 N N . LEU A 1 192 ? -8.879 15.622 28.406 1.00 96.75 192 LEU A N 1
ATOM 1572 C CA . LEU A 1 192 ? -7.715 14.764 28.658 1.00 96.75 192 LEU A CA 1
ATOM 1573 C C . LEU A 1 192 ? -6.571 15.047 27.680 1.00 96.75 192 LEU A C 1
ATOM 1575 O O . LEU A 1 192 ? -5.397 14.953 28.048 1.00 96.75 192 LEU A O 1
ATOM 1579 N N . GLY A 1 193 ? -6.911 15.346 26.425 1.00 94.75 193 GLY A N 1
ATOM 1580 C CA . GLY A 1 193 ? -5.945 15.473 25.346 1.00 94.75 193 GLY A CA 1
ATOM 1581 C C . GLY A 1 193 ? -5.113 14.200 25.150 1.00 94.75 193 GLY A C 1
ATOM 1582 O O . GLY A 1 193 ? -5.394 13.123 25.683 1.00 94.75 193 GLY A O 1
ATOM 1583 N N . LYS A 1 194 ? -4.037 14.319 24.368 1.00 92.94 194 LYS A N 1
ATOM 1584 C CA . LYS A 1 194 ? -3.161 13.183 24.046 1.00 92.94 194 LYS A CA 1
ATOM 1585 C C . LYS A 1 194 ? -2.470 12.604 25.287 1.00 92.94 194 LYS A C 1
ATOM 1587 O O . LYS A 1 194 ? -2.367 11.388 25.418 1.00 92.94 194 LYS A O 1
ATOM 1592 N N . GLU A 1 195 ? -1.995 13.463 26.186 1.00 94.81 195 GLU A N 1
ATOM 1593 C CA . GLU A 1 195 ? -1.245 13.047 27.377 1.00 94.81 195 GLU A CA 1
ATOM 1594 C C . GLU A 1 195 ? -2.130 12.370 28.423 1.00 94.81 195 GLU A C 1
ATOM 1596 O O . GLU A 1 195 ? -1.722 11.371 29.014 1.00 94.81 195 GLU A O 1
ATOM 1601 N N . GLY A 1 196 ? -3.350 12.874 28.636 1.00 97.00 196 GLY A N 1
ATOM 1602 C CA . GLY A 1 196 ? -4.311 12.250 29.540 1.00 97.00 196 GLY A CA 1
ATOM 1603 C C . GLY A 1 196 ? -4.740 10.874 29.038 1.00 97.00 196 GLY A C 1
ATOM 1604 O O . GLY A 1 196 ? -4.687 9.907 29.794 1.00 97.00 196 GLY A O 1
ATOM 1605 N N . LEU A 1 197 ? -5.064 10.753 27.745 1.00 94.88 197 LEU A N 1
ATOM 1606 C CA . LEU A 1 197 ? -5.422 9.466 27.135 1.00 94.88 197 LEU A CA 1
ATOM 1607 C C . LEU A 1 197 ? -4.282 8.442 27.193 1.00 94.88 197 LEU A C 1
ATOM 1609 O O . LEU A 1 197 ? -4.535 7.251 27.361 1.00 94.88 197 LEU A O 1
ATOM 1613 N N . ALA A 1 198 ? -3.023 8.880 27.084 1.00 94.62 198 ALA A N 1
ATOM 1614 C CA . ALA A 1 198 ? -1.875 7.978 27.164 1.00 94.62 198 ALA A CA 1
ATOM 1615 C C . ALA A 1 198 ? -1.781 7.250 28.520 1.00 94.62 198 ALA A C 1
ATOM 1617 O O . ALA A 1 198 ? -1.335 6.100 28.551 1.00 94.62 198 ALA A O 1
ATOM 1618 N N . LYS A 1 199 ? -2.243 7.893 29.605 1.00 96.94 199 LYS A N 1
ATOM 1619 C CA . LYS A 1 199 ? -2.230 7.365 30.981 1.00 96.94 199 LYS A CA 1
ATOM 1620 C C . LYS A 1 199 ? -3.343 6.354 31.266 1.00 96.94 199 LYS A C 1
ATOM 1622 O O . LYS A 1 199 ? -3.246 5.628 32.248 1.00 96.94 199 LYS A O 1
ATOM 1627 N N . LEU A 1 200 ? -4.381 6.307 30.433 1.00 97.62 200 LEU A N 1
ATOM 1628 C CA . LEU A 1 200 ? -5.500 5.383 30.599 1.00 97.62 200 LEU A CA 1
ATOM 1629 C C . LEU A 1 200 ? -5.226 4.043 29.902 1.00 97.62 200 LEU A C 1
ATOM 1631 O O . LEU A 1 200 ? -4.570 3.976 28.851 1.00 97.62 200 LEU A O 1
ATOM 1635 N N . THR A 1 201 ? -5.751 2.960 30.472 1.00 97.25 201 THR A N 1
ATOM 1636 C CA . THR A 1 201 ? -5.812 1.658 29.794 1.00 97.25 201 THR A CA 1
ATOM 1637 C C . THR A 1 201 ? -6.878 1.681 28.691 1.00 97.25 201 THR A C 1
ATOM 1639 O O . THR A 1 201 ? -7.795 2.505 28.740 1.00 97.25 201 THR A O 1
ATOM 1642 N N . PRO A 1 202 ? -6.807 0.789 27.687 1.00 97.50 202 PRO A N 1
ATOM 1643 C CA . PRO A 1 202 ? -7.872 0.663 26.693 1.00 97.50 202 PRO A CA 1
ATOM 1644 C C . PRO A 1 202 ? -9.265 0.455 27.301 1.00 97.50 202 PRO A C 1
ATOM 1646 O O . PRO A 1 202 ? -10.215 1.098 26.861 1.00 97.50 202 PRO A O 1
ATOM 1649 N N . ALA A 1 203 ? -9.375 -0.366 28.351 1.00 97.94 203 ALA A N 1
ATOM 1650 C CA . ALA A 1 203 ? -10.627 -0.595 29.073 1.00 97.94 203 ALA A CA 1
ATOM 1651 C C . ALA A 1 203 ? -11.168 0.690 29.725 1.00 97.94 203 ALA A C 1
ATOM 1653 O O . ALA A 1 203 ? -12.327 1.035 29.522 1.00 97.94 203 ALA A O 1
ATOM 1654 N N . GLN A 1 204 ? -10.313 1.457 30.411 1.00 98.25 204 GLN A N 1
ATOM 1655 C CA . GLN A 1 204 ? -10.704 2.744 31.001 1.00 98.25 204 GLN A CA 1
ATOM 1656 C C . GLN A 1 204 ? -11.150 3.756 29.939 1.00 98.25 204 GLN A C 1
ATOM 1658 O O . GLN A 1 204 ? -12.077 4.528 30.168 1.00 98.25 204 GLN A O 1
ATOM 1663 N N . ILE A 1 205 ? -10.510 3.763 28.764 1.00 98.25 205 ILE A N 1
ATOM 1664 C CA . ILE A 1 205 ? -10.955 4.602 27.644 1.00 98.25 205 ILE A CA 1
ATOM 1665 C C . ILE A 1 205 ? -12.329 4.132 27.160 1.00 98.25 205 ILE A C 1
ATOM 1667 O O . ILE A 1 205 ? -13.217 4.959 26.995 1.00 98.25 205 ILE A O 1
ATOM 1671 N N . ALA A 1 206 ? -12.537 2.829 26.973 1.00 98.12 206 ALA A N 1
ATOM 1672 C CA . ALA A 1 206 ? -13.825 2.292 26.539 1.00 98.12 206 ALA A CA 1
ATOM 1673 C C . ALA A 1 206 ? -14.966 2.606 27.528 1.00 98.12 206 ALA A C 1
ATOM 1675 O O . ALA A 1 206 ? -16.079 2.892 27.096 1.00 98.12 206 ALA A O 1
ATOM 1676 N N . GLU A 1 207 ? -14.693 2.615 28.836 1.00 98.25 207 GLU A N 1
ATOM 1677 C CA . GLU A 1 207 ? -15.637 3.051 29.878 1.00 98.25 207 GLU A CA 1
ATOM 1678 C C . GLU A 1 207 ? -15.895 4.564 29.861 1.00 98.25 207 GLU A C 1
ATOM 1680 O O . GLU A 1 207 ? -17.004 5.009 30.156 1.00 98.25 207 GLU A O 1
ATOM 1685 N N . LEU A 1 208 ? -14.882 5.363 29.510 1.00 98.19 208 LEU A N 1
ATOM 1686 C CA . LEU A 1 208 ? -14.988 6.820 29.419 1.00 98.19 208 LEU A CA 1
ATOM 1687 C C . LEU A 1 208 ? -15.838 7.268 28.221 1.00 98.19 208 LEU A C 1
ATOM 1689 O O . LEU A 1 208 ? -16.577 8.251 28.332 1.00 98.19 208 LEU A O 1
ATOM 1693 N N . ILE A 1 209 ? -15.695 6.566 27.090 1.00 98.38 209 ILE A N 1
ATOM 1694 C CA . ILE A 1 209 ? -16.326 6.879 25.796 1.00 98.38 209 ILE A CA 1
ATOM 1695 C C . ILE A 1 209 ? -17.083 5.679 25.183 1.00 98.38 209 ILE A C 1
ATOM 1697 O O . ILE A 1 209 ? -16.776 5.235 24.066 1.00 98.38 209 ILE A O 1
ATOM 1701 N N . PRO A 1 210 ? -18.047 5.087 25.910 1.00 98.44 210 PRO A N 1
ATOM 1702 C CA . PRO A 1 210 ? -18.681 3.834 25.516 1.00 98.44 210 PRO A CA 1
ATOM 1703 C C . PRO A 1 210 ? -19.521 3.951 24.242 1.00 98.44 210 PRO A C 1
ATOM 1705 O O . PRO A 1 210 ? -19.597 2.985 23.477 1.00 98.44 210 PRO A O 1
ATOM 1708 N N . VAL A 1 211 ? -20.160 5.096 23.986 1.00 98.56 211 VAL A N 1
ATOM 1709 C CA . VAL A 1 211 ? -20.952 5.313 22.769 1.00 98.56 211 VAL A CA 1
ATOM 1710 C C . VAL A 1 211 ? -20.028 5.440 21.567 1.00 98.56 211 VAL A C 1
ATOM 1712 O O . VAL A 1 211 ? -20.191 4.691 20.603 1.00 98.56 211 VAL A O 1
ATOM 1715 N N . TYR A 1 212 ? -19.017 6.310 21.633 1.00 98.50 212 TYR A N 1
ATOM 1716 C CA . TYR A 1 212 ? -18.097 6.509 20.517 1.00 98.50 212 TYR A CA 1
ATOM 1717 C C . TYR A 1 212 ? -17.286 5.247 20.201 1.00 98.50 212 TYR A C 1
ATOM 1719 O O . TYR A 1 212 ? -17.060 4.930 19.034 1.00 98.50 212 TYR A O 1
ATOM 1727 N N . THR A 1 213 ? -16.917 4.467 21.221 1.00 98.38 213 THR A N 1
ATOM 1728 C CA . THR A 1 213 ? -16.275 3.154 21.043 1.00 98.38 213 THR A CA 1
ATOM 1729 C C . THR A 1 213 ? -17.139 2.215 20.191 1.00 98.38 213 THR A C 1
ATOM 1731 O O . THR A 1 213 ? -16.643 1.608 19.236 1.00 98.38 213 THR A O 1
ATOM 1734 N N . ARG A 1 214 ? -18.446 2.123 20.482 1.00 98.38 214 ARG A N 1
ATOM 1735 C CA . ARG A 1 214 ? -19.384 1.300 19.697 1.00 98.38 214 ARG A CA 1
ATOM 1736 C C . ARG A 1 214 ? -19.585 1.839 18.284 1.00 98.38 214 ARG A C 1
ATOM 1738 O O . ARG A 1 214 ? -19.558 1.053 17.338 1.00 98.38 214 ARG A O 1
ATOM 1745 N N . GLU A 1 215 ? -19.747 3.151 18.128 1.00 98.50 215 GLU A N 1
ATOM 1746 C CA . GLU A 1 215 ? -19.942 3.777 16.816 1.00 98.50 215 GLU A CA 1
ATOM 1747 C C . GLU A 1 215 ? -18.719 3.616 15.912 1.00 98.50 215 GLU A C 1
ATOM 1749 O O . GLU A 1 215 ? -18.860 3.287 14.734 1.00 98.50 215 GLU A O 1
ATOM 1754 N N . MET A 1 216 ? -17.512 3.752 16.464 1.00 97.56 216 MET A N 1
ATOM 1755 C CA . MET A 1 216 ? -16.274 3.517 15.727 1.00 97.56 216 MET A CA 1
ATOM 1756 C C . MET A 1 216 ? -16.206 2.074 15.212 1.00 97.56 216 MET A C 1
ATOM 1758 O O . MET A 1 216 ? -15.985 1.867 14.020 1.00 97.56 216 MET A O 1
ATOM 1762 N N . LYS A 1 217 ? -16.474 1.071 16.062 1.00 98.00 217 LYS A N 1
ATOM 1763 C CA . LYS A 1 217 ? -16.539 -0.336 15.627 1.00 98.00 217 LYS A CA 1
ATOM 1764 C C . LYS A 1 217 ? -17.589 -0.534 14.526 1.00 98.00 217 LYS A C 1
ATOM 1766 O O . LYS A 1 217 ? -17.264 -1.067 13.465 1.00 98.00 217 LYS A O 1
ATOM 1771 N N . ARG A 1 218 ? -18.813 -0.039 14.742 1.00 98.38 218 ARG A N 1
ATOM 1772 C CA . ARG A 1 218 ? -19.936 -0.152 13.798 1.00 98.38 218 ARG A CA 1
ATOM 1773 C C . ARG A 1 218 ? -19.603 0.439 12.427 1.00 98.38 218 ARG A C 1
ATOM 1775 O O . ARG A 1 218 ? -19.933 -0.159 11.407 1.00 98.38 218 ARG A O 1
ATOM 1782 N N . LEU A 1 219 ? -18.965 1.609 12.382 1.00 98.50 219 LEU A N 1
ATOM 1783 C CA . LEU A 1 219 ? -18.664 2.319 11.134 1.00 98.50 219 LEU A CA 1
ATOM 1784 C C . LEU A 1 219 ? -17.501 1.680 10.364 1.00 98.50 219 LEU A C 1
ATOM 1786 O O . LEU A 1 219 ? -17.556 1.613 9.136 1.00 98.50 219 LEU A O 1
ATOM 1790 N N . PHE A 1 220 ? -16.489 1.157 11.062 1.00 98.50 220 PHE A N 1
ATOM 1791 C CA . PHE A 1 220 ? -15.414 0.376 10.438 1.00 98.50 220 PHE A CA 1
ATOM 1792 C C . PHE A 1 220 ? -15.954 -0.923 9.819 1.00 98.50 220 PHE A C 1
ATOM 1794 O O . PHE A 1 220 ? -15.622 -1.246 8.677 1.00 98.50 220 PHE A O 1
ATOM 1801 N N . GLU A 1 221 ? -16.830 -1.633 10.536 1.00 98.56 221 GLU A N 1
ATOM 1802 C CA . GLU A 1 221 ? -17.501 -2.837 10.028 1.00 98.56 221 GLU A CA 1
ATOM 1803 C C . GLU A 1 221 ? -18.413 -2.515 8.842 1.00 98.56 221 GLU A C 1
ATOM 1805 O O . GLU A 1 221 ? -18.295 -3.154 7.798 1.00 98.56 221 GLU A O 1
ATOM 1810 N N . LYS A 1 222 ? -19.255 -1.477 8.954 1.00 98.56 222 LYS A N 1
ATOM 1811 C CA . LYS A 1 222 ? -20.122 -1.006 7.862 1.00 98.56 222 LYS A CA 1
ATOM 1812 C C . LYS A 1 222 ? -19.320 -0.768 6.586 1.00 98.56 222 LYS A C 1
ATOM 1814 O O . LYS A 1 222 ? -19.676 -1.303 5.541 1.00 98.56 222 LYS A O 1
ATOM 1819 N N . ARG A 1 223 ? -18.216 -0.019 6.673 1.00 98.25 223 ARG A N 1
ATOM 1820 C CA . ARG A 1 223 ? -17.339 0.251 5.526 1.00 98.25 223 ARG A CA 1
ATOM 1821 C C . ARG A 1 223 ? -16.830 -1.035 4.875 1.00 98.25 223 ARG A C 1
ATOM 1823 O O . ARG A 1 223 ? -16.856 -1.160 3.652 1.00 98.25 223 ARG A O 1
ATOM 1830 N N . ALA A 1 224 ? -16.318 -1.958 5.686 1.00 98.75 224 ALA A N 1
ATOM 1831 C CA . ALA A 1 224 ? -15.761 -3.215 5.204 1.00 98.75 224 ALA A CA 1
ATOM 1832 C C . ALA A 1 224 ? -16.824 -4.055 4.476 1.00 98.75 224 ALA A C 1
ATOM 1834 O O . ALA A 1 224 ? -16.567 -4.565 3.384 1.00 98.75 224 ALA A O 1
ATOM 1835 N N . VAL A 1 225 ? -18.032 -4.127 5.042 1.00 98.81 225 VAL A N 1
ATOM 1836 C CA . VAL A 1 225 ? -19.187 -4.815 4.450 1.00 98.81 225 VAL A CA 1
ATOM 1837 C C . VAL A 1 225 ? -19.617 -4.156 3.138 1.00 98.81 225 VAL A C 1
ATOM 1839 O O . VAL A 1 225 ? -19.768 -4.857 2.142 1.00 98.81 225 VAL A O 1
ATOM 1842 N N . GLU A 1 226 ? -19.765 -2.830 3.100 1.00 98.62 226 GLU A N 1
ATOM 1843 C CA . GLU A 1 226 ? -20.215 -2.099 1.904 1.00 98.62 226 GLU A CA 1
ATOM 1844 C C . GLU A 1 226 ? -19.262 -2.278 0.719 1.00 98.62 226 GLU A C 1
ATOM 1846 O O . GLU A 1 226 ? -19.708 -2.533 -0.401 1.00 98.62 226 GLU A O 1
ATOM 1851 N N . LEU A 1 227 ? -17.947 -2.197 0.951 1.00 98.81 227 LEU A N 1
ATOM 1852 C CA . LEU A 1 227 ? -16.956 -2.431 -0.103 1.00 98.81 227 LEU A CA 1
ATOM 1853 C C . LEU A 1 227 ? -16.980 -3.887 -0.586 1.00 98.81 227 LEU A C 1
ATOM 1855 O O . LEU A 1 227 ? -16.947 -4.125 -1.796 1.00 98.81 227 LEU A O 1
ATOM 1859 N N . ALA A 1 228 ? -17.075 -4.851 0.335 1.00 98.69 228 ALA A N 1
ATOM 1860 C CA . ALA A 1 228 ? -17.128 -6.266 -0.017 1.00 98.69 228 ALA A CA 1
ATOM 1861 C C . ALA A 1 228 ? -18.385 -6.622 -0.820 1.00 98.69 228 ALA A C 1
ATOM 1863 O O . ALA A 1 228 ? -18.294 -7.285 -1.853 1.00 98.69 228 ALA A O 1
ATOM 1864 N N . GLN A 1 229 ? -19.548 -6.134 -0.387 1.00 98.38 229 GLN A N 1
ATOM 1865 C CA . GLN A 1 229 ? -20.827 -6.370 -1.053 1.00 98.38 229 GLN A CA 1
ATOM 1866 C C . GLN A 1 229 ? -20.927 -5.670 -2.405 1.00 98.38 229 GLN A C 1
ATOM 1868 O O . GLN A 1 229 ? -21.480 -6.250 -3.335 1.00 98.38 229 GLN A O 1
ATOM 1873 N N . ARG A 1 230 ? -20.399 -4.446 -2.535 1.00 98.44 230 ARG A N 1
ATOM 1874 C CA . ARG A 1 230 ? -20.459 -3.709 -3.801 1.00 98.44 230 ARG A CA 1
ATOM 1875 C C . ARG A 1 230 ? -19.559 -4.324 -4.863 1.00 98.44 230 ARG A C 1
ATOM 1877 O O . ARG A 1 230 ? -19.988 -4.501 -5.999 1.00 98.44 230 ARG A O 1
ATOM 1884 N N . TYR A 1 231 ? -18.301 -4.592 -4.515 1.00 98.62 231 TYR A N 1
ATOM 1885 C CA . TYR A 1 231 ? -17.323 -5.008 -5.515 1.00 98.62 231 TYR A CA 1
ATOM 1886 C C . TYR A 1 231 ? -17.279 -6.510 -5.717 1.00 98.62 231 TYR A C 1
ATOM 1888 O O . TYR A 1 231 ? -16.986 -6.929 -6.831 1.00 98.62 231 TYR A O 1
ATOM 1896 N N . GLN A 1 232 ? -17.580 -7.320 -4.696 1.00 97.62 232 GLN A N 1
ATOM 1897 C CA . GLN A 1 232 ? -17.534 -8.781 -4.785 1.00 97.62 232 GLN A CA 1
ATOM 1898 C C . GLN A 1 232 ? -16.265 -9.236 -5.534 1.00 97.62 232 GLN A C 1
ATOM 1900 O O . GLN A 1 232 ? -15.161 -8.939 -5.091 1.00 97.62 232 GLN A O 1
ATOM 1905 N N . GLY A 1 233 ? -16.414 -9.899 -6.688 1.00 97.75 233 GLY A N 1
ATOM 1906 C CA . GLY A 1 233 ? -15.318 -10.353 -7.547 1.00 97.75 233 GLY A CA 1
ATOM 1907 C C . GLY A 1 233 ? -14.763 -9.337 -8.555 1.00 97.75 233 GLY A C 1
ATOM 1908 O O . GLY A 1 233 ? -13.771 -9.659 -9.202 1.00 97.75 233 GLY A O 1
ATOM 1909 N N . ARG A 1 234 ? -15.362 -8.145 -8.708 1.00 98.38 234 ARG A N 1
ATOM 1910 C CA . ARG A 1 234 ? -14.946 -7.118 -9.691 1.00 98.38 234 ARG A CA 1
ATOM 1911 C C . ARG A 1 234 ? -13.553 -6.558 -9.405 1.00 98.38 234 ARG A C 1
ATOM 1913 O O . ARG A 1 234 ? -12.784 -6.301 -10.322 1.00 98.38 234 ARG A O 1
ATOM 1920 N N . ILE A 1 235 ? -13.212 -6.377 -8.127 1.00 98.75 235 ILE A N 1
ATOM 1921 C CA . ILE A 1 235 ? -11.856 -6.001 -7.708 1.00 98.75 235 ILE A CA 1
ATOM 1922 C C . ILE A 1 235 ? -11.140 -7.259 -7.223 1.00 98.75 235 ILE A C 1
ATOM 1924 O O . ILE A 1 235 ? -11.513 -7.855 -6.216 1.00 98.75 235 ILE A O 1
ATOM 1928 N N . HIS A 1 236 ? -10.097 -7.654 -7.953 1.00 98.69 236 HIS A N 1
ATOM 1929 C CA . HIS A 1 236 ? -9.463 -8.967 -7.822 1.00 98.69 236 HIS A CA 1
ATOM 1930 C C . HIS A 1 236 ? -8.616 -9.133 -6.554 1.00 98.69 236 HIS A C 1
ATOM 1932 O O . HIS A 1 236 ? -8.305 -10.261 -6.170 1.00 98.69 236 HIS A O 1
ATOM 1938 N N . SER A 1 237 ? -8.214 -8.041 -5.901 1.00 98.81 237 SER A N 1
ATOM 1939 C CA . SER A 1 237 ? -7.508 -8.114 -4.619 1.00 98.81 237 SER A CA 1
ATOM 1940 C C . SER A 1 237 ? -7.597 -6.838 -3.796 1.00 98.81 237 SER A C 1
ATOM 1942 O O . SER A 1 237 ? -7.639 -5.748 -4.364 1.00 98.81 237 SER A O 1
ATOM 1944 N N . TRP A 1 238 ? -7.486 -6.948 -2.476 1.00 98.88 238 TRP A N 1
ATOM 1945 C CA . TRP A 1 238 ? -7.628 -5.821 -1.554 1.00 98.88 238 TRP A CA 1
ATOM 1946 C C . TRP A 1 238 ? -6.558 -5.801 -0.481 1.00 98.88 238 TRP A C 1
ATOM 1948 O O . TRP A 1 238 ? -6.340 -6.821 0.163 1.00 98.88 238 TRP A O 1
ATOM 1958 N N . ASP A 1 239 ? -5.993 -4.628 -0.213 1.00 98.88 239 ASP A N 1
ATOM 1959 C CA . ASP A 1 239 ? -5.333 -4.380 1.068 1.00 98.88 239 ASP A CA 1
ATOM 1960 C C . ASP A 1 239 ? -6.419 -4.159 2.124 1.00 98.88 239 ASP A C 1
ATOM 1962 O O . ASP A 1 239 ? -7.026 -3.088 2.228 1.00 98.88 239 ASP A O 1
ATOM 1966 N N . VAL A 1 240 ? -6.721 -5.220 2.874 1.00 98.94 240 VAL A N 1
ATOM 1967 C CA . VAL A 1 240 ? -7.761 -5.210 3.910 1.00 98.94 240 VAL A CA 1
ATOM 1968 C C . VAL A 1 240 ? -7.322 -4.330 5.077 1.00 98.94 240 VAL A C 1
ATOM 1970 O O . VAL A 1 240 ? -8.102 -3.520 5.576 1.00 98.94 240 VAL A O 1
ATOM 1973 N N . VAL A 1 241 ? -6.057 -4.459 5.473 1.00 98.75 241 VAL A N 1
ATOM 1974 C CA . VAL A 1 241 ? -5.423 -3.691 6.546 1.00 98.75 241 VAL A CA 1
ATOM 1975 C C . VAL A 1 241 ? -4.111 -3.112 6.030 1.00 98.75 241 VAL A C 1
ATOM 1977 O O . VAL A 1 241 ? -3.294 -3.847 5.472 1.00 98.75 241 VAL A O 1
ATOM 1980 N N . ASN A 1 242 ? -3.904 -1.815 6.261 1.00 98.81 242 ASN A N 1
ATOM 1981 C CA . ASN A 1 242 ? -2.670 -1.108 5.928 1.00 98.81 242 ASN A CA 1
ATOM 1982 C C . ASN A 1 242 ? -1.937 -0.630 7.198 1.00 98.81 242 ASN A C 1
ATOM 1984 O O . ASN A 1 242 ? -2.571 -0.083 8.102 1.00 98.81 242 ASN A O 1
ATOM 1988 N N . GLU A 1 243 ? -0.613 -0.789 7.235 1.00 98.06 243 GLU A N 1
ATOM 1989 C CA . GLU A 1 243 ? 0.332 -0.211 8.213 1.00 98.06 243 GLU A CA 1
ATOM 1990 C C . GLU A 1 243 ? 0.037 -0.486 9.701 1.00 98.06 243 GLU A C 1
ATOM 1992 O O . GLU A 1 243 ? 0.133 0.401 10.558 1.00 98.06 243 GLU A O 1
ATOM 1997 N N . SER A 1 244 ? -0.345 -1.720 10.021 1.00 98.06 244 SER A N 1
ATOM 1998 C CA . SER A 1 244 ? -0.674 -2.149 11.384 1.00 98.06 244 SER A CA 1
ATOM 1999 C C . SER A 1 244 ? 0.491 -2.764 12.168 1.00 98.06 244 SER A C 1
ATOM 2001 O O . SER A 1 244 ? 0.390 -2.943 13.382 1.00 98.06 244 SER A O 1
ATOM 2003 N N . ALA A 1 245 ? 1.607 -3.102 11.523 1.00 98.00 245 ALA A N 1
ATOM 2004 C CA . ALA A 1 245 ? 2.693 -3.861 12.146 1.00 98.00 245 ALA A CA 1
ATOM 2005 C C . ALA A 1 245 ? 3.391 -3.092 13.276 1.00 98.00 245 ALA A C 1
ATOM 2007 O O . ALA A 1 245 ? 3.876 -3.689 14.240 1.00 98.00 245 ALA A O 1
ATOM 2008 N N . THR A 1 246 ? 3.403 -1.756 13.213 1.00 97.94 246 THR A N 1
ATOM 2009 C CA . THR A 1 246 ? 3.910 -0.935 14.324 1.00 97.94 246 THR A CA 1
ATOM 2010 C C . THR A 1 246 ? 3.024 -1.082 15.565 1.00 97.94 246 THR A C 1
ATOM 2012 O O . THR A 1 246 ? 3.554 -1.246 16.663 1.00 97.94 246 THR A O 1
ATOM 2015 N N . ASP A 1 247 ? 1.697 -1.118 15.410 1.00 97.94 247 ASP A N 1
ATOM 2016 C CA . ASP A 1 247 ? 0.786 -1.376 16.530 1.00 97.94 247 ASP A CA 1
ATOM 2017 C C . ASP A 1 247 ? 0.985 -2.787 17.094 1.00 97.94 247 ASP A C 1
ATOM 2019 O O . ASP A 1 247 ? 1.024 -2.968 18.313 1.00 97.94 247 ASP A O 1
ATOM 2023 N N . PHE A 1 248 ? 1.183 -3.777 16.214 1.00 97.81 248 PHE A N 1
ATOM 2024 C CA . PHE A 1 248 ? 1.393 -5.170 16.614 1.00 97.81 248 PHE A CA 1
ATOM 2025 C C . PHE A 1 248 ? 2.681 -5.316 17.420 1.00 97.81 248 PHE A C 1
ATOM 2027 O O . PHE A 1 248 ? 2.680 -5.866 18.517 1.00 97.81 248 PHE A O 1
ATOM 2034 N N . SER A 1 249 ? 3.783 -4.768 16.898 1.00 97.75 249 SER A N 1
ATOM 2035 C CA . SER A 1 249 ? 5.105 -4.844 17.530 1.00 97.75 249 SER A CA 1
ATOM 2036 C C . SER A 1 249 ? 5.164 -4.173 18.903 1.00 97.75 249 SER A C 1
ATOM 2038 O O . SER A 1 249 ? 6.011 -4.527 19.719 1.00 97.75 249 SER A O 1
ATOM 2040 N N . ARG A 1 250 ? 4.256 -3.228 19.170 1.00 96.88 250 ARG A N 1
ATOM 2041 C CA . ARG A 1 250 ? 4.104 -2.547 20.461 1.00 96.88 250 ARG A CA 1
ATOM 2042 C C . ARG A 1 250 ? 3.092 -3.222 21.394 1.00 96.88 250 ARG A C 1
ATOM 2044 O O . ARG A 1 250 ? 2.862 -2.705 22.483 1.00 96.88 250 ARG A O 1
ATOM 2051 N N . GLY A 1 251 ? 2.477 -4.331 20.978 1.00 96.12 251 GLY A N 1
ATOM 2052 C CA . GLY A 1 251 ? 1.469 -5.047 21.762 1.00 96.12 251 GLY A CA 1
ATOM 2053 C C . GLY A 1 251 ? 0.161 -4.272 21.945 1.00 96.12 251 GLY A C 1
ATOM 2054 O O . GLY A 1 251 ? -0.512 -4.444 22.954 1.00 96.12 251 GLY A O 1
ATOM 2055 N N . LEU A 1 252 ? -0.185 -3.380 21.009 1.00 96.19 252 LEU A N 1
ATOM 2056 C CA . LEU A 1 252 ? -1.358 -2.498 21.129 1.00 96.19 252 LEU A CA 1
ATOM 2057 C C . LEU A 1 252 ? -2.652 -3.138 20.607 1.00 96.19 252 LEU A C 1
ATOM 2059 O O . LEU A 1 252 ? -3.737 -2.638 20.896 1.00 96.19 252 LEU A O 1
ATOM 2063 N N . MET A 1 253 ? -2.539 -4.234 19.854 1.00 92.56 253 MET A N 1
ATOM 2064 C CA . MET A 1 253 ? -3.668 -5.028 19.369 1.00 92.56 253 MET A CA 1
ATOM 2065 C C . MET A 1 253 ? -3.904 -6.208 20.302 1.00 92.56 253 MET A C 1
ATOM 2067 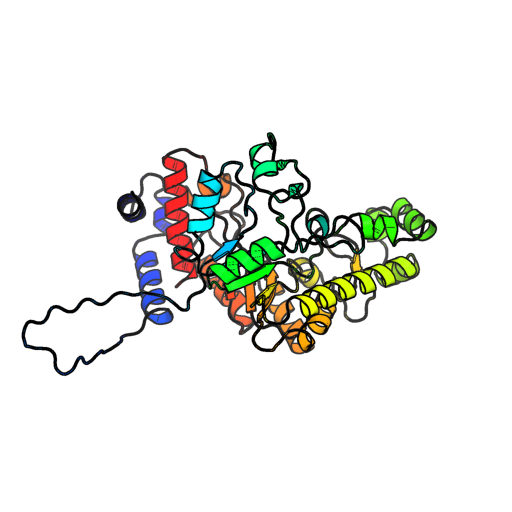O O . MET A 1 253 ? -3.315 -7.274 20.137 1.00 92.56 253 MET A O 1
ATOM 2071 N N . VAL A 1 254 ? -4.743 -5.980 21.307 1.00 92.56 254 VAL A N 1
ATOM 2072 C CA . VAL A 1 254 ? -5.078 -6.973 22.327 1.00 92.56 254 VAL A CA 1
ATOM 2073 C C . VAL A 1 254 ? -6.415 -7.632 21.966 1.00 92.56 254 VAL A C 1
ATOM 2075 O O . VAL A 1 254 ? -7.422 -6.929 21.840 1.00 92.56 254 VAL A O 1
ATOM 2078 N N . PRO A 1 255 ? -6.465 -8.965 21.789 1.00 93.94 255 PRO A N 1
ATOM 2079 C CA . PRO A 1 255 ? -7.714 -9.670 21.524 1.00 93.94 255 PRO A CA 1
ATOM 2080 C C . PRO A 1 255 ? -8.751 -9.429 22.626 1.00 93.94 255 PRO A C 1
ATOM 2082 O O . PRO A 1 255 ? -8.466 -9.618 23.805 1.00 93.94 255 PRO A O 1
ATOM 2085 N N . GLY A 1 256 ? -9.967 -9.053 22.232 1.00 91.62 256 GLY A N 1
ATOM 2086 C CA . GLY A 1 256 ? -11.081 -8.805 23.154 1.00 91.62 256 GLY A CA 1
ATOM 2087 C C . GLY A 1 256 ? -11.188 -7.367 23.669 1.00 91.62 256 GLY A C 1
ATOM 2088 O O . GLY A 1 256 ? -12.260 -6.989 24.140 1.00 91.62 256 GLY A O 1
ATOM 2089 N N . ASP A 1 257 ? -10.149 -6.542 23.516 1.00 96.12 257 ASP A N 1
ATOM 2090 C CA . ASP A 1 257 ? -10.248 -5.123 23.856 1.00 96.12 257 ASP A CA 1
ATOM 2091 C C . ASP A 1 257 ? -11.225 -4.407 22.913 1.00 96.12 257 ASP A C 1
ATOM 2093 O O . ASP A 1 257 ? -11.312 -4.687 21.715 1.00 96.12 257 ASP A O 1
ATOM 2097 N N . ALA A 1 258 ? -11.960 -3.432 23.451 1.00 97.38 258 ALA A N 1
ATOM 2098 C CA . ALA A 1 258 ? -12.867 -2.602 22.658 1.00 97.38 258 ALA A CA 1
ATOM 2099 C C . ALA A 1 258 ? -12.132 -1.468 21.919 1.00 97.38 258 ALA A C 1
ATOM 2101 O O . ALA A 1 258 ? -12.606 -0.986 20.888 1.00 97.38 258 ALA A O 1
ATOM 2102 N N . ILE A 1 259 ? -10.960 -1.062 22.419 1.00 98.06 259 ILE A N 1
ATOM 2103 C CA . ILE A 1 259 ? -10.157 0.057 21.915 1.00 98.06 259 ILE A CA 1
ATOM 2104 C C . ILE A 1 259 ? -8.710 -0.381 21.710 1.00 98.06 259 ILE A C 1
ATOM 2106 O O . ILE A 1 259 ? -8.136 -1.065 22.545 1.00 98.06 259 ILE A O 1
ATOM 2110 N N . CYS A 1 260 ? -8.098 0.062 20.615 1.00 97.94 260 CYS A N 1
ATOM 2111 C CA . CYS A 1 260 ? -6.661 -0.021 20.396 1.00 97.94 260 CYS A CA 1
ATOM 2112 C C . CYS A 1 260 ? -6.101 1.395 20.407 1.00 97.94 260 CYS A C 1
ATOM 2114 O O . CYS A 1 260 ? -6.533 2.270 19.649 1.00 97.94 260 CYS A O 1
ATOM 2116 N N . LYS A 1 261 ? -5.103 1.628 21.263 1.00 96.56 261 LYS A N 1
ATOM 2117 C CA . LYS A 1 261 ? -4.368 2.897 21.325 1.00 96.56 261 LYS A CA 1
ATOM 2118 C C . LYS A 1 261 ? -3.298 2.940 20.234 1.00 96.56 261 LYS A C 1
ATOM 2120 O O . LYS A 1 261 ? -2.118 3.040 20.552 1.00 96.56 261 LYS A O 1
ATOM 2125 N N . SER A 1 262 ? -3.712 2.832 18.971 1.00 96.88 262 SER A N 1
ATOM 2126 C CA . SER A 1 262 ? -2.798 2.791 17.824 1.00 96.88 262 SER A CA 1
ATOM 2127 C C . SER A 1 262 ? -1.848 3.991 17.830 1.00 96.88 262 SER A C 1
ATOM 2129 O O . SER A 1 262 ? -2.193 5.079 18.308 1.00 96.88 262 SER A O 1
ATOM 2131 N N . HIS A 1 263 ? -0.659 3.840 17.241 1.00 95.56 263 HIS A N 1
ATOM 2132 C CA . HIS A 1 263 ? 0.254 4.965 17.023 1.00 95.56 263 HIS A CA 1
ATOM 2133 C C . HIS A 1 263 ? -0.373 6.073 16.164 1.00 95.56 263 HIS A C 1
ATOM 2135 O O . HIS A 1 263 ? 0.106 7.208 16.193 1.00 95.56 263 HIS A O 1
ATOM 2141 N N . TYR A 1 264 ? -1.458 5.770 15.443 1.00 95.69 264 TYR A N 1
ATOM 2142 C CA . TYR A 1 264 ? -2.268 6.739 14.712 1.00 95.69 264 TYR A CA 1
ATOM 2143 C C . TYR A 1 264 ? -3.454 7.327 15.507 1.00 95.69 264 TYR A C 1
ATOM 2145 O O . TYR A 1 264 ? -4.162 8.193 14.997 1.00 95.69 264 TYR A O 1
ATOM 2153 N N . GLY A 1 265 ? -3.700 6.911 16.749 1.00 95.00 265 GLY A N 1
ATOM 2154 C CA . GLY A 1 265 ? -4.826 7.347 17.590 1.00 95.00 265 GLY A CA 1
ATOM 2155 C C . GLY A 1 265 ? -5.826 6.222 17.880 1.00 95.00 265 GLY A C 1
ATOM 2156 O O . GLY A 1 265 ? -5.591 5.081 17.516 1.00 95.00 265 GLY A O 1
ATOM 2157 N N . LEU A 1 266 ? -6.959 6.525 18.521 1.00 96.44 266 LEU A N 1
ATOM 2158 C CA . LEU A 1 266 ? -7.926 5.498 18.948 1.00 96.44 266 LEU A CA 1
ATOM 2159 C C . LEU A 1 266 ? -8.555 4.745 17.767 1.00 96.44 266 LEU A C 1
ATOM 2161 O O . LEU A 1 266 ? -9.203 5.350 16.918 1.00 96.44 266 LEU A O 1
ATOM 2165 N N . MET A 1 267 ? -8.381 3.433 17.737 1.00 97.75 267 MET A N 1
ATOM 2166 C CA . MET A 1 267 ? -8.980 2.515 16.767 1.00 97.75 267 MET A CA 1
ATOM 2167 C C . MET A 1 267 ? -9.910 1.542 17.503 1.00 97.75 267 MET A C 1
ATOM 2169 O O . MET A 1 267 ? -9.764 1.392 18.722 1.00 97.75 267 MET A O 1
ATOM 2173 N N . PRO A 1 268 ? -10.820 0.832 16.808 1.00 97.69 268 PRO A N 1
ATOM 2174 C CA . PRO A 1 268 ? -11.415 -0.380 17.373 1.00 97.69 268 PRO A CA 1
ATOM 2175 C C . PRO A 1 268 ? -10.301 -1.318 17.866 1.00 97.69 268 PRO A C 1
ATOM 2177 O O . PRO A 1 268 ? -9.241 -1.355 17.245 1.00 97.69 268 PRO A O 1
ATOM 2180 N N . GLY A 1 269 ? -10.515 -2.036 18.971 1.00 96.25 269 GLY A N 1
ATOM 2181 C CA . GLY A 1 269 ? -9.482 -2.854 19.630 1.00 96.25 269 GLY A CA 1
ATOM 2182 C C . GLY A 1 269 ? -8.709 -3.777 18.705 1.00 96.25 269 GLY A C 1
ATOM 2183 O O . GLY A 1 269 ? -7.625 -3.441 18.235 1.00 96.25 269 GLY A O 1
ATOM 2184 N N . ASP A 1 270 ? -9.269 -4.934 18.390 1.00 95.81 270 ASP A N 1
ATOM 2185 C CA . ASP A 1 270 ? -8.621 -5.857 17.463 1.00 95.81 270 ASP A CA 1
ATOM 2186 C C . ASP A 1 270 ? -9.004 -5.567 16.002 1.00 95.81 270 ASP A C 1
ATOM 2188 O O . ASP A 1 270 ? -9.553 -6.412 15.292 1.00 95.81 270 ASP A O 1
ATOM 2192 N N . TYR A 1 271 ? -8.786 -4.321 15.557 1.00 98.12 271 TYR A N 1
ATOM 2193 C CA . TYR A 1 271 ? -9.269 -3.848 14.252 1.00 98.12 271 TYR A CA 1
ATOM 2194 C C . TYR A 1 271 ? -8.740 -4.669 13.073 1.00 98.12 271 TYR A C 1
ATOM 2196 O O . TYR A 1 271 ? -9.407 -4.741 12.043 1.00 98.12 271 TYR A O 1
ATOM 2204 N N . THR A 1 272 ? -7.558 -5.277 13.200 1.00 98.31 272 THR A N 1
ATOM 2205 C CA . THR A 1 272 ? -6.959 -6.056 12.111 1.00 98.31 272 THR A CA 1
ATOM 2206 C C . THR A 1 272 ? -7.639 -7.403 11.953 1.00 98.31 272 THR A C 1
ATOM 2208 O O . THR A 1 272 ? -8.114 -7.715 10.859 1.00 98.31 272 THR A O 1
ATOM 2211 N N . TRP A 1 273 ? -7.787 -8.154 13.047 1.00 98.44 273 TRP A N 1
ATOM 2212 C CA . TRP A 1 273 ? -8.555 -9.394 13.060 1.00 98.44 273 TRP A CA 1
ATOM 2213 C C . TRP A 1 273 ? -10.011 -9.140 12.659 1.00 98.44 273 TRP A C 1
ATOM 2215 O O . TRP A 1 273 ? -10.532 -9.820 11.774 1.00 98.44 273 TRP A O 1
ATOM 2225 N N . GLN A 1 274 ? -10.648 -8.107 13.224 1.00 98.19 274 GLN A N 1
ATOM 2226 C CA . GLN A 1 274 ? -12.038 -7.765 12.913 1.00 98.19 274 GLN A CA 1
ATOM 2227 C C . GLN A 1 274 ? -12.222 -7.452 11.423 1.00 98.19 274 GLN A C 1
ATOM 2229 O O . GLN A 1 274 ? -13.189 -7.920 10.821 1.00 98.19 274 GLN A O 1
ATOM 2234 N N . ALA A 1 275 ? -11.304 -6.703 10.801 1.00 98.62 275 ALA A N 1
ATOM 2235 C CA . ALA A 1 275 ? -11.382 -6.382 9.377 1.00 98.62 275 ALA A CA 1
ATOM 2236 C C . ALA A 1 275 ? -11.340 -7.647 8.508 1.00 98.62 275 ALA A C 1
ATOM 2238 O O . ALA A 1 275 ? -12.228 -7.850 7.678 1.00 98.62 275 ALA A O 1
ATOM 2239 N N . PHE A 1 276 ? -10.360 -8.529 8.737 1.00 98.81 276 PHE A N 1
ATOM 2240 C CA . PHE A 1 276 ? -10.232 -9.780 7.984 1.00 98.81 276 PHE A CA 1
ATOM 2241 C C . PHE A 1 276 ? -11.404 -10.733 8.211 1.00 98.81 276 PHE A C 1
ATOM 2243 O O . PHE A 1 276 ? -11.889 -11.323 7.247 1.00 98.81 276 PHE A O 1
ATOM 2250 N N . GLN A 1 277 ? -11.898 -10.856 9.442 1.00 98.31 277 GLN A N 1
ATOM 2251 C CA . GLN A 1 277 ? -13.056 -11.703 9.737 1.00 98.31 277 GLN A CA 1
ATOM 2252 C C . GLN A 1 277 ? -14.353 -11.158 9.148 1.00 98.31 277 GLN A C 1
ATOM 2254 O O . GLN A 1 277 ? -15.219 -11.933 8.752 1.00 98.31 277 GLN A O 1
ATOM 2259 N N . THR A 1 278 ? -14.477 -9.834 9.044 1.00 98.56 278 THR A N 1
ATOM 2260 C CA . THR A 1 278 ? -15.642 -9.201 8.419 1.00 98.56 278 THR A CA 1
ATOM 2261 C C . THR A 1 278 ? -15.658 -9.466 6.917 1.00 98.56 278 THR A C 1
ATOM 2263 O O . THR A 1 278 ? -16.679 -9.880 6.376 1.00 98.56 278 THR A O 1
ATOM 2266 N N . VAL A 1 279 ? -14.533 -9.260 6.222 1.00 98.62 279 VAL A N 1
ATOM 2267 C CA . VAL A 1 279 ? -14.505 -9.348 4.750 1.00 98.62 279 VAL A CA 1
ATOM 2268 C C . VAL A 1 279 ? -14.220 -10.754 4.216 1.00 98.62 279 VAL A C 1
ATOM 2270 O O . VAL A 1 279 ? -14.634 -11.083 3.106 1.00 98.62 279 VAL A O 1
ATOM 2273 N N . GLY A 1 280 ? -13.540 -11.597 4.997 1.00 98.38 280 GLY A N 1
ATOM 2274 C CA . GLY A 1 280 ? -13.155 -12.968 4.651 1.00 98.38 280 GLY A CA 1
ATOM 2275 C C . GLY A 1 280 ? -14.286 -13.848 4.100 1.00 98.38 280 GLY A C 1
ATOM 2276 O O . GLY A 1 280 ? -14.069 -14.486 3.063 1.00 98.38 280 GLY A O 1
ATOM 2277 N N . PRO A 1 281 ? -15.469 -13.901 4.747 1.00 98.06 281 PRO A N 1
ATOM 2278 C CA . PRO A 1 28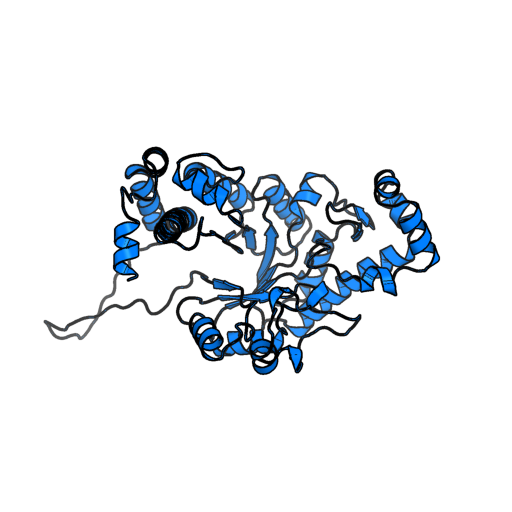1 ? -16.618 -14.658 4.249 1.00 98.06 281 PRO A CA 1
ATOM 2279 C C . PRO A 1 281 ? -17.426 -13.920 3.170 1.00 98.06 281 PRO A C 1
ATOM 2281 O O . PRO A 1 281 ? -18.169 -14.567 2.438 1.00 98.06 281 PRO A O 1
ATOM 2284 N N . LEU A 1 282 ? -17.304 -12.591 3.067 1.00 98.50 282 LEU A N 1
ATOM 2285 C CA . LEU A 1 282 ? -18.086 -11.776 2.129 1.00 98.50 282 LEU A CA 1
ATOM 2286 C C . LEU A 1 282 ? -17.468 -11.729 0.731 1.00 98.50 282 LEU A C 1
ATOM 2288 O O . LEU A 1 282 ? -18.189 -11.743 -0.266 1.00 98.50 282 LEU A O 1
ATOM 2292 N N . PHE A 1 283 ? -16.138 -11.673 0.643 1.00 98.62 283 PHE A N 1
ATOM 2293 C CA . PHE A 1 283 ? -15.458 -11.702 -0.645 1.00 98.62 283 PHE A CA 1
ATOM 2294 C C . PHE A 1 283 ? -15.423 -13.120 -1.234 1.00 98.62 283 PHE A C 1
ATOM 2296 O O . PHE A 1 283 ? -15.048 -14.074 -0.539 1.00 98.62 283 PHE A O 1
ATOM 2303 N N . PRO A 1 284 ? -15.699 -13.272 -2.543 1.00 98.31 284 PRO A N 1
ATOM 2304 C CA . PRO A 1 284 ? -15.484 -14.525 -3.259 1.00 98.31 284 PRO A CA 1
ATOM 2305 C C . PRO A 1 284 ? -14.061 -15.094 -3.093 1.00 98.31 284 PRO A C 1
ATOM 2307 O O . PRO A 1 284 ? -13.083 -14.375 -2.866 1.00 98.31 284 PRO A O 1
ATOM 2310 N N . LYS A 1 285 ? -13.911 -16.418 -3.232 1.00 97.19 285 LYS A N 1
ATOM 2311 C CA . LYS A 1 285 ? -12.620 -17.115 -3.036 1.00 97.19 285 LYS A CA 1
ATOM 2312 C C . LYS A 1 285 ? -11.544 -16.741 -4.062 1.00 97.19 285 LYS A C 1
ATOM 2314 O O . LYS A 1 285 ? -10.358 -16.888 -3.779 1.00 97.19 285 LYS A O 1
ATOM 2319 N N . ASN A 1 286 ? -11.929 -16.250 -5.238 1.00 97.44 286 ASN A N 1
ATOM 2320 C CA . ASN A 1 286 ? -10.986 -15.782 -6.255 1.00 97.44 286 ASN A CA 1
ATOM 2321 C C . ASN A 1 286 ? -10.407 -14.385 -5.951 1.00 97.44 286 ASN A C 1
ATOM 2323 O O . ASN A 1 286 ? -9.347 -14.063 -6.482 1.00 97.44 286 ASN A O 1
ATOM 2327 N N . VAL A 1 287 ? -11.036 -13.589 -5.079 1.00 98.75 287 VAL A N 1
ATOM 2328 C CA . VAL A 1 287 ? -10.524 -12.273 -4.653 1.00 98.75 287 VAL A CA 1
ATOM 2329 C C . VAL A 1 287 ? -9.427 -12.456 -3.621 1.00 98.75 287 VAL A C 1
ATOM 2331 O O . VAL A 1 287 ? -9.685 -13.071 -2.595 1.00 98.75 287 VAL A O 1
ATOM 2334 N N . LYS A 1 288 ? -8.224 -11.926 -3.842 1.00 98.75 288 LYS A N 1
ATOM 2335 C CA . LYS A 1 288 ? -7.105 -12.069 -2.894 1.00 98.75 288 LYS A CA 1
ATOM 2336 C C . LYS A 1 288 ? -7.166 -11.030 -1.777 1.00 98.75 288 LYS A C 1
ATOM 2338 O O . LYS A 1 288 ? -7.315 -9.839 -2.047 1.00 98.75 288 LYS A O 1
ATOM 2343 N N . LEU A 1 289 ? -7.050 -11.480 -0.530 1.00 98.88 289 LEU A N 1
ATOM 2344 C CA . LEU A 1 289 ? -7.027 -10.604 0.640 1.00 98.88 289 LEU A CA 1
ATOM 2345 C C . LEU A 1 289 ? -5.596 -10.394 1.124 1.00 98.88 289 LEU A C 1
ATOM 2347 O O . LEU A 1 289 ? -4.911 -11.343 1.502 1.00 98.88 289 LEU A O 1
ATOM 2351 N N . ASN A 1 290 ? -5.168 -9.141 1.131 1.00 98.81 290 ASN A N 1
ATOM 2352 C CA . ASN A 1 290 ? -3.821 -8.742 1.479 1.00 98.81 290 ASN A CA 1
ATOM 2353 C C . ASN A 1 290 ? -3.810 -8.000 2.818 1.00 98.81 290 ASN A C 1
ATOM 2355 O O . ASN A 1 290 ? -4.745 -7.271 3.161 1.00 98.81 290 ASN A O 1
ATOM 2359 N N . ILE A 1 291 ? -2.701 -8.130 3.533 1.00 98.81 291 ILE A N 1
ATOM 2360 C CA . ILE A 1 291 ? -2.250 -7.174 4.551 1.00 98.81 291 ILE A CA 1
ATOM 2361 C C . ILE A 1 291 ? -1.038 -6.443 3.975 1.00 98.81 291 ILE A C 1
ATOM 2363 O O . ILE A 1 291 ? -0.237 -7.096 3.316 1.00 98.81 291 ILE A O 1
ATOM 2367 N N . ASN A 1 292 ? -0.888 -5.137 4.196 1.00 98.69 292 ASN A N 1
ATOM 2368 C CA . ASN A 1 292 ? 0.174 -4.331 3.573 1.00 98.69 292 ASN A CA 1
ATOM 2369 C C . ASN A 1 292 ? 0.869 -3.422 4.595 1.00 98.69 292 ASN A C 1
ATOM 2371 O O . ASN A 1 292 ? 0.192 -2.797 5.411 1.00 98.69 292 ASN A O 1
ATOM 2375 N N . ASP A 1 293 ? 2.202 -3.338 4.572 1.00 98.25 293 ASP A N 1
ATOM 2376 C CA . ASP A 1 293 ? 2.960 -2.534 5.542 1.00 98.25 293 ASP A CA 1
ATOM 2377 C C . ASP A 1 293 ? 4.318 -2.045 5.004 1.00 98.25 293 ASP A C 1
ATOM 2379 O O . ASP A 1 293 ? 4.869 -2.612 4.062 1.00 98.25 293 ASP A O 1
ATOM 2383 N N . TYR A 1 294 ? 4.879 -1.006 5.634 1.00 94.88 294 TYR A N 1
ATOM 2384 C CA . TYR A 1 294 ? 6.255 -0.539 5.412 1.00 94.88 294 TYR A CA 1
ATOM 2385 C C . TYR A 1 294 ? 7.264 -1.146 6.395 1.00 94.88 294 TYR A C 1
ATOM 2387 O O . TYR A 1 294 ? 8.478 -1.044 6.180 1.00 94.88 294 TYR A O 1
ATOM 2395 N N . LEU A 1 295 ? 6.803 -1.703 7.520 1.00 92.81 295 LEU A N 1
ATOM 2396 C CA . LEU A 1 295 ? 7.644 -2.301 8.551 1.00 92.81 295 LEU A CA 1
ATOM 2397 C C . LEU A 1 295 ? 8.028 -3.725 8.127 1.00 92.81 295 LEU A C 1
ATOM 2399 O O . LEU A 1 295 ? 7.547 -4.715 8.666 1.00 92.81 295 LEU A O 1
ATOM 2403 N N . ASN A 1 296 ? 8.906 -3.812 7.129 1.00 93.38 296 ASN A N 1
ATOM 2404 C CA . ASN A 1 296 ? 9.355 -5.054 6.495 1.00 93.38 296 ASN A CA 1
ATOM 2405 C C . ASN A 1 296 ? 10.322 -5.851 7.397 1.00 93.38 296 ASN A C 1
ATOM 2407 O O . ASN A 1 296 ? 11.509 -5.961 7.101 1.00 93.38 296 ASN A O 1
ATOM 2411 N N . ASN A 1 297 ? 9.845 -6.347 8.541 1.00 95.56 297 ASN A N 1
ATOM 2412 C CA . ASN A 1 297 ? 10.658 -7.066 9.523 1.00 95.56 297 ASN A CA 1
ATOM 2413 C C . ASN A 1 297 ? 9.908 -8.243 10.171 1.00 95.56 297 ASN A C 1
ATOM 2415 O O . ASN A 1 297 ? 8.752 -8.527 9.868 1.00 95.56 297 ASN A O 1
ATOM 2419 N N . GLU A 1 298 ? 10.569 -8.920 11.111 1.00 97.44 298 GLU A N 1
ATOM 2420 C CA . GLU A 1 298 ? 10.031 -10.115 11.764 1.00 97.44 298 GLU A CA 1
ATOM 2421 C C . GLU A 1 298 ? 8.738 -9.859 12.554 1.00 97.44 298 GLU A C 1
ATOM 2423 O O . GLU A 1 298 ? 7.882 -10.738 12.638 1.00 97.44 298 GLU A O 1
ATOM 2428 N N . ALA A 1 299 ? 8.555 -8.660 13.120 1.00 97.56 299 ALA A N 1
ATOM 2429 C CA . ALA A 1 299 ? 7.326 -8.341 13.842 1.00 97.56 299 ALA A CA 1
ATOM 2430 C C . ALA A 1 299 ? 6.113 -8.339 12.906 1.00 97.56 299 ALA A C 1
ATOM 2432 O O . ALA A 1 299 ? 5.043 -8.801 13.301 1.00 97.56 299 ALA A O 1
ATOM 2433 N N . TYR A 1 300 ? 6.293 -7.887 11.664 1.00 98.25 300 TYR A N 1
ATOM 2434 C CA . TYR A 1 300 ? 5.246 -7.945 10.656 1.00 98.25 300 TYR A CA 1
ATOM 2435 C C . TYR A 1 300 ? 4.935 -9.392 10.250 1.00 98.25 300 TYR A C 1
ATOM 2437 O O . TYR A 1 300 ? 3.772 -9.788 10.262 1.00 98.25 300 TYR A O 1
ATOM 2445 N N . THR A 1 301 ? 5.952 -10.231 10.026 1.00 98.31 301 THR A N 1
ATOM 2446 C CA . THR A 1 301 ? 5.760 -11.675 9.793 1.00 98.31 301 THR A CA 1
ATOM 2447 C C . THR A 1 301 ? 4.992 -12.340 10.944 1.00 98.31 301 THR A C 1
ATOM 2449 O O . THR A 1 301 ? 4.055 -13.107 10.709 1.00 98.31 301 THR A O 1
ATOM 2452 N N . ARG A 1 302 ? 5.334 -12.022 12.202 1.00 98.44 302 ARG A N 1
ATOM 2453 C CA . ARG A 1 302 ? 4.615 -12.537 13.380 1.00 98.44 302 ARG A CA 1
ATOM 2454 C C . ARG A 1 302 ? 3.160 -12.080 13.419 1.00 98.44 302 ARG A C 1
ATOM 2456 O O . ARG A 1 302 ? 2.309 -12.897 13.749 1.00 98.44 302 ARG A O 1
ATOM 2463 N N . GLN A 1 303 ? 2.867 -10.835 13.037 1.00 98.44 303 GLN A N 1
ATOM 2464 C CA . GLN A 1 303 ? 1.487 -10.355 12.937 1.00 98.44 303 GLN A CA 1
ATOM 2465 C C . GLN A 1 303 ? 0.676 -11.183 11.937 1.00 98.44 303 GLN A C 1
ATOM 2467 O O . GLN A 1 303 ? -0.434 -11.616 12.239 1.00 98.44 303 GLN A O 1
ATOM 2472 N N . VAL A 1 304 ? 1.224 -11.412 10.741 1.00 98.62 304 VAL A N 1
ATOM 2473 C CA . VAL A 1 304 ? 0.539 -12.188 9.699 1.00 98.62 304 VAL A CA 1
ATOM 2474 C C . VAL A 1 304 ? 0.266 -13.614 10.174 1.00 98.62 304 VAL A C 1
ATOM 2476 O O . VAL A 1 304 ? -0.842 -14.121 10.000 1.00 98.62 304 VAL A O 1
ATOM 2479 N N . ASN A 1 305 ? 1.252 -14.246 10.811 1.00 98.62 305 ASN A N 1
ATOM 2480 C CA . ASN A 1 305 ? 1.106 -15.595 11.349 1.00 98.62 305 ASN A CA 1
ATOM 2481 C C . ASN A 1 305 ? 0.089 -15.663 12.501 1.00 98.62 305 ASN A C 1
ATOM 2483 O O . ASN A 1 305 ? -0.716 -16.592 12.516 1.00 98.62 305 ASN A O 1
ATOM 2487 N N . ASP A 1 306 ? 0.069 -14.679 13.407 1.00 98.44 306 ASP A N 1
ATOM 2488 C CA . ASP A 1 306 ? -0.941 -14.568 14.473 1.00 98.44 306 ASP A CA 1
ATOM 2489 C C . ASP A 1 306 ? -2.359 -14.484 13.893 1.00 98.44 306 ASP A C 1
ATOM 2491 O O . ASP A 1 306 ? -3.222 -15.303 14.211 1.00 98.44 306 ASP A O 1
ATOM 2495 N N . LEU A 1 307 ? -2.589 -13.562 12.953 1.00 98.56 307 LEU A N 1
ATOM 2496 C CA . LEU A 1 307 ? -3.898 -13.392 12.322 1.00 98.56 307 LEU A CA 1
ATOM 2497 C C . LEU A 1 307 ? -4.365 -14.671 11.614 1.00 98.56 307 LEU A C 1
ATOM 2499 O O . LEU A 1 307 ? -5.524 -15.070 11.764 1.00 98.56 307 LEU A O 1
ATOM 2503 N N . ARG A 1 308 ? -3.471 -15.346 10.877 1.00 98.56 308 ARG A N 1
ATOM 2504 C CA . ARG A 1 308 ? -3.774 -16.625 10.210 1.00 98.56 308 ARG A CA 1
ATOM 2505 C C . ARG A 1 308 ? -4.079 -17.740 11.208 1.00 98.56 308 ARG A C 1
ATOM 2507 O O . ARG A 1 308 ? -5.047 -18.470 11.006 1.00 98.56 308 ARG A O 1
ATOM 2514 N N . ALA A 1 309 ? -3.307 -17.852 12.291 1.00 98.31 309 ALA A N 1
ATOM 2515 C CA . ALA A 1 309 ? -3.564 -18.816 13.364 1.00 98.31 309 ALA A CA 1
ATOM 2516 C C . ALA A 1 309 ? -4.929 -18.578 14.030 1.00 98.31 309 ALA A C 1
ATOM 2518 O O . ALA A 1 309 ? -5.599 -19.518 14.451 1.00 98.31 309 ALA A O 1
ATOM 2519 N N . ARG A 1 310 ? -5.380 -17.321 14.050 1.00 97.81 310 ARG A N 1
ATOM 2520 C CA . ARG A 1 310 ? -6.690 -16.891 14.556 1.00 97.81 310 ARG A CA 1
ATOM 2521 C C . ARG A 1 310 ? -7.809 -16.921 13.502 1.00 97.81 310 ARG A C 1
ATOM 2523 O O . ARG A 1 310 ? -8.865 -16.319 13.709 1.00 97.81 310 ARG A O 1
ATOM 2530 N N . GLY A 1 311 ? -7.589 -17.618 12.385 1.00 98.06 311 GLY A N 1
ATOM 2531 C CA . GLY A 1 311 ? -8.595 -17.905 11.359 1.00 98.06 311 GLY A CA 1
ATOM 2532 C C . GLY A 1 311 ? -8.753 -16.843 10.268 1.00 98.06 311 GLY A C 1
ATOM 2533 O O . GLY A 1 311 ? -9.623 -16.993 9.411 1.00 98.06 311 GLY A O 1
ATOM 2534 N N . CYS A 1 312 ? -7.931 -15.788 10.253 1.00 98.62 312 CYS A N 1
ATOM 2535 C CA . CYS A 1 312 ? -8.018 -14.764 9.212 1.00 98.62 312 CYS A CA 1
ATOM 2536 C C . CYS A 1 312 ? -7.553 -15.311 7.860 1.00 98.62 312 CYS A C 1
ATOM 2538 O O . CYS A 1 312 ? -6.453 -15.853 7.719 1.00 98.62 312 CYS A O 1
ATOM 2540 N N . ARG A 1 313 ? -8.371 -15.086 6.830 1.00 98.38 313 ARG A N 1
ATOM 2541 C CA . ARG A 1 313 ? -7.992 -15.332 5.440 1.00 98.38 313 ARG A CA 1
ATOM 2542 C C . ARG A 1 313 ? -7.044 -14.231 4.960 1.00 98.38 313 ARG A C 1
ATOM 2544 O O . ARG A 1 313 ? -7.492 -13.131 4.653 1.00 98.38 313 ARG A O 1
ATOM 2551 N N . ILE A 1 314 ? -5.761 -14.559 4.853 1.00 98.75 314 ILE A N 1
ATOM 2552 C CA . ILE A 1 314 ? -4.730 -13.705 4.254 1.00 98.75 314 ILE A CA 1
ATOM 2553 C C . ILE A 1 314 ? -4.071 -14.502 3.132 1.00 98.75 314 ILE A C 1
ATOM 2555 O O . ILE A 1 314 ? -3.491 -15.559 3.377 1.00 98.75 314 ILE A O 1
ATOM 2559 N N . ASP A 1 315 ? -4.201 -14.006 1.907 1.00 98.62 315 ASP A N 1
ATOM 2560 C CA . ASP A 1 315 ? -3.711 -14.664 0.698 1.00 98.62 315 ASP A CA 1
ATOM 2561 C C . ASP A 1 315 ? -2.337 -14.123 0.261 1.00 98.62 315 ASP A C 1
ATOM 2563 O O . ASP A 1 315 ? -1.584 -14.843 -0.390 1.00 98.62 315 ASP A O 1
ATOM 2567 N N . ILE A 1 316 ? -2.020 -12.859 0.574 1.00 98.38 316 ILE A N 1
ATOM 2568 C CA . ILE A 1 316 ? -0.802 -12.162 0.124 1.00 98.38 316 ILE A CA 1
ATOM 2569 C C . ILE A 1 316 ? -0.288 -11.237 1.235 1.00 98.38 316 ILE A C 1
ATOM 2571 O O . ILE A 1 316 ? -1.069 -10.555 1.903 1.00 98.38 316 ILE A O 1
ATOM 2575 N N . MET A 1 317 ? 1.034 -11.181 1.399 1.00 98.25 317 MET A N 1
ATOM 2576 C CA . MET A 1 317 ? 1.709 -10.221 2.274 1.00 98.25 317 MET A CA 1
ATOM 2577 C C . MET A 1 317 ? 2.297 -9.083 1.429 1.00 98.25 317 MET A C 1
ATOM 2579 O O . MET A 1 317 ? 3.192 -9.285 0.608 1.00 98.25 317 MET A O 1
ATOM 2583 N N . GLY A 1 318 ? 1.739 -7.888 1.583 1.00 97.81 318 GLY A N 1
ATOM 2584 C CA . GLY A 1 318 ? 2.154 -6.670 0.902 1.00 97.81 318 GLY A CA 1
ATOM 2585 C C . GLY A 1 318 ? 3.323 -6.003 1.617 1.00 97.81 318 GLY A C 1
ATOM 2586 O O . GLY A 1 318 ? 3.321 -5.857 2.835 1.00 97.81 318 GLY A O 1
ATOM 2587 N N . THR A 1 319 ? 4.324 -5.584 0.859 1.00 96.12 319 THR A N 1
ATOM 2588 C CA . THR A 1 319 ? 5.500 -4.883 1.370 1.00 96.12 319 THR A CA 1
ATOM 2589 C C . THR A 1 319 ? 5.686 -3.588 0.592 1.00 96.12 319 THR A C 1
ATOM 2591 O O . THR A 1 319 ? 5.913 -3.575 -0.621 1.00 96.12 319 THR A O 1
ATOM 2594 N N . GLN A 1 320 ? 5.551 -2.471 1.301 1.00 95.38 320 GLN A N 1
ATOM 2595 C CA . GLN A 1 320 ? 5.801 -1.148 0.752 1.00 95.38 320 GLN A CA 1
ATOM 2596 C C . GLN A 1 320 ? 7.309 -0.897 0.686 1.00 95.38 320 GLN A C 1
ATOM 2598 O O . GLN A 1 320 ? 8.073 -1.325 1.559 1.00 95.38 320 GLN A O 1
ATOM 2603 N N . MET A 1 321 ? 7.744 -0.116 -0.303 1.00 92.81 321 MET A N 1
ATOM 2604 C CA . MET A 1 321 ? 9.127 0.342 -0.376 1.00 92.81 321 MET A CA 1
ATOM 2605 C C . MET A 1 321 ? 9.210 1.772 -0.894 1.00 92.81 321 MET A C 1
ATOM 2607 O O . MET A 1 321 ? 9.076 2.032 -2.085 1.00 92.81 321 MET A O 1
ATOM 2611 N N . HIS A 1 322 ? 9.524 2.707 -0.002 1.00 94.44 322 HIS A N 1
ATOM 2612 C CA . HIS A 1 322 ? 9.592 4.121 -0.345 1.00 94.44 322 HIS A CA 1
ATOM 2613 C C . HIS A 1 322 ? 10.977 4.719 -0.114 1.00 94.44 322 HIS A C 1
ATOM 2615 O O . HIS A 1 322 ? 11.458 4.785 1.020 1.00 94.44 322 HIS A O 1
ATOM 2621 N N . LEU A 1 323 ? 11.555 5.261 -1.184 1.00 94.88 323 LEU A N 1
ATOM 2622 C CA . LEU A 1 323 ? 12.657 6.220 -1.173 1.00 94.88 323 LEU A CA 1
ATOM 2623 C C . LEU A 1 323 ? 12.117 7.607 -1.539 1.00 94.88 323 LEU A C 1
ATOM 2625 O O . LEU A 1 323 ? 12.424 8.159 -2.595 1.00 94.88 323 LEU A O 1
ATOM 2629 N N . PHE A 1 324 ? 11.248 8.155 -0.681 1.00 93.69 324 PHE A N 1
ATOM 2630 C CA . PHE A 1 324 ? 10.646 9.473 -0.913 1.00 93.69 324 PHE A CA 1
ATOM 2631 C C . PHE A 1 324 ? 11.660 10.612 -0.821 1.00 93.69 324 PHE A C 1
ATOM 2633 O O . PHE A 1 324 ? 11.529 11.585 -1.558 1.00 93.69 324 PHE A O 1
ATOM 2640 N N . ASN A 1 325 ? 12.637 10.500 0.083 1.00 95.25 325 ASN A N 1
ATOM 2641 C CA . ASN A 1 325 ? 13.639 11.528 0.324 1.00 95.25 325 ASN A CA 1
ATOM 2642 C C . ASN A 1 325 ? 14.713 11.498 -0.781 1.00 95.25 325 ASN A C 1
ATOM 2644 O O . ASN A 1 325 ? 15.491 10.545 -0.828 1.00 95.25 325 ASN A O 1
ATOM 2648 N N . PRO A 1 326 ? 14.831 12.540 -1.626 1.00 95.31 326 PRO A N 1
ATOM 2649 C CA . PRO A 1 326 ? 15.835 12.574 -2.692 1.00 95.31 326 PRO A CA 1
ATOM 2650 C C . PRO A 1 326 ? 17.279 12.459 -2.173 1.00 95.31 326 PRO A C 1
ATOM 2652 O O . PRO A 1 326 ? 18.145 11.926 -2.864 1.00 95.31 326 PRO A O 1
ATOM 2655 N N . GLN A 1 327 ? 17.539 12.911 -0.938 1.00 96.12 327 GLN A N 1
ATOM 2656 C CA . GLN A 1 327 ? 18.860 12.806 -0.308 1.00 96.12 327 GLN A CA 1
ATOM 2657 C C . GLN A 1 327 ? 19.254 11.361 0.006 1.00 96.12 327 GLN A C 1
ATOM 2659 O O . GLN A 1 327 ? 20.439 11.039 -0.012 1.00 96.12 327 GLN A O 1
ATOM 2664 N N . ASP A 1 328 ? 18.286 10.480 0.256 1.00 97.25 328 ASP A N 1
ATOM 2665 C CA . ASP A 1 328 ? 18.577 9.063 0.470 1.00 97.25 328 ASP A CA 1
ATOM 2666 C C . ASP A 1 328 ? 19.075 8.420 -0.833 1.00 97.25 328 ASP A C 1
ATOM 2668 O O . ASP A 1 328 ? 20.029 7.649 -0.809 1.00 97.25 328 ASP A O 1
ATOM 2672 N N . CYS A 1 329 ? 18.522 8.809 -1.987 1.00 97.44 329 CYS A N 1
ATOM 2673 C CA . CYS A 1 329 ? 19.007 8.356 -3.292 1.00 97.44 329 CYS A CA 1
ATOM 2674 C C . CYS A 1 329 ? 20.414 8.887 -3.620 1.00 97.44 329 CYS A C 1
ATOM 2676 O O . CYS A 1 329 ? 21.204 8.151 -4.205 1.00 97.44 329 CYS A O 1
ATOM 2678 N N . LEU A 1 330 ? 20.755 10.120 -3.216 1.00 97.12 330 LEU A N 1
ATOM 2679 C CA . LEU A 1 330 ? 22.129 10.640 -3.333 1.00 97.12 330 LEU A CA 1
ATOM 2680 C C . LEU A 1 330 ? 23.108 9.853 -2.465 1.00 97.12 330 LEU A C 1
ATOM 2682 O O . LEU A 1 330 ? 24.141 9.412 -2.954 1.00 97.12 330 LEU A O 1
ATOM 2686 N N . LYS A 1 331 ? 22.754 9.615 -1.198 1.00 98.00 331 LYS A N 1
ATOM 2687 C CA . LYS A 1 331 ? 23.569 8.806 -0.284 1.00 98.00 331 LYS A CA 1
ATOM 2688 C C . LYS A 1 331 ? 23.814 7.410 -0.837 1.00 98.00 331 LYS A C 1
ATOM 2690 O O . LYS A 1 331 ? 24.954 6.958 -0.844 1.00 98.00 331 LYS A O 1
ATOM 2695 N N . LEU A 1 332 ? 22.765 6.757 -1.340 1.00 97.75 332 LEU A N 1
ATOM 2696 C CA . LEU A 1 332 ? 22.899 5.465 -2.003 1.00 97.75 332 LEU A CA 1
ATOM 2697 C C . LEU A 1 332 ? 23.838 5.564 -3.210 1.00 97.75 332 LEU A C 1
ATOM 2699 O O . LEU A 1 332 ? 24.737 4.741 -3.316 1.00 97.75 332 LEU A O 1
ATOM 2703 N N . ALA A 1 333 ? 23.694 6.576 -4.072 1.00 96.94 333 ALA A N 1
ATOM 2704 C CA . ALA A 1 333 ? 24.585 6.780 -5.218 1.00 96.94 333 ALA A CA 1
ATOM 2705 C C . ALA A 1 333 ? 26.056 6.980 -4.831 1.00 96.94 333 ALA A C 1
ATOM 2707 O O . ALA A 1 333 ? 26.947 6.566 -5.572 1.00 96.94 333 ALA A O 1
ATOM 2708 N N . ASP A 1 334 ? 26.303 7.547 -3.652 1.00 97.50 334 ASP A N 1
ATOM 2709 C CA . ASP A 1 334 ? 27.637 7.713 -3.081 1.00 97.50 334 ASP A CA 1
ATOM 2710 C C . ASP A 1 334 ? 28.147 6.454 -2.352 1.00 97.50 334 ASP A C 1
ATOM 2712 O O . ASP A 1 334 ? 29.275 6.456 -1.859 1.00 97.50 334 ASP A O 1
ATOM 2716 N N . GLY A 1 335 ? 27.371 5.364 -2.306 1.00 96.81 335 GLY A N 1
ATOM 2717 C CA . GLY A 1 335 ? 27.716 4.119 -1.609 1.00 96.81 335 GLY A CA 1
ATOM 2718 C C . GLY A 1 335 ? 27.526 4.182 -0.090 1.00 96.81 335 GLY A C 1
ATOM 2719 O O . GLY A 1 335 ? 28.075 3.355 0.636 1.00 96.81 335 GLY A O 1
ATOM 2720 N N . GLN A 1 336 ? 26.778 5.171 0.402 1.00 97.94 336 GLN A N 1
ATOM 2721 C CA . GLN A 1 336 ? 26.483 5.358 1.820 1.00 97.94 336 GLN A CA 1
ATOM 2722 C C . GLN A 1 336 ? 25.205 4.627 2.237 1.00 97.94 336 GLN A C 1
ATOM 2724 O O . GLN A 1 336 ? 24.347 4.287 1.422 1.00 97.94 336 GLN A O 1
ATOM 2729 N N . THR A 1 337 ? 25.051 4.436 3.547 1.00 97.12 337 THR A N 1
ATOM 2730 C CA . THR A 1 337 ? 23.881 3.784 4.131 1.00 97.12 337 THR A CA 1
ATOM 2731 C C . THR A 1 337 ? 22.771 4.771 4.487 1.00 97.12 337 THR A C 1
ATOM 2733 O O . THR A 1 337 ? 23.016 5.841 5.050 1.00 97.12 337 THR A O 1
ATOM 2736 N N . ILE A 1 338 ? 21.534 4.355 4.254 1.00 96.75 338 ILE A N 1
ATOM 2737 C CA . ILE A 1 338 ? 20.293 4.980 4.705 1.00 96.75 338 ILE A CA 1
ATOM 2738 C C . ILE A 1 338 ? 19.576 4.055 5.701 1.00 96.75 338 ILE A C 1
ATOM 2740 O O . ILE A 1 338 ? 19.951 2.899 5.891 1.00 96.75 338 ILE A O 1
ATOM 2744 N N . SER A 1 339 ? 18.509 4.546 6.332 1.00 93.50 339 SER A N 1
ATOM 2745 C CA . SER A 1 339 ? 17.755 3.791 7.348 1.00 93.50 339 SER A CA 1
ATOM 2746 C C . SER A 1 339 ? 16.903 2.642 6.792 1.00 93.50 339 SER A C 1
ATOM 2748 O O . SER A 1 339 ? 16.340 1.866 7.562 1.00 93.50 339 SER A O 1
ATOM 2750 N N . LYS A 1 340 ? 16.768 2.539 5.466 1.00 92.62 340 LYS A N 1
ATOM 2751 C CA . LYS A 1 340 ? 16.003 1.489 4.781 1.00 92.62 340 LYS A CA 1
ATOM 2752 C C . LYS A 1 340 ? 16.921 0.320 4.393 1.00 92.62 340 LYS A C 1
ATOM 2754 O O . LYS A 1 340 ? 18.062 0.578 4.014 1.00 92.62 340 LYS A O 1
ATOM 2759 N N . PRO A 1 341 ? 16.442 -0.939 4.409 1.00 93.31 341 PRO A N 1
ATOM 2760 C CA . PRO A 1 341 ? 17.256 -2.128 4.131 1.00 93.31 341 PRO A CA 1
ATOM 2761 C C . PRO A 1 341 ? 17.457 -2.363 2.622 1.00 93.31 341 PRO A C 1
ATOM 2763 O O . PRO A 1 341 ? 17.178 -3.433 2.093 1.00 93.31 341 PRO A O 1
ATOM 2766 N N . VAL A 1 342 ? 17.906 -1.331 1.906 1.00 94.88 342 VAL A N 1
ATOM 2767 C CA . VAL A 1 342 ? 18.163 -1.373 0.454 1.00 94.88 342 VAL A CA 1
ATOM 2768 C C . VAL A 1 342 ? 19.568 -0.898 0.095 1.00 94.88 342 VAL A C 1
ATOM 2770 O O . VAL A 1 342 ? 19.852 -0.593 -1.061 1.00 94.88 342 VAL A O 1
ATOM 2773 N N . ASN A 1 343 ? 20.453 -0.809 1.091 1.00 95.94 343 ASN A N 1
ATOM 2774 C CA . ASN A 1 343 ? 21.817 -0.317 0.901 1.00 95.94 343 ASN A CA 1
ATOM 2775 C C . ASN A 1 343 ? 22.660 -1.306 0.094 1.00 95.94 343 ASN A C 1
ATOM 2777 O O . ASN A 1 343 ? 23.522 -0.906 -0.685 1.00 95.94 343 ASN A O 1
ATOM 2781 N N . THR A 1 344 ? 22.397 -2.600 0.282 1.00 96.75 344 THR A N 1
ATOM 2782 C CA . THR A 1 344 ? 23.091 -3.692 -0.399 1.00 96.75 344 THR A CA 1
ATOM 2783 C C . THR A 1 344 ? 22.088 -4.739 -0.888 1.00 96.75 344 THR A C 1
ATOM 2785 O O . THR A 1 344 ? 21.005 -4.866 -0.308 1.00 96.75 344 THR A O 1
ATOM 2788 N N . PRO A 1 345 ? 22.444 -5.535 -1.912 1.00 96.25 345 PRO A N 1
ATOM 2789 C CA . PRO A 1 345 ? 21.630 -6.672 -2.336 1.00 96.25 345 PRO A CA 1
ATOM 2790 C C . PRO A 1 345 ? 21.344 -7.658 -1.198 1.00 96.25 345 PRO A C 1
ATOM 2792 O O . PRO A 1 345 ? 20.215 -8.118 -1.067 1.00 96.25 345 PRO A O 1
ATOM 2795 N N . GLN A 1 346 ? 22.331 -7.917 -0.330 1.00 97.69 346 GLN A N 1
ATOM 2796 C CA . GLN A 1 346 ? 22.163 -8.831 0.801 1.00 97.69 346 GLN A CA 1
ATOM 2797 C C . GLN A 1 346 ? 21.060 -8.365 1.756 1.00 97.69 346 GLN A C 1
ATOM 2799 O O . GLN A 1 346 ? 20.207 -9.162 2.115 1.00 97.69 346 GLN A O 1
ATOM 2804 N N . GLN A 1 347 ? 20.998 -7.071 2.095 1.00 97.44 347 GLN A N 1
ATOM 2805 C CA . GLN A 1 347 ? 19.925 -6.550 2.954 1.00 97.44 347 GLN A CA 1
ATOM 2806 C C . GLN A 1 347 ? 18.533 -6.724 2.334 1.00 97.44 347 GLN A C 1
ATOM 2808 O O . GLN A 1 347 ? 17.551 -6.933 3.052 1.00 97.44 347 GLN A O 1
ATOM 2813 N N . ILE A 1 348 ? 18.443 -6.645 1.004 1.00 97.50 348 ILE A N 1
ATOM 2814 C CA . ILE A 1 348 ? 17.192 -6.867 0.280 1.00 97.50 348 ILE A CA 1
ATOM 2815 C C . ILE A 1 348 ? 16.796 -8.340 0.374 1.00 97.50 348 ILE A C 1
ATOM 2817 O O . ILE A 1 348 ? 15.657 -8.625 0.739 1.00 97.50 348 ILE A O 1
ATOM 2821 N N . TRP A 1 349 ? 17.720 -9.267 0.105 1.00 97.69 349 TRP A N 1
ATOM 2822 C CA . TRP A 1 349 ? 17.459 -10.702 0.247 1.00 97.69 349 TRP A CA 1
ATOM 2823 C C . TRP A 1 349 ? 17.114 -11.083 1.689 1.00 97.69 349 TRP A C 1
ATOM 2825 O O . TRP A 1 349 ? 16.101 -11.737 1.892 1.00 97.69 349 TRP A O 1
ATOM 2835 N N . ASP A 1 350 ? 17.835 -10.572 2.690 1.00 97.94 350 ASP A N 1
ATOM 2836 C CA . ASP A 1 350 ? 17.540 -10.813 4.112 1.00 97.94 350 ASP A CA 1
ATOM 2837 C C . ASP A 1 350 ? 16.131 -10.329 4.498 1.00 97.94 350 ASP A C 1
ATOM 2839 O O . ASP A 1 350 ? 15.422 -10.958 5.295 1.00 97.94 350 ASP A O 1
ATOM 2843 N N . THR A 1 351 ? 15.701 -9.201 3.917 1.00 97.19 351 THR A N 1
ATOM 2844 C CA . THR A 1 351 ? 14.335 -8.690 4.082 1.00 97.19 351 THR A CA 1
ATOM 2845 C C . THR A 1 351 ? 13.329 -9.656 3.457 1.00 97.19 351 THR A C 1
ATOM 2847 O O . THR A 1 351 ? 12.365 -10.035 4.122 1.00 97.19 351 THR A O 1
ATOM 2850 N N . MET A 1 352 ? 13.558 -10.100 2.218 1.00 96.75 352 MET A N 1
ATOM 2851 C CA . MET A 1 352 ? 12.670 -11.054 1.542 1.00 96.75 352 MET A CA 1
ATOM 2852 C C . MET A 1 352 ? 12.604 -12.395 2.277 1.00 96.75 352 MET A C 1
ATOM 2854 O O . MET A 1 352 ? 11.506 -12.901 2.491 1.00 96.75 352 MET A O 1
ATOM 2858 N N . ASP A 1 353 ? 13.731 -12.911 2.765 1.00 97.44 353 ASP A N 1
ATOM 2859 C CA . ASP A 1 353 ? 13.805 -14.135 3.568 1.00 97.44 353 ASP A CA 1
ATOM 2860 C C . ASP A 1 353 ? 13.034 -13.989 4.885 1.00 97.44 353 ASP A C 1
ATOM 2862 O O . ASP A 1 353 ? 12.338 -14.905 5.327 1.00 97.44 353 ASP A O 1
ATOM 2866 N N . THR A 1 354 ? 13.098 -12.813 5.516 1.00 98.19 354 THR A N 1
ATOM 2867 C CA . THR A 1 354 ? 12.333 -12.521 6.735 1.00 98.19 354 THR A CA 1
ATOM 2868 C C . THR A 1 354 ? 10.827 -12.521 6.486 1.00 98.19 354 THR A C 1
ATOM 2870 O O . THR A 1 354 ? 10.073 -13.069 7.297 1.00 98.19 354 THR A O 1
ATOM 2873 N N . LEU A 1 355 ? 10.375 -11.932 5.378 1.00 97.81 355 LEU A N 1
ATOM 2874 C CA . LEU A 1 355 ? 8.957 -11.897 5.013 1.00 97.81 355 LEU A CA 1
ATOM 2875 C C . LEU A 1 355 ? 8.462 -13.270 4.529 1.00 97.81 355 LEU A C 1
ATOM 2877 O O . LEU A 1 355 ? 7.359 -13.690 4.879 1.00 97.81 355 LEU A O 1
ATOM 2881 N N . ALA A 1 356 ? 9.302 -14.025 3.814 1.00 96.44 356 ALA A N 1
ATOM 2882 C CA . ALA A 1 356 ? 8.994 -15.364 3.311 1.00 96.44 356 ALA A CA 1
ATOM 2883 C C . ALA A 1 356 ? 8.665 -16.372 4.427 1.00 96.44 356 ALA A C 1
ATOM 2885 O O . ALA A 1 356 ? 7.926 -17.328 4.190 1.00 96.44 356 ALA A O 1
ATOM 2886 N N . LYS A 1 357 ? 9.114 -16.127 5.667 1.00 97.75 357 LYS A N 1
ATOM 2887 C CA . LYS A 1 357 ? 8.733 -16.911 6.860 1.00 97.75 357 LYS A CA 1
ATOM 2888 C C . LYS A 1 357 ? 7.221 -16.934 7.132 1.00 97.75 357 LYS A C 1
ATOM 2890 O O . LYS A 1 357 ? 6.760 -17.799 7.871 1.00 97.75 357 LYS A O 1
ATOM 2895 N N . ALA A 1 358 ? 6.437 -16.016 6.557 1.00 97.44 358 ALA A N 1
ATOM 2896 C CA . ALA A 1 358 ? 4.975 -16.067 6.623 1.00 97.44 358 ALA A CA 1
ATOM 2897 C C . ALA A 1 358 ? 4.376 -17.152 5.704 1.00 97.44 358 ALA A C 1
ATOM 2899 O O . ALA A 1 358 ? 3.196 -17.485 5.829 1.00 97.44 358 ALA A O 1
ATOM 2900 N N . GLY A 1 359 ? 5.159 -17.701 4.768 1.00 97.62 359 GLY A N 1
ATOM 2901 C CA . GLY A 1 359 ? 4.713 -18.718 3.813 1.00 97.62 359 GLY A CA 1
ATOM 2902 C C . GLY A 1 359 ? 3.631 -18.222 2.850 1.00 97.62 359 GLY A C 1
ATOM 2903 O O . GLY A 1 359 ? 2.810 -19.017 2.396 1.00 97.62 359 GLY A O 1
ATOM 2904 N N . LEU A 1 360 ? 3.587 -16.913 2.582 1.00 97.94 360 LEU A N 1
ATOM 2905 C CA . LEU A 1 360 ? 2.654 -16.282 1.650 1.00 97.94 360 LEU A CA 1
ATOM 2906 C C . LEU A 1 360 ? 3.403 -15.681 0.454 1.00 97.94 360 LEU A C 1
ATOM 2908 O O . LEU A 1 360 ? 4.542 -15.235 0.613 1.00 97.94 360 LEU A O 1
ATOM 2912 N N . PRO A 1 361 ? 2.761 -15.591 -0.725 1.00 97.00 361 PRO A N 1
ATOM 2913 C CA . PRO A 1 361 ? 3.239 -14.736 -1.801 1.00 97.00 361 PRO A CA 1
ATOM 2914 C C . PRO A 1 361 ? 3.461 -13.298 -1.317 1.00 97.00 361 PRO A C 1
ATOM 2916 O O . PRO A 1 361 ? 2.636 -12.749 -0.578 1.00 97.00 361 PRO A O 1
ATOM 2919 N N . LEU A 1 362 ? 4.553 -12.687 -1.774 1.00 96.56 362 LEU A N 1
ATOM 2920 C CA . LEU A 1 362 ? 4.879 -11.292 -1.494 1.00 96.56 362 LEU A CA 1
ATOM 2921 C C . LEU A 1 362 ? 4.406 -10.386 -2.634 1.00 96.56 362 LEU A C 1
ATOM 2923 O O . LEU A 1 362 ? 4.560 -10.717 -3.811 1.00 96.56 362 LEU A O 1
ATOM 2927 N N . HIS A 1 363 ? 3.867 -9.222 -2.281 1.00 96.69 363 HIS A N 1
ATOM 2928 C CA . HIS A 1 363 ? 3.508 -8.162 -3.222 1.00 96.69 363 HIS A CA 1
ATOM 2929 C C . HIS A 1 363 ? 4.273 -6.888 -2.868 1.00 96.69 363 HIS A C 1
ATOM 2931 O O . HIS A 1 363 ? 3.966 -6.239 -1.873 1.00 96.69 363 HIS A O 1
ATOM 2937 N N . LEU A 1 364 ? 5.260 -6.520 -3.688 1.00 96.38 364 LEU A N 1
ATOM 2938 C CA . LEU A 1 364 ? 5.938 -5.224 -3.589 1.00 96.38 364 LEU A CA 1
ATOM 2939 C C . LEU A 1 364 ? 4.993 -4.134 -4.094 1.00 96.38 364 LEU A C 1
ATOM 2941 O O . LEU A 1 364 ? 4.895 -3.886 -5.293 1.00 96.38 364 LEU A O 1
ATOM 2945 N N . SER A 1 365 ? 4.240 -3.551 -3.169 1.00 95.31 365 SER A N 1
ATOM 2946 C CA . SER A 1 365 ? 2.976 -2.869 -3.458 1.00 95.31 365 SER A CA 1
ATOM 2947 C C . SER A 1 365 ? 3.141 -1.403 -3.851 1.00 95.31 365 SER A C 1
ATOM 2949 O O . SER A 1 365 ? 2.399 -0.898 -4.693 1.00 95.31 365 SER A O 1
ATOM 2951 N N . GLU A 1 366 ? 4.108 -0.707 -3.247 1.00 94.88 366 GLU A N 1
ATOM 2952 C CA . GLU A 1 366 ? 4.208 0.755 -3.320 1.00 94.88 366 GLU A CA 1
ATOM 2953 C C . GLU A 1 366 ? 5.644 1.245 -3.561 1.00 94.88 366 GLU A C 1
ATOM 2955 O O . GLU A 1 366 ? 6.142 2.144 -2.882 1.00 94.88 366 GLU A O 1
ATOM 2960 N N . ILE A 1 367 ? 6.336 0.651 -4.537 1.00 95.62 367 ILE A N 1
ATOM 2961 C CA . ILE A 1 367 ? 7.712 1.040 -4.870 1.00 95.62 367 ILE A CA 1
ATOM 2962 C C . ILE A 1 367 ? 7.761 2.519 -5.279 1.00 95.62 367 ILE A C 1
ATOM 2964 O O . ILE A 1 367 ? 7.130 2.948 -6.243 1.00 95.62 367 ILE A O 1
ATOM 2968 N N . THR A 1 368 ? 8.563 3.309 -4.568 1.00 95.62 368 THR A N 1
ATOM 2969 C CA . THR A 1 368 ? 8.909 4.683 -4.942 1.00 95.62 368 THR A CA 1
ATOM 2970 C C . THR A 1 368 ? 10.417 4.863 -4.906 1.00 95.62 368 THR A C 1
ATOM 2972 O O . THR A 1 368 ? 11.043 4.613 -3.879 1.00 95.62 368 THR A O 1
ATOM 2975 N N . ILE A 1 369 ? 10.988 5.350 -6.005 1.00 96.25 369 ILE A N 1
ATOM 2976 C CA . ILE A 1 369 ? 12.402 5.717 -6.113 1.00 96.25 369 ILE A CA 1
ATOM 2977 C C . ILE A 1 369 ? 12.441 7.141 -6.653 1.00 96.25 369 ILE A C 1
ATOM 2979 O O . ILE A 1 369 ? 12.241 7.349 -7.847 1.00 96.25 369 ILE A O 1
ATOM 2983 N N . THR A 1 370 ? 12.620 8.135 -5.787 1.00 94.62 370 THR A N 1
ATOM 2984 C CA . THR A 1 370 ? 12.642 9.541 -6.213 1.00 94.62 370 THR A CA 1
ATOM 2985 C C . THR A 1 370 ? 13.986 9.891 -6.848 1.00 94.62 370 THR A C 1
ATOM 2987 O O . THR A 1 370 ? 15.037 9.482 -6.360 1.00 94.62 370 THR A O 1
ATOM 2990 N N . SER A 1 371 ? 13.973 10.683 -7.919 1.00 94.81 371 SER A N 1
ATOM 2991 C CA . SER A 1 371 ? 15.205 11.262 -8.456 1.00 94.81 371 SER A CA 1
ATOM 2992 C C . SER A 1 371 ? 15.773 12.310 -7.486 1.00 94.81 371 SER A C 1
ATOM 2994 O O . SER A 1 371 ? 15.005 13.167 -7.043 1.00 94.81 371 SER A O 1
ATOM 2996 N N . PRO A 1 372 ? 17.086 12.307 -7.176 1.00 94.06 372 PRO A N 1
ATOM 2997 C CA . PRO A 1 372 ? 17.743 13.354 -6.388 1.00 94.06 372 PRO A CA 1
ATOM 2998 C C . PRO A 1 372 ? 17.374 14.792 -6.764 1.00 94.06 372 PRO A C 1
ATOM 3000 O O . PRO A 1 372 ? 17.203 15.653 -5.903 1.00 94.06 372 PRO A O 1
ATOM 3003 N N . ASN A 1 373 ? 17.263 15.036 -8.067 1.00 90.38 373 ASN A N 1
ATOM 3004 C CA . ASN A 1 373 ? 16.857 16.282 -8.699 1.00 90.38 373 ASN A CA 1
ATOM 3005 C C . ASN A 1 373 ? 16.325 15.968 -10.115 1.00 90.38 373 ASN A C 1
ATOM 3007 O O . ASN A 1 373 ? 16.381 14.824 -10.563 1.00 90.38 373 ASN A O 1
ATOM 3011 N N . ASN A 1 374 ? 15.789 16.955 -10.834 1.00 90.00 374 ASN A N 1
ATOM 3012 C CA . ASN A 1 374 ? 15.280 16.741 -12.196 1.00 90.00 374 ASN A CA 1
ATOM 3013 C C . ASN A 1 374 ? 16.304 17.106 -13.289 1.00 90.00 374 ASN A C 1
ATOM 3015 O O . ASN A 1 374 ? 15.918 17.582 -14.355 1.00 90.00 374 ASN A O 1
ATOM 3019 N N . ASP A 1 375 ? 17.601 16.934 -13.015 1.00 93.94 375 ASP A N 1
ATOM 3020 C CA . ASP A 1 375 ? 18.659 17.092 -14.016 1.00 93.94 375 ASP A CA 1
ATOM 3021 C C . ASP A 1 375 ? 19.115 15.733 -14.578 1.00 93.94 375 ASP A C 1
ATOM 3023 O O . ASP A 1 375 ? 18.655 14.669 -14.153 1.00 93.94 375 ASP A O 1
ATOM 3027 N N . ALA A 1 376 ? 20.021 15.765 -15.557 1.00 92.88 376 ALA A N 1
ATOM 3028 C CA . ALA A 1 376 ? 20.521 14.557 -16.204 1.00 92.88 376 ALA A CA 1
ATOM 3029 C C . ALA A 1 376 ? 21.213 13.595 -15.221 1.00 92.88 376 ALA A C 1
ATOM 3031 O O . ALA A 1 376 ? 21.038 12.383 -15.337 1.00 92.88 376 ALA A O 1
ATOM 3032 N N . ARG A 1 377 ? 21.966 14.104 -14.235 1.00 93.75 377 ARG A N 1
ATOM 3033 C CA . ARG A 1 377 ? 22.651 13.265 -13.242 1.00 93.75 377 ARG A CA 1
ATOM 3034 C C . ARG A 1 377 ? 21.640 12.605 -12.310 1.00 93.75 377 ARG A C 1
ATOM 3036 O O . ARG A 1 377 ? 21.739 11.401 -12.086 1.00 93.75 377 ARG A O 1
ATOM 3043 N N . GLY A 1 378 ? 20.659 13.349 -11.798 1.00 95.38 378 GLY A N 1
ATOM 3044 C CA . GLY A 1 378 ? 19.605 12.788 -10.951 1.00 95.38 378 GLY A CA 1
ATOM 3045 C C . GLY A 1 378 ? 18.822 11.686 -11.656 1.00 95.38 378 GLY A C 1
ATOM 3046 O O . GLY A 1 378 ? 18.636 10.608 -11.091 1.00 95.38 378 GLY A O 1
ATOM 3047 N N . GLN A 1 379 ? 18.444 11.915 -12.917 1.00 94.38 379 GLN A N 1
ATOM 3048 C CA . GLN A 1 379 ? 17.749 10.914 -13.731 1.00 94.38 379 GLN A CA 1
ATOM 3049 C C . GLN A 1 379 ? 18.592 9.645 -13.931 1.00 94.38 379 GLN A C 1
ATOM 3051 O O . GLN A 1 379 ? 18.057 8.539 -13.855 1.00 94.38 379 GLN A O 1
ATOM 3056 N N . GLN A 1 380 ? 19.911 9.777 -14.121 1.00 94.25 380 GLN A N 1
ATOM 3057 C CA . GLN A 1 380 ? 20.820 8.626 -14.197 1.00 94.25 380 GLN A CA 1
ATOM 3058 C C . GLN A 1 380 ? 20.918 7.873 -12.865 1.00 94.25 380 GLN A C 1
ATOM 3060 O O . GLN A 1 380 ? 20.816 6.647 -12.857 1.00 94.25 380 GLN A O 1
ATOM 3065 N N . ILE A 1 381 ? 21.027 8.581 -11.734 1.00 96.06 381 ILE A N 1
ATOM 3066 C CA . ILE A 1 381 ? 21.006 7.959 -10.399 1.00 96.06 381 ILE A CA 1
ATOM 3067 C C . ILE A 1 381 ? 19.713 7.162 -10.207 1.00 96.06 381 ILE A C 1
ATOM 3069 O O . ILE A 1 381 ? 19.747 5.987 -9.842 1.00 96.06 381 ILE A O 1
ATOM 3073 N N . GLN A 1 382 ? 18.564 7.776 -10.501 1.00 96.19 382 GLN A N 1
ATOM 3074 C CA . GLN A 1 382 ? 17.268 7.113 -10.397 1.00 96.19 382 GLN A CA 1
ATOM 3075 C C . GLN A 1 382 ? 17.200 5.871 -11.292 1.00 96.19 382 GLN A C 1
ATOM 3077 O O . GLN A 1 382 ? 16.702 4.837 -10.847 1.00 96.19 382 GLN A O 1
ATOM 3082 N N . ALA A 1 383 ? 17.712 5.943 -12.524 1.00 94.88 383 ALA A N 1
ATOM 3083 C CA . ALA A 1 383 ? 17.721 4.823 -13.460 1.00 94.88 383 ALA A CA 1
ATOM 3084 C C . ALA A 1 383 ? 18.569 3.645 -12.953 1.00 94.88 383 ALA A C 1
ATOM 3086 O O . ALA A 1 383 ? 18.094 2.506 -12.972 1.00 94.88 383 ALA A O 1
ATOM 3087 N N . VAL A 1 384 ? 19.780 3.904 -12.443 1.00 95.69 384 VAL A N 1
ATOM 3088 C CA . VAL A 1 384 ? 20.656 2.858 -11.886 1.00 95.69 384 VAL A CA 1
ATOM 3089 C C . VAL A 1 384 ? 20.025 2.219 -10.649 1.00 95.69 384 VAL A C 1
ATOM 3091 O O . VAL A 1 384 ? 19.931 0.991 -10.578 1.00 95.69 384 VAL A O 1
ATOM 3094 N N . LEU A 1 385 ? 19.528 3.029 -9.705 1.00 96.69 385 LEU A N 1
ATOM 3095 C CA . LEU A 1 385 ? 18.841 2.522 -8.513 1.00 96.69 385 LEU A CA 1
ATOM 3096 C C . LEU A 1 385 ? 17.607 1.698 -8.894 1.00 96.69 385 LEU A C 1
ATOM 3098 O O . LEU A 1 385 ? 17.426 0.598 -8.384 1.00 96.69 385 LEU A O 1
ATOM 3102 N N . THR A 1 386 ? 16.794 2.182 -9.835 1.00 96.12 386 THR A N 1
ATOM 3103 C CA . THR A 1 386 ? 15.616 1.455 -10.329 1.00 96.12 386 THR A CA 1
ATOM 3104 C C . THR A 1 386 ? 16.015 0.109 -10.916 1.00 96.12 386 THR A C 1
ATOM 3106 O O . THR A 1 386 ? 15.487 -0.913 -10.489 1.00 96.12 386 THR A O 1
ATOM 3109 N N . ARG A 1 387 ? 16.987 0.069 -11.835 1.00 94.88 387 ARG A N 1
ATOM 3110 C CA . ARG A 1 387 ? 17.449 -1.185 -12.445 1.00 94.88 387 ARG A CA 1
ATOM 3111 C C . ARG A 1 387 ? 17.917 -2.187 -11.391 1.00 94.88 387 ARG A C 1
ATOM 3113 O O . ARG A 1 387 ? 17.511 -3.347 -11.427 1.00 94.88 387 ARG A O 1
ATOM 3120 N N . ASN A 1 388 ? 18.790 -1.754 -10.488 1.00 96.06 388 ASN A N 1
ATOM 3121 C CA . ASN A 1 388 ? 19.424 -2.641 -9.521 1.00 96.06 388 ASN A CA 1
ATOM 3122 C C . ASN A 1 388 ? 18.425 -3.146 -8.477 1.00 96.06 388 ASN A C 1
ATOM 3124 O O . ASN A 1 388 ? 18.346 -4.350 -8.258 1.00 96.06 388 ASN A O 1
ATOM 3128 N N . LEU A 1 389 ? 17.601 -2.261 -7.911 1.00 97.00 389 LEU A N 1
ATOM 3129 C CA . LEU A 1 389 ? 16.608 -2.652 -6.913 1.00 97.00 389 LEU A CA 1
ATOM 3130 C C . LEU A 1 389 ? 15.535 -3.579 -7.501 1.00 97.00 389 LEU A C 1
ATOM 3132 O O . LEU A 1 389 ? 15.273 -4.632 -6.926 1.00 97.00 389 LEU A O 1
ATOM 3136 N N . TYR A 1 390 ? 14.972 -3.255 -8.674 1.00 96.06 390 TYR A N 1
ATOM 3137 C CA . TYR A 1 390 ? 13.967 -4.117 -9.310 1.00 96.06 390 TYR A CA 1
ATOM 3138 C C . TYR A 1 390 ? 14.514 -5.500 -9.653 1.00 96.06 390 TYR A C 1
ATOM 3140 O O . TYR A 1 390 ? 13.819 -6.489 -9.438 1.00 96.06 390 TYR A O 1
ATOM 3148 N N . ARG A 1 391 ? 15.752 -5.596 -10.153 1.00 95.94 391 ARG A N 1
ATOM 3149 C CA . ARG A 1 391 ? 16.351 -6.901 -10.464 1.00 95.94 391 ARG A CA 1
ATOM 3150 C C . ARG A 1 391 ? 16.616 -7.722 -9.206 1.00 95.94 391 ARG A C 1
ATOM 3152 O O . ARG A 1 391 ? 16.305 -8.904 -9.220 1.00 95.94 391 ARG A O 1
ATOM 3159 N N . THR A 1 392 ? 17.099 -7.117 -8.121 1.00 97.06 392 THR A N 1
ATOM 3160 C CA . THR A 1 392 ? 17.301 -7.837 -6.852 1.00 97.06 392 THR A CA 1
ATOM 3161 C C . THR A 1 392 ? 15.986 -8.286 -6.220 1.00 97.06 392 THR A C 1
ATOM 3163 O O . THR A 1 392 ? 15.916 -9.367 -5.652 1.00 97.06 392 THR A O 1
ATOM 3166 N N . TRP A 1 393 ? 14.924 -7.486 -6.322 1.00 95.81 393 TRP A N 1
ATOM 3167 C CA . TRP A 1 393 ? 13.594 -7.901 -5.869 1.00 95.81 393 TRP A CA 1
ATOM 3168 C C . TRP A 1 393 ? 12.985 -9.011 -6.725 1.00 95.81 393 TRP A C 1
ATOM 3170 O O . TRP A 1 393 ? 12.220 -9.833 -6.225 1.00 95.81 393 TRP A O 1
ATOM 3180 N N . PHE A 1 394 ? 13.280 -9.002 -8.024 1.00 94.06 394 PHE A N 1
ATOM 3181 C CA . PHE A 1 394 ? 12.770 -9.997 -8.956 1.00 94.06 394 PHE A CA 1
ATOM 3182 C C . PHE A 1 394 ? 13.534 -11.325 -8.876 1.00 94.06 394 PHE A C 1
ATOM 3184 O O . PHE A 1 394 ? 12.931 -12.368 -9.122 1.00 94.06 394 PHE A O 1
ATOM 3191 N N . SER A 1 395 ? 14.825 -11.298 -8.532 1.00 94.81 395 SER A N 1
ATOM 3192 C CA . SER A 1 395 ? 15.691 -12.476 -8.364 1.00 94.81 395 SER A CA 1
ATOM 3193 C C . SER A 1 395 ? 15.254 -13.358 -7.206 1.00 94.81 395 SER A C 1
ATOM 3195 O O . SER A 1 395 ? 15.243 -14.597 -7.379 1.00 94.81 395 SER A O 1
#

Sequence (395 aa):
MLAAALALAQEQNPAMSDAYWKLWNPEVQREIDRRIDQNRKADAALTLTGLPAGAEVKVEQISHAFIFGAHIFNFKQLGTAERNRKYEELYGTLFNSATIAFYWKKFELEPGKPRFEAEERDTAAYWDACKDPKNEIHWRRPAAEPAVAFCESKGIRLHGHPIIWGNRKWHHPEWLFETFCPADEKEKILKLGKEGLAKLTPAQIAELIPVYTREMKRLFEKRAVELAQRYQGRIHSWDVVNESATDFSRGLMVPGDAICKSHYGLMPGDYTWQAFQTVGPLFPKNVKLNINDYLNNEAYTRQVNDLRARGCRIDIMGTQMHLFNPQDCLKLADGQTISKPVNTPQQIWDTMDTLAKAGLPLHLSEITITSPNNDARGQQIQAVLTRNLYRTWFS

pLDDT: mean 94.83, std 8.82, range [34.41, 98.94]

Secondary structure (DSSP, 8-state):
-HHHHHHHTSS--TTS-HHHHHHT-HHHHHHHHHHHHHHH---------SPPTT----------SS--EEE-TTTT-SSSHHHHHHHHHTBTTTBSEEEEE--HHHHBSSTT-B--S--GGGSHHHHHH-S-GGGSTTTT---HHHHHHHHHHTTPEEEEE-SEE--TTTTS-THHHHHHS-HHHHHHHHHHHHHHHHHS-HHHHHHHSHHHHHHHHHHHHHHHHHHHHHHTTSS-EEEEEES-HHHHHTT---TT-SEEEETTEEEETTHHHHHHHHHTTTS-TTSEEEEEES--SHHHHHHHHHHHHTT----EEEE--EE--HHHHHHHHTT---SSS-SSHHHHHHHHHHHHTT-S-EEE---EE--SSSSHHHHHHHHHHHHHHHHHHH-

Radius of gyration: 23.76 Å; chains: 1; bounding box: 56×56×76 Å

Foldseek 3Di:
DVVVLVVCLPPDNVLFAPLLCVQVDPVVVVVLVVCCCVPPDDDDDDDDPPDDPPDDDDDDDPDDPDADEEECLCQLQPLDPVVNVVSLVCDLPVGLEYEAEPQPQLQDVDPPDGLQDDDPCLHNVVNNPDPCLVPDSSRSNHRGNVVLVSNVVSNGAAEYPALDELAPVTHDHPCLCVPFFDPQLNCVDVVCDPVNVVPDDLVRNCVSGVRSLVSLLVVSLVSLLVVLQVCAPSHQEYQLYEACLVQQVVVQQDPPRSWGCGPSGTHGRNSVLSSQVSNVVSHDPRRAYEHAHQPLALSLLVVLLVSVVVPGRHAEYEHEDDPPDLVCLVCLSHLHDDPDQLSHLVSVVVSVVSNCSSVHHYHHDHDYQDFNDPDPSSVSSSSSSVVSSVSSNSD